Protein AF-0000000079727754 (afdb_homodimer)

InterPro domains:
  IPR006140 D-isomer specific 2-hydroxyacid dehydrogenase, NAD-binding domain [PF02826] (115-261)
  IPR036291 NAD(P)-binding domain superfamily [SSF51735] (104-262)

Organism: NCBI:txid2484979

Sequence (610 aa):
MEDPVRSIHLLFPESDRIAISNRLRFILDPEIRITSGEETPEEDSCLFLAPHEFDLSTQVRHLRNTSWKWVHLSTAGYDFFPLEEVPIGTWVTRSWKAYAEPLAEYVLRAVLRHAHSNLGTGVRGQRIGVVGYGEVGRLVTELLHKLGAKVTVLRKSGGPVEFGEVTRSKWDLLDMTQLVLTLPLNRESENILGREFLARCSSGMHLVNVSRGELIDQEALLDFTRSKELWATLDVTVPEPLPPRHPLRFEERILISEHVAWNSGSDPYGAILEDFARIWECLKVEIDPPGCLRKGEFRHRVSGAMEDPVRSIHLLFPESDRIAISNRLRFILDPEIRITSGEETPEEDSCLFLAPHEFDLSTQVRHLRNTSWKWVHLSTAGYDFFPLEEVPIGTWVTRSWKAYAEPLAEYVLRAVLRHAHSNLGTGVRGQRIGVVGYGEVGRLVTELLHKLGAKVTVLRKSGGPVEFGEVTRSKWDLLDMTQLVLTLPLNRESENILGREFLARCSSGMHLVNVSRGELIDQEALLDFTRSKELWATLDVTVPEPLPPRHPLRFEERILISEHVAWNSGSDPYGAILEDFARIWECLKVEIDPPGCLRKGEFRHRVSGA

Structure (mmCIF, N/CA/C/O backbone):
data_AF-0000000079727754-model_v1
#
loop_
_entity.id
_entity.type
_entity.pdbx_description
1 polymer '4-phosphoerythronate dehydrogenase'
#
loop_
_atom_site.group_PDB
_atom_site.id
_atom_site.type_symbol
_atom_site.label_atom_id
_atom_site.label_alt_id
_atom_site.label_comp_id
_atom_site.label_asym_id
_atom_site.label_entity_id
_atom_site.label_seq_id
_atom_site.pdbx_PDB_ins_code
_atom_site.Cartn_x
_atom_site.Cartn_y
_atom_site.Cartn_z
_atom_site.occupancy
_atom_site.B_iso_or_equiv
_atom_site.auth_seq_id
_atom_site.auth_comp_id
_atom_site.auth_asym_id
_atom_site.auth_atom_id
_atom_site.pdbx_PDB_model_num
ATOM 1 N N . MET A 1 1 ? -23.094 -18.734 -27.656 1 57.88 1 MET A N 1
ATOM 2 C CA . MET A 1 1 ? -21.766 -19.188 -28.062 1 57.88 1 MET A CA 1
ATOM 3 C C . MET A 1 1 ? -21.375 -20.453 -27.312 1 57.88 1 MET A C 1
ATOM 5 O O . MET A 1 1 ? -21.766 -20.656 -26.172 1 57.88 1 MET A O 1
ATOM 9 N N . GLU A 1 2 ? -20.828 -21.375 -28.047 1 76 2 GLU A N 1
ATOM 10 C CA . GLU A 1 2 ? -20.547 -22.703 -27.516 1 76 2 GLU A CA 1
ATOM 11 C C . GLU A 1 2 ? -19.359 -22.672 -26.547 1 76 2 GLU A C 1
ATOM 13 O O . GLU A 1 2 ? -18.438 -21.875 -26.719 1 76 2 GLU A O 1
ATOM 18 N N . ASP A 1 3 ? -19.453 -23.359 -25.422 1 84 3 ASP A N 1
ATOM 19 C CA . ASP A 1 3 ? -18.359 -23.516 -24.469 1 84 3 ASP A CA 1
ATOM 20 C C . ASP A 1 3 ? -17.094 -24.031 -25.156 1 84 3 ASP A C 1
ATOM 22 O O . ASP A 1 3 ? -17.172 -24.828 -26.109 1 84 3 ASP A O 1
ATOM 26 N N . PRO A 1 4 ? -15.992 -23.562 -24.812 1 85.25 4 PRO A N 1
ATOM 27 C CA . PRO A 1 4 ? -14.758 -23.984 -25.469 1 85.25 4 PRO A CA 1
ATOM 28 C C . PRO A 1 4 ? -14.523 -25.5 -25.359 1 85.25 4 PRO A C 1
ATOM 30 O O . PRO A 1 4 ? -13.938 -26.109 -26.25 1 85.25 4 PRO A O 1
ATOM 33 N N . VAL A 1 5 ? -15.008 -26.016 -24.234 1 89.75 5 VAL A N 1
ATOM 34 C CA . VAL A 1 5 ? -14.906 -27.469 -24.016 1 89.75 5 VAL A CA 1
ATOM 35 C C . VAL A 1 5 ? -16.156 -27.969 -23.297 1 89.75 5 VAL A C 1
ATOM 37 O O . VAL A 1 5 ? -16.922 -27.172 -22.734 1 89.75 5 VAL A O 1
ATOM 40 N N . ARG A 1 6 ? -16.297 -29.266 -23.438 1 88.88 6 ARG A N 1
ATOM 41 C CA . ARG A 1 6 ? -17.469 -29.844 -22.797 1 88.88 6 ARG A CA 1
ATOM 42 C C . ARG A 1 6 ? -17.078 -30.578 -21.516 1 88.88 6 ARG A C 1
ATOM 44 O O . ARG A 1 6 ? -17.953 -31.062 -20.781 1 88.88 6 ARG A O 1
ATOM 51 N N . SER A 1 7 ? -15.805 -30.672 -21.312 1 93.94 7 SER A N 1
ATOM 52 C CA . SER A 1 7 ? -15.344 -31.375 -20.109 1 93.94 7 SER A CA 1
ATOM 53 C C . SER A 1 7 ? -14.016 -30.797 -19.625 1 93.94 7 SER A C 1
ATOM 55 O O . SER A 1 7 ? -13.242 -30.234 -20.406 1 93.94 7 SER A O 1
ATOM 57 N N . ILE A 1 8 ? -13.812 -30.906 -18.266 1 95.62 8 ILE A N 1
ATOM 58 C CA . ILE A 1 8 ? -12.586 -30.469 -17.594 1 95.62 8 ILE A CA 1
ATOM 59 C C . ILE A 1 8 ? -12.031 -31.609 -16.75 1 95.62 8 ILE A C 1
ATOM 61 O O . ILE A 1 8 ? -12.773 -32.25 -15.977 1 95.62 8 ILE A O 1
ATOM 65 N N . HIS A 1 9 ? -10.805 -31.906 -16.953 1 95.69 9 HIS A N 1
ATOM 66 C CA . HIS A 1 9 ? -10.117 -32.844 -16.078 1 95.69 9 HIS A CA 1
ATOM 67 C C . HIS A 1 9 ? -9.172 -32.125 -15.117 1 95.69 9 HIS A C 1
ATOM 69 O O . HIS A 1 9 ? -8.312 -31.359 -15.547 1 95.69 9 HIS A O 1
ATOM 75 N N . LEU A 1 10 ? -9.367 -32.438 -13.82 1 94.62 10 LEU A N 1
ATOM 76 C CA . LEU A 1 10 ? -8.594 -31.766 -12.781 1 94.62 10 LEU A CA 1
ATOM 77 C C . LEU A 1 10 ? -7.398 -32.625 -12.352 1 94.62 10 LEU A C 1
ATOM 79 O O . LEU A 1 10 ? -7.562 -33.781 -11.953 1 94.62 10 LEU A O 1
ATOM 83 N N . LEU A 1 11 ? -6.238 -32.031 -12.5 1 93.56 11 LEU A N 1
ATOM 84 C CA . LEU A 1 11 ? -5.043 -32.625 -11.938 1 93.56 11 LEU A CA 1
ATOM 85 C C . LEU A 1 11 ? -4.508 -31.797 -10.773 1 93.56 11 LEU A C 1
ATOM 87 O O . LEU A 1 11 ? -3.629 -30.953 -10.961 1 93.56 11 LEU A O 1
ATOM 91 N N . PHE A 1 12 ? -5.074 -32 -9.57 1 91.88 12 PHE A N 1
ATOM 92 C CA . PHE A 1 12 ? -4.766 -31.344 -8.305 1 91.88 12 PHE A CA 1
ATOM 93 C C . PHE A 1 12 ? -4.641 -32.375 -7.18 1 91.88 12 PHE A C 1
ATOM 95 O O . PHE A 1 12 ? -5.168 -33.5 -7.285 1 91.88 12 PHE A O 1
ATOM 102 N N . PRO A 1 13 ? -3.928 -31.953 -6.156 1 87.31 13 PRO A N 1
ATOM 103 C CA . PRO A 1 13 ? -3.994 -32.844 -4.977 1 87.31 13 PRO A CA 1
ATOM 104 C C . PRO A 1 13 ? -5.422 -33.031 -4.469 1 87.31 13 PRO A C 1
ATOM 106 O O . PRO A 1 13 ? -6.285 -32.188 -4.711 1 87.31 13 PRO A O 1
ATOM 109 N N . GLU A 1 14 ? -5.695 -34.125 -3.842 1 81.62 14 GLU A N 1
ATOM 110 C CA . GLU A 1 14 ? -7.039 -34.5 -3.414 1 81.62 14 GLU A CA 1
ATOM 111 C C . GLU A 1 14 ? -7.691 -33.406 -2.594 1 81.62 14 GLU A C 1
ATOM 113 O O . GLU A 1 14 ? -8.875 -33.094 -2.773 1 81.62 14 GLU A O 1
ATOM 118 N N . SER A 1 15 ? -6.969 -32.844 -1.698 1 75.44 15 SER A N 1
ATOM 119 C CA . SER A 1 15 ? -7.5 -31.797 -0.826 1 75.44 15 SER A CA 1
ATOM 120 C C . SER A 1 15 ? -8 -30.594 -1.633 1 75.44 15 SER A C 1
ATOM 122 O O . SER A 1 15 ? -9.031 -30.016 -1.301 1 75.44 15 SER A O 1
ATOM 124 N N . ASP A 1 16 ? -7.371 -30.312 -2.691 1 81.62 16 ASP A N 1
ATOM 125 C CA . ASP A 1 16 ? -7.699 -29.141 -3.498 1 81.62 16 ASP A CA 1
ATOM 126 C C . ASP A 1 16 ? -8.766 -29.469 -4.535 1 81.62 16 ASP A C 1
ATOM 128 O O . ASP A 1 16 ? -9.609 -28.625 -4.859 1 81.62 16 ASP A O 1
ATOM 132 N N . ARG A 1 17 ? -8.758 -30.688 -4.977 1 83.25 17 ARG A N 1
ATOM 133 C CA . ARG A 1 17 ? -9.609 -31.109 -6.078 1 83.25 17 ARG A CA 1
ATOM 134 C C . ARG A 1 17 ? -11.086 -30.938 -5.734 1 83.25 17 ARG A C 1
ATOM 136 O O . ARG A 1 17 ? -11.875 -30.484 -6.57 1 83.25 17 ARG A O 1
ATOM 143 N N . ILE A 1 18 ? -11.43 -31.297 -4.555 1 79.12 18 ILE A N 1
ATOM 144 C CA . ILE A 1 18 ? -12.82 -31.234 -4.133 1 79.12 18 ILE A CA 1
ATOM 145 C C . ILE A 1 18 ? -13.281 -29.781 -4.113 1 79.12 18 ILE A C 1
ATOM 147 O O . ILE A 1 18 ? -14.336 -29.453 -4.672 1 79.12 18 ILE A O 1
ATOM 151 N N . ALA A 1 19 ? -12.523 -28.969 -3.51 1 78.38 19 ALA A N 1
ATOM 152 C CA . ALA A 1 19 ? -12.859 -27.547 -3.418 1 78.38 19 ALA A CA 1
ATOM 153 C C . ALA A 1 19 ? -12.953 -26.922 -4.801 1 78.38 19 ALA A C 1
ATOM 155 O O . ALA A 1 19 ? -13.898 -26.172 -5.094 1 78.38 19 ALA A O 1
ATOM 156 N N . ILE A 1 20 ? -12.031 -27.203 -5.637 1 87.31 20 ILE A N 1
ATOM 157 C CA . ILE A 1 20 ? -11.969 -26.625 -6.977 1 87.31 20 ILE A CA 1
ATOM 158 C C . ILE A 1 20 ? -13.133 -27.141 -7.816 1 87.31 20 ILE A C 1
ATOM 160 O O . ILE A 1 20 ? -13.805 -26.375 -8.5 1 87.31 20 ILE A O 1
ATOM 164 N N . SER A 1 21 ? -13.438 -28.422 -7.746 1 86.06 21 SER A N 1
ATOM 165 C CA . SER A 1 21 ? -14.531 -29.047 -8.492 1 86.06 21 SER A CA 1
ATOM 166 C C . SER A 1 21 ? -15.875 -28.422 -8.117 1 86.06 21 SER A C 1
ATOM 168 O O . SER A 1 21 ? -16.656 -28.062 -8.992 1 86.06 21 SER A O 1
ATOM 170 N N . ASN A 1 22 ? -16.094 -28.297 -6.875 1 82.38 22 ASN A N 1
ATOM 171 C CA . ASN A 1 22 ? -17.344 -27.719 -6.398 1 82.38 22 ASN A CA 1
ATOM 172 C C . ASN A 1 22 ? -17.516 -26.281 -6.879 1 82.38 22 ASN A C 1
ATOM 174 O O . ASN A 1 22 ? -18.609 -25.891 -7.301 1 82.38 22 ASN A O 1
ATOM 178 N N . ARG A 1 23 ? -16.516 -25.578 -6.832 1 83.88 23 ARG A N 1
ATOM 179 C CA . ARG A 1 23 ? -16.594 -24.172 -7.234 1 83.88 23 ARG A CA 1
ATOM 180 C C . ARG A 1 23 ? -16.781 -24.047 -8.742 1 83.88 23 ARG A C 1
ATOM 182 O O . ARG A 1 23 ? -17.516 -23.172 -9.203 1 83.88 23 ARG A O 1
ATOM 189 N N . LEU A 1 24 ? -16.078 -24.859 -9.484 1 87.75 24 LEU A N 1
ATOM 190 C CA . LEU A 1 24 ? -16.234 -24.844 -10.938 1 87.75 24 LEU A CA 1
ATOM 191 C C . LEU A 1 24 ? -17.672 -25.141 -11.336 1 87.75 24 LEU A C 1
ATOM 193 O O . LEU A 1 24 ? -18.188 -24.531 -12.281 1 87.75 24 LEU A O 1
ATOM 197 N N . ARG A 1 25 ? -18.312 -26.016 -10.672 1 84.31 25 ARG A N 1
ATOM 198 C CA . ARG A 1 25 ? -19.703 -26.391 -10.961 1 84.31 25 ARG A CA 1
ATOM 199 C C . ARG A 1 25 ? -20.641 -25.219 -10.734 1 84.31 25 ARG A C 1
ATOM 201 O O . ARG A 1 25 ? -21.703 -25.141 -11.359 1 84.31 25 ARG A O 1
ATOM 208 N N . PHE A 1 26 ? -20.219 -24.328 -9.875 1 79.19 26 PHE A N 1
ATOM 209 C CA . PHE A 1 26 ? -21.031 -23.172 -9.57 1 79.19 26 PHE A CA 1
ATOM 210 C C . PHE A 1 26 ? -20.812 -22.062 -10.602 1 79.19 26 PHE A C 1
ATOM 212 O O . PHE A 1 26 ? -21.703 -21.25 -10.852 1 79.19 26 PHE A O 1
ATOM 219 N N . ILE A 1 27 ? -19.641 -22.047 -11.203 1 81.19 27 ILE A N 1
ATOM 220 C CA . ILE A 1 27 ? -19.281 -20.906 -12.055 1 81.19 27 ILE A CA 1
ATOM 221 C C . ILE A 1 27 ? -19.562 -21.266 -13.516 1 81.19 27 ILE A C 1
ATOM 223 O O . ILE A 1 27 ? -19.891 -20.391 -14.32 1 81.19 27 ILE A O 1
ATOM 227 N N . LEU A 1 28 ? -19.469 -22.516 -13.805 1 86.81 28 LEU A N 1
ATOM 228 C CA . LEU A 1 28 ? -19.594 -22.922 -15.195 1 86.81 28 LEU A CA 1
ATOM 229 C C . LEU A 1 28 ? -20.953 -23.562 -15.445 1 86.81 28 LEU A C 1
ATOM 231 O O . LEU A 1 28 ? -21.703 -23.844 -14.5 1 86.81 28 LEU A O 1
ATOM 235 N N . ASP A 1 29 ? -21.266 -23.656 -16.719 1 82.31 29 ASP A N 1
ATOM 236 C CA . ASP A 1 29 ? -22.484 -24.359 -17.125 1 82.31 29 ASP A CA 1
ATOM 237 C C . ASP A 1 29 ? -22.547 -25.766 -16.531 1 82.31 29 ASP A C 1
ATOM 239 O O . ASP A 1 29 ? -21.547 -26.5 -16.562 1 82.31 29 ASP A O 1
ATOM 243 N N . PRO A 1 30 ? -23.719 -26.125 -15.945 1 81 30 PRO A N 1
ATOM 244 C CA . PRO A 1 30 ? -23.859 -27.438 -15.312 1 81 30 PRO A CA 1
ATOM 245 C C . PRO A 1 30 ? -23.641 -28.594 -16.281 1 81 30 PRO A C 1
ATOM 247 O O . PRO A 1 30 ? -23.391 -29.719 -15.859 1 81 30 PRO A O 1
ATOM 250 N N . GLU A 1 31 ? -23.641 -28.328 -17.516 1 86.69 31 GLU A N 1
ATOM 251 C CA . GLU A 1 31 ? -23.469 -29.375 -18.531 1 86.69 31 GLU A CA 1
ATOM 252 C C . GLU A 1 31 ? -22 -29.75 -18.703 1 86.69 31 GLU A C 1
ATOM 254 O O . GLU A 1 31 ? -21.688 -30.781 -19.297 1 86.69 31 GLU A O 1
ATOM 259 N N . ILE A 1 32 ? -21.172 -28.969 -18.141 1 91.31 32 ILE A N 1
ATOM 260 C CA . ILE A 1 32 ? -19.75 -29.25 -18.25 1 91.31 32 ILE A CA 1
ATOM 261 C C . ILE A 1 32 ? -19.359 -30.375 -17.312 1 91.31 32 ILE A C 1
ATOM 263 O O . ILE A 1 32 ? -19.562 -30.266 -16.094 1 91.31 32 ILE A O 1
ATOM 267 N N . ARG A 1 33 ? -18.859 -31.406 -17.875 1 91.81 33 ARG A N 1
ATOM 268 C CA . ARG A 1 33 ? -18.422 -32.562 -17.078 1 91.81 33 ARG A CA 1
ATOM 269 C C . ARG A 1 33 ? -17.062 -32.312 -16.438 1 91.81 33 ARG A C 1
ATOM 271 O O . ARG A 1 33 ? -16.125 -31.859 -17.125 1 91.81 33 ARG A O 1
ATOM 278 N N . ILE A 1 34 ? -16.984 -32.594 -15.141 1 93.06 34 ILE A N 1
ATOM 279 C CA . ILE A 1 34 ? -15.719 -32.438 -14.438 1 93.06 34 ILE A CA 1
ATOM 280 C C . ILE A 1 34 ? -15.227 -33.781 -13.945 1 93.06 34 ILE A C 1
ATOM 282 O O . ILE A 1 34 ? -15.961 -34.5 -13.258 1 93.06 34 ILE A O 1
ATOM 286 N N . THR A 1 35 ? -14.047 -34.188 -14.344 1 92.38 35 THR A N 1
ATOM 287 C CA . THR A 1 35 ? -13.414 -35.406 -13.914 1 92.38 35 THR A CA 1
ATOM 288 C C . THR A 1 35 ? -12.109 -35.125 -13.18 1 92.38 35 THR A C 1
ATOM 290 O O . THR A 1 35 ? -11.617 -34 -13.203 1 92.38 35 THR A O 1
ATOM 293 N N . SER A 1 36 ? -11.594 -36.125 -12.367 1 89.88 36 SER A N 1
ATOM 294 C CA . SER A 1 36 ? -10.352 -35.938 -11.633 1 89.88 36 SER A CA 1
ATOM 295 C C . SER A 1 36 ? -9.688 -37.281 -11.32 1 89.88 36 SER A C 1
ATOM 297 O O . SER A 1 36 ? -10.289 -38.344 -11.508 1 89.88 36 SER A O 1
ATOM 299 N N . GLY A 1 37 ? -8.422 -37.094 -10.922 1 78.5 37 GLY A N 1
ATOM 300 C CA . GLY A 1 37 ? -7.711 -38.25 -10.422 1 78.5 37 GLY A CA 1
ATOM 301 C C . GLY A 1 37 ? -7.598 -39.375 -11.453 1 78.5 37 GLY A C 1
ATOM 302 O O . GLY A 1 37 ? -7.117 -39.156 -12.562 1 78.5 37 GLY A O 1
ATOM 303 N N . GLU A 1 38 ? -8.234 -40.5 -11.062 1 79.12 38 GLU A N 1
ATOM 304 C CA . GLU A 1 38 ? -8.102 -41.719 -11.867 1 79.12 38 GLU A CA 1
ATOM 305 C C . GLU A 1 38 ? -9.211 -41.812 -12.898 1 79.12 38 GLU A C 1
ATOM 307 O O . GLU A 1 38 ? -9.234 -42.75 -13.703 1 79.12 38 GLU A O 1
ATOM 312 N N . GLU A 1 39 ? -10.062 -40.844 -12.914 1 87.25 39 GLU A N 1
ATOM 313 C CA . GLU A 1 39 ? -11.117 -40.844 -13.93 1 87.25 39 GLU A CA 1
ATOM 314 C C . GLU A 1 39 ? -10.547 -40.594 -15.32 1 87.25 39 GLU A C 1
ATOM 316 O O . GLU A 1 39 ? -9.539 -39.906 -15.477 1 87.25 39 GLU A O 1
ATOM 321 N N . THR A 1 40 ? -11.141 -41.219 -16.25 1 88.44 40 THR A N 1
ATOM 322 C CA . THR A 1 40 ? -10.688 -41.062 -17.625 1 88.44 40 THR A CA 1
ATOM 323 C C . THR A 1 40 ? -11.156 -39.75 -18.203 1 88.44 40 THR A C 1
ATOM 325 O O . THR A 1 40 ? -12.359 -39.469 -18.266 1 88.44 40 THR A O 1
ATOM 328 N N . PRO A 1 41 ? -10.234 -38.938 -18.531 1 91.81 41 PRO A N 1
ATOM 329 C CA . PRO A 1 41 ? -10.633 -37.688 -19.156 1 91.81 41 PRO A CA 1
ATOM 330 C C . PRO A 1 41 ? -11.297 -37.906 -20.516 1 91.81 41 PRO A C 1
ATOM 332 O O . PRO A 1 41 ? -11.039 -38.906 -21.188 1 91.81 41 PRO A O 1
ATOM 335 N N . GLU A 1 42 ? -12.133 -36.969 -20.875 1 90.5 42 GLU A N 1
ATOM 336 C CA . GLU A 1 42 ? -12.727 -37 -22.219 1 90.5 42 GLU A CA 1
ATOM 337 C C . GLU A 1 42 ? -11.781 -36.375 -23.25 1 90.5 42 GLU A C 1
ATOM 339 O O . GLU A 1 42 ? -10.969 -35.531 -22.922 1 90.5 42 GLU A O 1
ATOM 344 N N . GLU A 1 43 ? -12 -36.875 -24.484 1 90.38 43 GLU A N 1
ATOM 345 C CA . GLU A 1 43 ? -11.234 -36.281 -25.578 1 90.38 43 GLU A CA 1
ATOM 346 C C . GLU A 1 43 ? -11.633 -34.844 -25.797 1 90.38 43 GLU A C 1
ATOM 348 O O . GLU A 1 43 ? -12.789 -34.469 -25.578 1 90.38 43 GLU A O 1
ATOM 353 N N . ASP A 1 44 ? -10.68 -34.062 -26.172 1 90.5 44 ASP A N 1
ATOM 354 C CA . ASP A 1 44 ? -10.891 -32.656 -26.531 1 90.5 44 ASP A CA 1
ATOM 355 C C . ASP A 1 44 ? -11.414 -31.859 -25.328 1 90.5 44 ASP A C 1
ATOM 357 O O . ASP A 1 44 ? -12.312 -31.031 -25.484 1 90.5 44 ASP A O 1
ATOM 361 N N . SER A 1 45 ? -10.906 -32.25 -24.141 1 93.44 45 SER A N 1
ATOM 362 C CA . SER A 1 45 ? -11.266 -31.594 -22.891 1 93.44 45 SER A CA 1
ATOM 363 C C . SER A 1 45 ? -10.211 -30.562 -22.484 1 93.44 45 SER A C 1
ATOM 365 O O . SER A 1 45 ? -9.289 -30.281 -23.266 1 93.44 45 SER A O 1
ATOM 367 N N . CYS A 1 46 ? -10.5 -29.938 -21.312 1 95.44 46 CYS A N 1
ATOM 368 C CA . CYS A 1 46 ? -9.523 -29.062 -20.672 1 95.44 46 CYS A CA 1
ATOM 369 C C . CYS A 1 46 ? -8.797 -29.781 -19.547 1 95.44 46 CYS A C 1
ATOM 371 O O . CYS A 1 46 ? -9.43 -30.406 -18.688 1 95.44 46 CYS A O 1
ATOM 373 N N . LEU A 1 47 ? -7.52 -29.75 -19.641 1 95.56 47 LEU A N 1
ATOM 374 C CA . LEU A 1 47 ? -6.719 -30.156 -18.5 1 95.56 47 LEU A CA 1
ATOM 375 C C . LEU A 1 47 ? -6.398 -28.969 -17.594 1 95.56 47 LEU A C 1
ATOM 377 O O . LEU A 1 47 ? -5.66 -28.062 -18 1 95.56 47 LEU A O 1
ATOM 381 N N . PHE A 1 48 ? -6.988 -28.938 -16.422 1 95.5 48 PHE A N 1
ATOM 382 C CA . PHE A 1 48 ? -6.711 -27.922 -15.406 1 95.5 48 PHE A CA 1
ATOM 383 C C . PHE A 1 48 ? -5.844 -28.5 -14.289 1 95.5 48 PHE A C 1
ATOM 385 O O . PHE A 1 48 ? -6.27 -29.406 -13.562 1 95.5 48 PHE A O 1
ATOM 392 N N . LEU A 1 49 ? -4.562 -27.891 -14.195 1 92.75 49 LEU A N 1
ATOM 393 C CA . LEU A 1 49 ? -3.658 -28.609 -13.305 1 92.75 49 LEU A CA 1
ATOM 394 C C . LEU A 1 49 ? -2.854 -27.641 -12.445 1 92.75 49 LEU A C 1
ATOM 396 O O . LEU A 1 49 ? -2.703 -26.469 -12.797 1 92.75 49 LEU A O 1
ATOM 400 N N . ALA A 1 50 ? -2.383 -28.156 -11.242 1 90.25 50 ALA A N 1
ATOM 401 C CA . ALA A 1 50 ? -1.335 -27.547 -10.422 1 90.25 50 ALA A CA 1
ATOM 402 C C . ALA A 1 50 ? 0.024 -28.172 -10.719 1 90.25 50 ALA A C 1
ATOM 404 O O . ALA A 1 50 ? 0.436 -29.125 -10.055 1 90.25 50 ALA A O 1
ATOM 405 N N . PRO A 1 51 ? 0.71 -27.609 -11.594 1 86.56 51 PRO A N 1
ATOM 406 C CA . PRO A 1 51 ? 1.883 -28.297 -12.125 1 86.56 51 PRO A CA 1
ATOM 407 C C . PRO A 1 51 ? 2.975 -28.5 -11.078 1 86.56 51 PRO A C 1
ATOM 409 O O . PRO A 1 51 ? 3.668 -29.531 -11.094 1 86.56 51 PRO A O 1
ATOM 412 N N . HIS A 1 52 ? 3.1 -27.656 -10.133 1 81.88 52 HIS A N 1
ATOM 413 C CA . HIS A 1 52 ? 4.176 -27.719 -9.148 1 81.88 52 HIS A CA 1
ATOM 414 C C . HIS A 1 52 ? 3.936 -28.844 -8.141 1 81.88 52 HIS A C 1
ATOM 416 O O . HIS A 1 52 ? 4.844 -29.219 -7.395 1 81.88 52 HIS A O 1
ATOM 422 N N . GLU A 1 53 ? 2.74 -29.391 -8.195 1 85.69 53 GLU A N 1
ATOM 423 C CA . GLU A 1 53 ? 2.383 -30.422 -7.23 1 85.69 53 GLU A CA 1
ATOM 424 C C . GLU A 1 53 ? 2.664 -31.812 -7.789 1 85.69 53 GLU A C 1
ATOM 426 O O . GLU A 1 53 ? 2.518 -32.812 -7.082 1 85.69 53 GLU A O 1
ATOM 431 N N . PHE A 1 54 ? 3.07 -31.891 -9.039 1 89.44 54 PHE A N 1
ATOM 432 C CA . PHE A 1 54 ? 3.27 -33.188 -9.695 1 89.44 54 PHE A CA 1
ATOM 433 C C . PHE A 1 54 ? 4.625 -33.219 -10.398 1 89.44 54 PHE A C 1
ATOM 435 O O . PHE A 1 54 ? 5.066 -32.219 -10.977 1 89.44 54 PHE A O 1
ATOM 442 N N . ASP A 1 55 ? 5.227 -34.344 -10.312 1 90.88 55 ASP A N 1
ATOM 443 C CA . ASP A 1 55 ? 6.516 -34.5 -10.977 1 90.88 55 ASP A CA 1
ATOM 444 C C . ASP A 1 55 ? 6.348 -34.469 -12.5 1 90.88 55 ASP A C 1
ATOM 446 O O . ASP A 1 55 ? 5.23 -34.594 -13.008 1 90.88 55 ASP A O 1
ATOM 450 N N . LEU A 1 56 ? 7.418 -34.344 -13.141 1 91.94 56 LEU A N 1
ATOM 451 C CA . LEU A 1 56 ? 7.418 -34.188 -14.594 1 91.94 56 LEU A CA 1
ATOM 452 C C . LEU A 1 56 ? 6.836 -35.438 -15.266 1 91.94 56 LEU A C 1
ATOM 454 O O . LEU A 1 56 ? 6.07 -35.312 -16.219 1 91.94 56 LEU A O 1
ATOM 458 N N . SER A 1 57 ? 7.18 -36.562 -14.766 1 93.56 57 SER A N 1
ATOM 459 C CA . SER A 1 57 ? 6.707 -37.812 -15.359 1 93.56 57 SER A CA 1
ATOM 460 C C . SER A 1 57 ? 5.188 -37.906 -15.305 1 93.56 57 SER A C 1
ATOM 462 O O . SER A 1 57 ? 4.547 -38.312 -16.281 1 93.56 57 SER A O 1
ATOM 464 N N . THR A 1 58 ? 4.668 -37.531 -14.211 1 92.38 58 THR A N 1
ATOM 465 C CA . THR A 1 58 ? 3.221 -37.562 -14.031 1 92.38 58 THR A CA 1
ATOM 466 C C . THR A 1 58 ? 2.545 -36.594 -14.984 1 92.38 58 THR A C 1
ATOM 468 O O . THR A 1 58 ? 1.529 -36.906 -15.602 1 92.38 58 THR A O 1
ATOM 471 N N . GLN A 1 59 ? 3.078 -35.406 -15.094 1 94.19 59 GLN A N 1
ATOM 472 C CA . GLN A 1 59 ? 2.512 -34.406 -15.977 1 94.19 59 GLN A CA 1
ATOM 473 C C . GLN A 1 59 ? 2.535 -34.875 -17.438 1 94.19 59 GLN A C 1
ATOM 475 O O . GLN A 1 59 ? 1.525 -34.781 -18.125 1 94.19 59 GLN A O 1
ATOM 480 N N . VAL A 1 60 ? 3.631 -35.438 -17.812 1 94.12 60 VAL A N 1
ATOM 481 C CA . VAL A 1 60 ? 3.793 -35.906 -19.188 1 94.12 60 VAL A CA 1
ATOM 482 C C . VAL A 1 60 ? 2.799 -37.031 -19.484 1 94.12 60 VAL A C 1
ATOM 484 O O . VAL A 1 60 ? 2.186 -37.062 -20.547 1 94.12 60 VAL A O 1
ATOM 487 N N . ARG A 1 61 ? 2.695 -37.875 -18.562 1 92.12 61 ARG A N 1
ATOM 488 C CA . ARG A 1 61 ? 1.748 -38.969 -18.719 1 92.12 61 ARG A CA 1
ATOM 489 C C . ARG A 1 61 ? 0.339 -38.438 -18.984 1 92.12 61 ARG A C 1
ATOM 491 O O . ARG A 1 61 ? -0.368 -38.938 -19.859 1 92.12 61 ARG A O 1
ATOM 498 N N . HIS A 1 62 ? -0.059 -37.469 -18.266 1 92.31 62 HIS A N 1
ATOM 499 C CA . HIS A 1 62 ? -1.398 -36.906 -18.422 1 92.31 62 HIS A CA 1
ATOM 500 C C . HIS A 1 62 ? -1.537 -36.188 -19.75 1 92.31 62 HIS A C 1
ATOM 502 O O . HIS A 1 62 ? -2.586 -36.25 -20.406 1 92.31 62 HIS A O 1
ATOM 508 N N . LEU A 1 63 ? -0.541 -35.5 -20.141 1 93.44 63 LEU A N 1
ATOM 509 C CA . LEU A 1 63 ? -0.571 -34.75 -21.391 1 93.44 63 LEU A CA 1
ATOM 510 C C . LEU A 1 63 ? -0.682 -35.656 -22.594 1 93.44 63 LEU A C 1
ATOM 512 O O . LEU A 1 63 ? -1.289 -35.312 -23.609 1 93.44 63 LEU A O 1
ATOM 516 N N . ARG A 1 64 ? -0.19 -36.844 -22.422 1 90.12 64 ARG A N 1
ATOM 517 C CA . ARG A 1 64 ? -0.13 -37.781 -23.547 1 90.12 64 ARG A CA 1
ATOM 518 C C . ARG A 1 64 ? -1.302 -38.75 -23.531 1 90.12 64 ARG A C 1
ATOM 520 O O . ARG A 1 64 ? -1.496 -39.531 -24.469 1 90.12 64 ARG A O 1
ATOM 527 N N . ASN A 1 65 ? -1.958 -38.719 -22.406 1 86.38 65 ASN A N 1
ATOM 528 C CA . ASN A 1 65 ? -2.98 -39.75 -22.188 1 86.38 65 ASN A CA 1
ATOM 529 C C . ASN A 1 65 ? -4.211 -39.5 -23.047 1 86.38 65 ASN A C 1
ATOM 531 O O . ASN A 1 65 ? -5.035 -40.375 -23.234 1 86.38 65 ASN A O 1
ATOM 535 N N . THR A 1 66 ? -4.422 -38.344 -23.5 1 88.06 66 THR A N 1
ATOM 536 C CA . THR A 1 66 ? -5.559 -38 -24.344 1 88.06 66 THR A CA 1
ATOM 537 C C . THR A 1 66 ? -5.273 -36.719 -25.156 1 88.06 66 THR A C 1
ATOM 539 O O . THR A 1 66 ? -4.203 -36.125 -25.016 1 88.06 66 THR A O 1
ATOM 542 N N . SER A 1 67 ? -6.223 -36.5 -26.109 1 91.12 67 SER A N 1
ATOM 543 C CA . SER A 1 67 ? -6.145 -35.219 -26.828 1 91.12 67 SER A CA 1
ATOM 544 C C . SER A 1 67 ? -6.777 -34.094 -26.016 1 91.12 67 SER A C 1
ATOM 546 O O . SER A 1 67 ? -7.918 -34.219 -25.562 1 91.12 67 SER A O 1
ATOM 548 N N . TRP A 1 68 ? -6.004 -33.062 -25.797 1 94.5 68 TRP A N 1
ATOM 549 C CA . TRP A 1 68 ? -6.496 -31.906 -25.047 1 94.5 68 TRP A CA 1
ATOM 550 C C . TRP A 1 68 ? -6.762 -30.719 -25.984 1 94.5 68 TRP A C 1
ATOM 552 O O . TRP A 1 68 ? -5.965 -30.453 -26.875 1 94.5 68 TRP A O 1
ATOM 562 N N . LYS A 1 69 ? -7.82 -30.062 -25.781 1 93.94 69 LYS A N 1
ATOM 563 C CA . LYS A 1 69 ? -8.102 -28.812 -26.484 1 93.94 69 LYS A CA 1
ATOM 564 C C . LYS A 1 69 ? -7.492 -27.625 -25.766 1 93.94 69 LYS A C 1
ATOM 566 O O . LYS A 1 69 ? -7.129 -26.625 -26.391 1 93.94 69 LYS A O 1
ATOM 571 N N . TRP A 1 70 ? -7.457 -27.75 -24.5 1 95.5 70 TRP A N 1
ATOM 572 C CA . TRP A 1 70 ? -7.039 -26.641 -23.641 1 95.5 70 TRP A CA 1
ATOM 573 C C . TRP A 1 70 ? -6.348 -27.156 -22.375 1 95.5 70 TRP A C 1
ATOM 575 O O . TRP A 1 70 ? -6.852 -28.062 -21.719 1 95.5 70 TRP A O 1
ATOM 585 N N . VAL A 1 71 ? -5.148 -26.703 -22.188 1 96.19 71 VAL A N 1
ATOM 586 C CA . VAL A 1 71 ? -4.445 -26.938 -20.922 1 96.19 71 VAL A CA 1
ATOM 587 C C . VAL A 1 71 ? -4.32 -25.625 -20.141 1 96.19 71 VAL A C 1
ATOM 589 O O . VAL A 1 71 ? -3.85 -24.625 -20.688 1 96.19 71 VAL A O 1
ATOM 592 N N . HIS A 1 72 ? -4.781 -25.641 -18.844 1 95.56 72 HIS A N 1
ATOM 593 C CA . HIS A 1 72 ? -4.703 -24.438 -18.016 1 95.56 72 HIS A CA 1
ATOM 594 C C . HIS A 1 72 ? -3.902 -24.703 -16.75 1 95.56 72 HIS A C 1
ATOM 596 O O . HIS A 1 72 ? -4.238 -25.609 -15.969 1 95.56 72 HIS A O 1
ATOM 602 N N . LEU A 1 73 ? -2.891 -23.906 -16.594 1 93.56 73 LEU A N 1
ATOM 603 C CA . LEU A 1 73 ? -2.064 -24 -15.398 1 93.56 73 LEU A CA 1
ATOM 604 C C . LEU A 1 73 ? -2.611 -23.109 -14.289 1 93.56 73 LEU A C 1
ATOM 606 O O . LEU A 1 73 ? -2.939 -21.953 -14.523 1 93.56 73 LEU A O 1
ATOM 610 N N . SER A 1 74 ? -2.639 -23.641 -13.055 1 90.56 74 SER A N 1
ATOM 611 C CA . SER A 1 74 ? -3.111 -22.875 -11.914 1 90.56 74 SER A CA 1
ATOM 612 C C . SER A 1 74 ? -2.035 -21.922 -11.406 1 90.56 74 SER A C 1
ATOM 614 O O . SER A 1 74 ? -2.277 -21.141 -10.484 1 90.56 74 SER A O 1
ATOM 616 N N . THR A 1 75 ? -0.871 -21.891 -12.055 1 85.81 75 THR A N 1
ATOM 617 C CA . THR A 1 75 ? 0.279 -21.109 -11.602 1 85.81 75 THR A CA 1
ATOM 618 C C . THR A 1 75 ? 0.592 -19.984 -12.594 1 85.81 75 THR A C 1
ATOM 620 O O . THR A 1 75 ? 0.246 -20.078 -13.773 1 85.81 75 THR A O 1
ATOM 623 N N . ALA A 1 76 ? 1.188 -18.969 -12.016 1 80.38 76 ALA A N 1
ATOM 624 C CA . ALA A 1 76 ? 1.692 -17.922 -12.891 1 80.38 76 ALA A CA 1
ATOM 625 C C . ALA A 1 76 ? 2.975 -18.359 -13.594 1 80.38 76 ALA A C 1
ATOM 627 O O . ALA A 1 76 ? 3.109 -18.203 -14.812 1 80.38 76 ALA A O 1
ATOM 628 N N . GLY A 1 77 ? 3.895 -18.875 -12.789 1 77.75 77 GLY A N 1
ATOM 629 C CA . GLY A 1 77 ? 5.105 -19.438 -13.352 1 77.75 77 GLY A CA 1
ATOM 630 C C . GLY A 1 77 ? 4.883 -20.797 -14 1 77.75 77 GLY A C 1
ATOM 631 O O . GLY A 1 77 ? 3.961 -21.531 -13.625 1 77.75 77 GLY A O 1
ATOM 632 N N . TYR A 1 78 ? 5.719 -21.156 -15 1 81.75 78 TYR A N 1
ATOM 633 C CA . TYR A 1 78 ? 5.496 -22.422 -15.703 1 81.75 78 TYR A CA 1
ATOM 634 C C . TYR A 1 78 ? 6.812 -23.156 -15.922 1 81.75 78 TYR A C 1
ATOM 636 O O . TYR A 1 78 ? 6.918 -23.984 -16.828 1 81.75 78 TYR A O 1
ATOM 644 N N . ASP A 1 79 ? 7.75 -22.844 -15.062 1 77.25 79 ASP A N 1
ATOM 645 C CA . ASP A 1 79 ? 9.062 -23.469 -15.188 1 77.25 79 ASP A CA 1
ATOM 646 C C . ASP A 1 79 ? 9.008 -24.953 -14.836 1 77.25 79 ASP A C 1
ATOM 648 O O . ASP A 1 79 ? 9.867 -25.719 -15.25 1 77.25 79 ASP A O 1
ATOM 652 N N . PHE A 1 80 ? 8 -25.375 -14.172 1 80.56 80 PHE A N 1
ATOM 653 C CA . PHE A 1 80 ? 7.836 -26.75 -13.742 1 80.56 80 PHE A CA 1
ATOM 654 C C . PHE A 1 80 ? 6.879 -27.5 -14.672 1 80.56 80 PHE A C 1
ATOM 656 O O . PHE A 1 80 ? 6.461 -28.609 -14.367 1 80.56 80 PHE A O 1
ATOM 663 N N . PHE A 1 81 ? 6.492 -26.906 -15.734 1 90.62 81 PHE A N 1
ATOM 664 C CA . PHE A 1 81 ? 5.562 -27.5 -16.688 1 90.62 81 PHE A CA 1
ATOM 665 C C . PHE A 1 81 ? 6.258 -27.797 -18.016 1 90.62 81 PHE A C 1
ATOM 667 O O . PHE A 1 81 ? 6.984 -26.953 -18.547 1 90.62 81 PHE A O 1
ATOM 674 N N . PRO A 1 82 ? 6.09 -29.016 -18.5 1 92.94 82 PRO A N 1
ATOM 675 C CA . PRO A 1 82 ? 6.715 -29.375 -19.781 1 92.94 82 PRO A CA 1
ATOM 676 C C . PRO A 1 82 ? 5.93 -28.859 -20.984 1 92.94 82 PRO A C 1
ATOM 678 O O . PRO A 1 82 ? 5.312 -29.656 -21.703 1 92.94 82 PRO A O 1
ATOM 681 N N . LEU A 1 83 ? 6.09 -27.625 -21.234 1 92.19 83 LEU A N 1
ATOM 682 C CA . LEU A 1 83 ? 5.348 -26.969 -22.297 1 92.19 83 LEU A CA 1
ATOM 683 C C . LEU A 1 83 ? 5.633 -27.641 -23.641 1 92.19 83 LEU A C 1
ATOM 685 O O . LEU A 1 83 ? 4.742 -27.734 -24.5 1 92.19 83 LEU A O 1
ATOM 689 N N . GLU A 1 84 ? 6.805 -28.125 -23.766 1 90.62 84 GLU A N 1
ATOM 690 C CA . GLU A 1 84 ? 7.219 -28.719 -25.031 1 90.62 84 GLU A CA 1
ATOM 691 C C . GLU A 1 84 ? 6.469 -30.016 -25.297 1 90.62 84 GLU A C 1
ATOM 693 O O . GLU A 1 84 ? 6.398 -30.469 -26.453 1 90.62 84 GLU A O 1
ATOM 698 N N . GLU A 1 85 ? 5.914 -30.625 -24.297 1 93.31 85 GLU A N 1
ATOM 699 C CA . GLU A 1 85 ? 5.215 -31.906 -24.422 1 93.31 85 GLU A CA 1
ATOM 700 C C . GLU A 1 85 ? 3.758 -31.688 -24.828 1 93.31 85 GLU A C 1
ATOM 702 O O . GLU A 1 85 ? 3.059 -32.656 -25.172 1 93.31 85 GLU A O 1
ATOM 707 N N . VAL A 1 86 ? 3.275 -30.516 -24.844 1 93.75 86 VAL A N 1
ATOM 708 C CA . VAL A 1 86 ? 1.891 -30.234 -25.203 1 93.75 86 VAL A CA 1
ATOM 709 C C . VAL A 1 86 ? 1.733 -30.266 -26.719 1 93.75 86 VAL A C 1
ATOM 711 O O . VAL A 1 86 ? 2.49 -29.609 -27.453 1 93.75 86 VAL A O 1
ATOM 714 N N . PRO A 1 87 ? 0.835 -30.984 -27.203 1 88.81 87 PRO A N 1
ATOM 715 C CA . PRO A 1 87 ? 0.645 -31.078 -28.656 1 88.81 87 PRO A CA 1
ATOM 716 C C . PRO A 1 87 ? 0.334 -29.719 -29.281 1 88.81 87 PRO A C 1
ATOM 718 O O . PRO A 1 87 ? -0.341 -28.891 -28.672 1 88.81 87 PRO A O 1
ATOM 721 N N . ILE A 1 88 ? 0.711 -29.578 -30.484 1 88.06 88 ILE A N 1
ATOM 722 C CA . ILE A 1 88 ? 0.448 -28.375 -31.266 1 88.06 88 ILE A CA 1
ATOM 723 C C . ILE A 1 88 ? -1.055 -28.219 -31.484 1 88.06 88 ILE A C 1
ATOM 725 O O . ILE A 1 88 ? -1.752 -29.203 -31.75 1 88.06 88 ILE A O 1
ATOM 729 N N . GLY A 1 89 ? -1.518 -27.031 -31.375 1 88.38 89 GLY A N 1
ATOM 730 C CA . GLY A 1 89 ? -2.936 -26.766 -31.562 1 88.38 89 GLY A CA 1
ATOM 731 C C . GLY A 1 89 ? -3.719 -26.734 -30.266 1 88.38 89 GLY A C 1
ATOM 732 O O . GLY A 1 89 ? -4.906 -26.391 -30.266 1 88.38 89 GLY A O 1
ATOM 733 N N . THR A 1 90 ? -3.068 -27.125 -29.203 1 92.88 90 THR A N 1
ATOM 734 C CA . THR A 1 90 ? -3.688 -27.062 -27.891 1 92.88 90 THR A CA 1
ATOM 735 C C . THR A 1 90 ? -3.467 -25.703 -27.25 1 92.88 90 THR A C 1
ATOM 737 O O . THR A 1 90 ? -2.344 -25.188 -27.219 1 92.88 90 THR A O 1
ATOM 740 N N . TRP A 1 91 ? -4.543 -25.109 -26.766 1 93.69 91 TRP A N 1
ATOM 741 C CA . TRP A 1 91 ? -4.395 -23.891 -25.984 1 93.69 91 TRP A CA 1
ATOM 742 C C . TRP A 1 91 ? -3.66 -24.172 -24.672 1 93.69 91 TRP A C 1
ATOM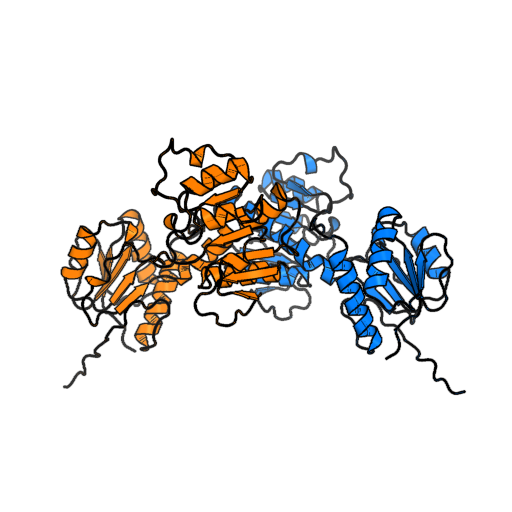 744 O O . TRP A 1 91 ? -3.934 -25.172 -24 1 93.69 91 TRP A O 1
ATOM 754 N N . VAL A 1 92 ? -2.688 -23.359 -24.375 1 94.75 92 VAL A N 1
ATOM 755 C CA . VAL A 1 92 ? -2.059 -23.422 -23.047 1 94.75 92 VAL A CA 1
ATOM 756 C C . VAL A 1 92 ? -2.123 -22.047 -22.391 1 94.75 92 VAL A C 1
ATOM 758 O O . VAL A 1 92 ? -1.563 -21.078 -22.891 1 94.75 92 VAL A O 1
ATOM 761 N N . THR A 1 93 ? -2.877 -21.984 -21.281 1 93.88 93 THR A N 1
ATOM 762 C CA . THR A 1 93 ? -3.016 -20.734 -20.531 1 93.88 93 THR A CA 1
ATOM 763 C C . THR A 1 93 ? -2.611 -20.938 -19.062 1 93.88 93 THR A C 1
ATOM 765 O O . THR A 1 93 ? -2.318 -22.062 -18.656 1 93.88 93 THR A O 1
ATOM 768 N N . ARG A 1 94 ? -2.451 -19.812 -18.391 1 90.25 94 ARG A N 1
ATOM 769 C CA . ARG A 1 94 ? -2.086 -19.859 -16.969 1 90.25 94 ARG A CA 1
ATOM 770 C C . ARG A 1 94 ? -2.83 -18.797 -16.172 1 90.25 94 ARG A C 1
ATOM 772 O O . ARG A 1 94 ? -3.291 -17.797 -16.734 1 90.25 94 ARG A O 1
ATOM 779 N N . SER A 1 95 ? -2.982 -19.141 -14.836 1 87.25 95 SER A N 1
ATOM 780 C CA . SER A 1 95 ? -3.596 -18.172 -13.914 1 87.25 95 SER A CA 1
ATOM 781 C C . SER A 1 95 ? -2.598 -17.109 -13.484 1 87.25 95 SER A C 1
ATOM 783 O O . SER A 1 95 ? -2.305 -16.969 -12.297 1 87.25 95 SER A O 1
ATOM 785 N N . TRP A 1 96 ? -2.33 -16.234 -14.352 1 77.69 96 TRP A N 1
ATOM 786 C CA . TRP A 1 96 ? -1.246 -15.297 -14.102 1 77.69 96 TRP A CA 1
ATOM 787 C C . TRP A 1 96 ? -1.738 -14.109 -13.273 1 77.69 96 TRP A C 1
ATOM 789 O O . TRP A 1 96 ? -0.978 -13.523 -12.5 1 77.69 96 TRP A O 1
ATOM 799 N N . LYS A 1 97 ? -2.967 -13.711 -13.305 1 80.38 97 LYS A N 1
ATOM 800 C CA . LYS A 1 97 ? -3.482 -12.523 -12.625 1 80.38 97 LYS A CA 1
ATOM 801 C C . LYS A 1 97 ? -3.855 -12.828 -11.18 1 80.38 97 LYS A C 1
ATOM 803 O O . LYS A 1 97 ? -3.938 -11.93 -10.344 1 80.38 97 LYS A O 1
ATOM 808 N N . ALA A 1 98 ? -4.02 -14.102 -11 1 82.62 98 ALA A N 1
ATOM 809 C CA . ALA A 1 98 ? -4.527 -14.531 -9.703 1 82.62 98 ALA A CA 1
ATOM 810 C C . ALA A 1 98 ? -3.564 -14.156 -8.578 1 82.62 98 ALA A C 1
ATOM 812 O O . ALA A 1 98 ? -3.963 -14.062 -7.414 1 82.62 98 ALA A O 1
ATOM 813 N N . TYR A 1 99 ? -2.363 -13.859 -8.984 1 86.38 99 TYR A N 1
ATOM 814 C CA . TYR A 1 99 ? -1.372 -13.773 -7.918 1 86.38 99 TYR A CA 1
ATOM 815 C C . TYR A 1 99 ? -0.834 -12.359 -7.785 1 86.38 99 TYR A C 1
ATOM 817 O O . TYR A 1 99 ? -0.06 -12.062 -6.871 1 86.38 99 TYR A O 1
ATOM 825 N N . ALA A 1 100 ? -1.305 -11.5 -8.562 1 88.56 100 ALA A N 1
ATOM 826 C CA . ALA A 1 100 ? -0.768 -10.141 -8.562 1 88.56 100 ALA A CA 1
ATOM 827 C C . ALA A 1 100 ? -1.062 -9.43 -7.246 1 88.56 100 ALA A C 1
ATOM 829 O O . ALA A 1 100 ? -0.159 -8.867 -6.621 1 88.56 100 ALA A O 1
ATOM 830 N N . GLU A 1 101 ? -2.271 -9.547 -6.777 1 89.56 101 GLU A N 1
ATOM 831 C CA . GLU A 1 101 ? -2.684 -8.812 -5.586 1 89.56 101 GLU A CA 1
ATOM 832 C C . GLU A 1 101 ? -2.006 -9.359 -4.336 1 89.56 101 GLU A C 1
ATOM 834 O O . GLU A 1 101 ? -1.385 -8.609 -3.578 1 89.56 101 GLU A O 1
ATOM 839 N N . PRO A 1 102 ? -2.062 -10.656 -4.184 1 88.31 102 PRO A N 1
ATOM 840 C CA . PRO A 1 102 ? -1.415 -11.156 -2.971 1 88.31 102 PRO A CA 1
ATOM 841 C C . PRO A 1 102 ? 0.098 -10.953 -2.979 1 88.31 102 PRO A C 1
ATOM 843 O O . PRO A 1 102 ? 0.688 -10.648 -1.938 1 88.31 102 PRO A O 1
ATOM 846 N N . LEU A 1 103 ? 0.717 -11.141 -4.074 1 91.81 103 LEU A N 1
ATOM 847 C CA . LEU A 1 103 ? 2.16 -10.938 -4.141 1 91.81 103 LEU A CA 1
ATOM 848 C C . LEU A 1 103 ? 2.514 -9.469 -3.916 1 91.81 103 LEU A C 1
ATOM 850 O O . LEU A 1 103 ? 3.488 -9.164 -3.229 1 91.81 103 LEU A O 1
ATOM 854 N N . ALA A 1 104 ? 1.735 -8.602 -4.469 1 94.69 104 ALA A N 1
ATOM 855 C CA . ALA A 1 104 ? 1.96 -7.176 -4.266 1 94.69 104 ALA A CA 1
ATOM 856 C C . ALA A 1 104 ? 1.793 -6.797 -2.797 1 94.69 104 ALA A C 1
ATOM 858 O O . ALA A 1 104 ? 2.557 -5.988 -2.268 1 94.69 104 ALA A O 1
ATOM 859 N N . GLU A 1 105 ? 0.758 -7.332 -2.178 1 92.81 105 GLU A N 1
ATOM 860 C CA . GLU A 1 105 ? 0.553 -7.086 -0.753 1 92.81 105 GLU A CA 1
ATOM 861 C C . GLU A 1 105 ? 1.76 -7.539 0.064 1 92.81 105 GLU A C 1
ATOM 863 O O . GLU A 1 105 ? 2.207 -6.828 0.967 1 92.81 105 GLU A O 1
ATOM 868 N N . TYR A 1 106 ? 2.275 -8.703 -0.264 1 91.44 106 TYR A N 1
ATOM 869 C CA . TYR A 1 106 ? 3.449 -9.227 0.427 1 91.44 106 TYR A CA 1
ATOM 870 C C . TYR A 1 106 ? 4.641 -8.289 0.267 1 91.44 106 TYR A C 1
ATOM 872 O O . TYR A 1 106 ? 5.305 -7.949 1.249 1 91.44 106 TYR A O 1
ATOM 880 N N . VAL A 1 107 ? 4.844 -7.879 -0.951 1 96.31 107 VAL A N 1
ATOM 881 C CA . VAL A 1 107 ? 5.957 -6.988 -1.26 1 96.31 107 VAL A CA 1
ATOM 882 C C . VAL A 1 107 ? 5.793 -5.672 -0.506 1 96.31 107 VAL A C 1
ATOM 884 O O . VAL A 1 107 ? 6.742 -5.176 0.104 1 96.31 107 VAL A O 1
ATOM 887 N N . LEU A 1 108 ? 4.629 -5.125 -0.515 1 95.69 108 LEU A N 1
ATOM 888 C CA . LEU A 1 108 ? 4.375 -3.855 0.157 1 95.69 108 LEU A CA 1
ATOM 889 C C . LEU A 1 108 ? 4.629 -3.975 1.656 1 95.69 108 LEU A C 1
ATOM 891 O O . LEU A 1 108 ? 5.23 -3.084 2.262 1 95.69 108 LEU A O 1
ATOM 895 N N . ARG A 1 109 ? 4.156 -5.055 2.219 1 91.81 109 ARG A N 1
ATOM 896 C CA . ARG A 1 109 ? 4.406 -5.27 3.641 1 91.81 109 ARG A CA 1
ATOM 897 C C . ARG A 1 109 ? 5.902 -5.289 3.938 1 91.81 109 ARG A C 1
ATOM 899 O O . ARG A 1 109 ? 6.355 -4.668 4.898 1 91.81 109 ARG A O 1
ATOM 906 N N . ALA A 1 110 ? 6.641 -5.969 3.131 1 92.88 110 ALA A N 1
ATOM 907 C CA . ALA A 1 110 ? 8.086 -6.082 3.334 1 92.88 110 ALA A CA 1
ATOM 908 C C . ALA A 1 110 ? 8.766 -4.723 3.182 1 92.88 110 ALA A C 1
ATOM 910 O O . ALA A 1 110 ? 9.578 -4.336 4.023 1 92.88 110 ALA A O 1
ATOM 911 N N . VAL A 1 111 ? 8.391 -4.016 2.145 1 96.56 111 VAL A N 1
ATOM 912 C CA . VAL A 1 111 ? 9.008 -2.734 1.82 1 96.56 111 VAL A CA 1
ATOM 913 C C . VAL A 1 111 ? 8.672 -1.711 2.904 1 96.56 111 VAL A C 1
ATOM 915 O O . VAL A 1 111 ? 9.555 -0.991 3.379 1 96.56 111 VAL A O 1
ATOM 918 N N . LEU A 1 112 ? 7.434 -1.686 3.32 1 92.5 112 LEU A N 1
ATOM 919 C CA . LEU A 1 112 ? 7.004 -0.72 4.324 1 92.5 112 LEU A CA 1
ATOM 920 C C . LEU A 1 112 ? 7.621 -1.038 5.684 1 92.5 112 LEU A C 1
ATOM 922 O O . LEU A 1 112 ? 8.016 -0.13 6.418 1 92.5 112 LEU A O 1
ATOM 926 N N . ARG A 1 113 ? 7.68 -2.285 5.973 1 89.19 113 ARG A N 1
ATOM 927 C CA . ARG A 1 113 ? 8.289 -2.693 7.23 1 89.19 113 ARG A CA 1
ATOM 928 C C . ARG A 1 113 ? 9.758 -2.27 7.289 1 89.19 113 ARG A C 1
ATOM 930 O O . ARG A 1 113 ? 10.211 -1.729 8.297 1 89.19 113 ARG A O 1
ATOM 937 N N . HIS A 1 114 ? 10.43 -2.516 6.199 1 92.62 114 HIS A N 1
ATOM 938 C CA . HIS A 1 114 ? 11.844 -2.166 6.176 1 92.62 114 HIS A CA 1
ATOM 939 C C . HIS A 1 114 ? 12.039 -0.656 6.266 1 92.62 114 HIS A C 1
ATOM 941 O O . HIS A 1 114 ? 12.898 -0.18 7.016 1 92.62 114 HIS A O 1
ATOM 947 N N . ALA A 1 115 ? 11.289 0.1 5.496 1 91.25 115 ALA A N 1
ATOM 948 C CA . ALA A 1 115 ? 11.383 1.558 5.516 1 91.25 115 ALA A CA 1
ATOM 949 C C . ALA A 1 115 ? 11.164 2.105 6.922 1 91.25 115 ALA A C 1
ATOM 951 O O . ALA A 1 115 ? 11.914 2.965 7.383 1 91.25 115 ALA A O 1
ATOM 952 N N . HIS A 1 116 ? 10.258 1.528 7.605 1 84.19 116 HIS A N 1
ATOM 953 C CA . HIS A 1 116 ? 9.898 2.035 8.922 1 84.19 116 HIS A CA 1
ATOM 954 C C . HIS A 1 116 ? 10.844 1.51 10 1 84.19 116 HIS A C 1
ATOM 956 O O . HIS A 1 116 ? 11.414 2.289 10.766 1 84.19 116 HIS A O 1
ATOM 962 N N . SER A 1 117 ? 11.062 0.236 10.008 1 83.81 117 SER A N 1
ATOM 963 C CA . SER A 1 117 ? 11.742 -0.41 11.125 1 83.81 117 SER A CA 1
ATOM 964 C C . SER A 1 117 ? 13.258 -0.318 10.984 1 83.81 117 SER A C 1
ATOM 966 O O . SER A 1 117 ? 13.977 -0.246 11.984 1 83.81 117 SER A O 1
ATOM 968 N N . ASN A 1 118 ? 13.703 -0.33 9.766 1 85.5 118 ASN A N 1
ATOM 969 C CA . ASN A 1 118 ? 15.148 -0.375 9.578 1 85.5 118 ASN A CA 1
ATOM 970 C C . ASN A 1 118 ? 15.703 0.984 9.164 1 85.5 118 ASN A C 1
ATOM 972 O O . ASN A 1 118 ? 16.766 1.395 9.625 1 85.5 118 ASN A O 1
ATOM 976 N N . LEU A 1 119 ? 14.961 1.691 8.344 1 84.75 119 LEU A N 1
ATOM 977 C CA . LEU A 1 119 ? 15.453 2.975 7.855 1 84.75 119 LEU A CA 1
ATOM 978 C C . LEU A 1 119 ? 14.906 4.121 8.695 1 84.75 119 LEU A C 1
ATOM 980 O O . LEU A 1 119 ? 15.422 5.242 8.633 1 84.75 119 LEU A O 1
ATOM 984 N N . GLY A 1 120 ? 13.867 3.826 9.508 1 79.88 120 GLY A N 1
ATOM 985 C CA . GLY A 1 120 ? 13.281 4.867 10.336 1 79.88 120 GLY A CA 1
ATOM 986 C C . GLY A 1 120 ? 12.578 5.945 9.523 1 79.88 120 GLY A C 1
ATOM 987 O O . GLY A 1 120 ? 12.547 7.105 9.938 1 79.88 120 GLY A O 1
ATOM 988 N N . THR A 1 121 ? 12.266 5.547 8.297 1 81.06 121 THR A N 1
ATOM 989 C CA . THR A 1 121 ? 11.586 6.473 7.391 1 81.06 121 THR A CA 1
ATOM 990 C C . THR A 1 121 ? 10.312 5.852 6.828 1 81.06 121 THR A C 1
ATOM 992 O O . THR A 1 121 ? 9.906 4.766 7.254 1 81.06 121 THR A O 1
ATOM 995 N N . GLY A 1 122 ? 9.609 6.344 5.992 1 87.19 122 GLY A N 1
ATOM 996 C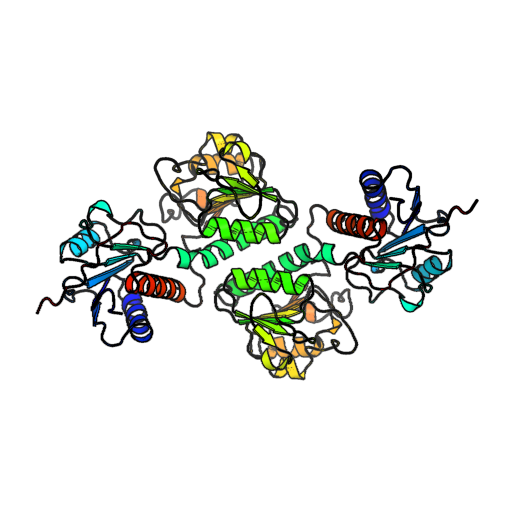 CA . GLY A 1 122 ? 8.602 5.848 5.074 1 87.19 122 GLY A CA 1
ATOM 997 C C . GLY A 1 122 ? 9.109 5.672 3.656 1 87.19 122 GLY A C 1
ATOM 998 O O . GLY A 1 122 ? 10.32 5.773 3.41 1 87.19 122 GLY A O 1
ATOM 999 N N . VAL A 1 123 ? 8.219 5.379 2.84 1 92.19 123 VAL A N 1
ATOM 1000 C CA . VAL A 1 123 ? 8.664 5.117 1.476 1 92.19 123 VAL A CA 1
ATOM 1001 C C . VAL A 1 123 ? 8.641 6.414 0.669 1 92.19 123 VAL A C 1
ATOM 1003 O O . VAL A 1 123 ? 9.172 6.473 -0.442 1 92.19 123 VAL A O 1
ATOM 1006 N N . ARG A 1 124 ? 8.078 7.434 1.27 1 88.25 124 ARG A N 1
ATOM 1007 C CA . ARG A 1 124 ? 8.031 8.695 0.544 1 88.25 124 ARG A CA 1
ATOM 1008 C C . ARG A 1 124 ? 9.438 9.195 0.231 1 88.25 124 ARG A C 1
ATOM 1010 O O . ARG A 1 124 ? 10.281 9.305 1.126 1 88.25 124 ARG A O 1
ATOM 1017 N N . GLY A 1 125 ? 9.688 9.469 -1.026 1 88.38 125 GLY A N 1
ATOM 1018 C CA . GLY A 1 125 ? 10.961 10.008 -1.464 1 88.38 125 GLY A CA 1
ATOM 1019 C C . GLY A 1 125 ? 12.047 8.953 -1.587 1 88.38 125 GLY A C 1
ATOM 1020 O O . GLY A 1 125 ? 13.133 9.234 -2.105 1 88.38 125 GLY A O 1
ATOM 1021 N N . GLN A 1 126 ? 11.797 7.762 -1.096 1 91.69 126 GLN A N 1
ATOM 1022 C CA . GLN A 1 126 ? 12.781 6.695 -1.188 1 91.69 126 GLN A CA 1
ATOM 1023 C C . GLN A 1 126 ? 12.953 6.219 -2.629 1 91.69 126 GLN A C 1
ATOM 1025 O O . GLN A 1 126 ? 11.969 6.113 -3.369 1 91.69 126 GLN A O 1
ATOM 1030 N N . ARG A 1 127 ? 14.164 5.957 -2.969 1 95.69 127 ARG A N 1
ATOM 1031 C CA . ARG A 1 127 ? 14.453 5.379 -4.277 1 95.69 127 ARG A CA 1
ATOM 1032 C C . ARG A 1 127 ? 14.312 3.861 -4.25 1 95.69 127 ARG A C 1
ATOM 1034 O O . ARG A 1 127 ? 15.133 3.168 -3.645 1 95.69 127 ARG A O 1
ATOM 1041 N N . ILE A 1 128 ? 13.289 3.375 -4.934 1 98 128 ILE A N 1
ATOM 1042 C CA . ILE A 1 128 ? 13 1.946 -4.918 1 98 128 ILE A CA 1
ATOM 1043 C C . ILE A 1 128 ? 13.031 1.397 -6.344 1 98 128 ILE A C 1
ATOM 1045 O O . ILE A 1 128 ? 12.469 1.997 -7.262 1 98 128 ILE A O 1
ATOM 1049 N N . GLY A 1 129 ? 13.797 0.338 -6.539 1 98.62 129 GLY A N 1
ATOM 1050 C CA . GLY A 1 129 ? 13.844 -0.328 -7.828 1 98.62 129 GLY A CA 1
ATOM 1051 C C . GLY A 1 129 ? 12.898 -1.504 -7.934 1 98.62 129 GLY A C 1
ATOM 1052 O O . GLY A 1 129 ? 12.695 -2.234 -6.961 1 98.62 129 GLY A O 1
ATOM 1053 N N . VAL A 1 130 ? 12.297 -1.677 -9.086 1 98.44 130 VAL A N 1
ATOM 1054 C CA . VAL A 1 130 ? 11.477 -2.844 -9.406 1 98.44 130 VAL A CA 1
ATOM 1055 C C . VAL A 1 130 ? 12.016 -3.527 -10.656 1 98.44 130 VAL A C 1
ATOM 1057 O O . VAL A 1 130 ? 12.117 -2.902 -11.719 1 98.44 130 VAL A O 1
ATOM 1060 N N . VAL A 1 131 ? 12.414 -4.785 -10.492 1 97.69 131 VAL A N 1
ATOM 1061 C CA . VAL A 1 131 ? 12.953 -5.543 -11.617 1 97.69 131 VAL A CA 1
ATOM 1062 C C . VAL A 1 131 ? 11.867 -6.453 -12.195 1 97.69 131 VAL A C 1
ATOM 1064 O O . VAL A 1 131 ? 11.492 -7.449 -11.57 1 97.69 131 VAL A O 1
ATOM 1067 N N . GLY A 1 132 ? 11.453 -6.137 -13.367 1 94.12 132 GLY A N 1
ATOM 1068 C CA . GLY A 1 132 ? 10.305 -6.812 -13.961 1 94.12 132 GLY A CA 1
ATOM 1069 C C . GLY A 1 132 ? 9.047 -5.973 -13.953 1 94.12 132 GLY A C 1
ATOM 1070 O O . GLY A 1 132 ? 8.727 -5.34 -12.945 1 94.12 132 GLY A O 1
ATOM 1071 N N . TYR A 1 133 ? 8.305 -6.016 -15.023 1 92.5 133 TYR A N 1
ATOM 1072 C CA . TYR A 1 133 ? 7.129 -5.164 -15.156 1 92.5 133 TYR A CA 1
ATOM 1073 C C . TYR A 1 133 ? 5.945 -5.953 -15.703 1 92.5 133 TYR A C 1
ATOM 1075 O O . TYR A 1 133 ? 5.246 -5.488 -16.609 1 92.5 133 TYR A O 1
ATOM 1083 N N . GLY A 1 134 ? 5.848 -7.133 -15.227 1 87.25 134 GLY A N 1
ATOM 1084 C CA . GLY A 1 134 ? 4.621 -7.887 -15.438 1 87.25 134 GLY A CA 1
ATOM 1085 C C . GLY A 1 134 ? 3.479 -7.43 -14.555 1 87.25 134 GLY A C 1
ATOM 1086 O O . GLY A 1 134 ? 3.457 -6.281 -14.102 1 87.25 134 GLY A O 1
ATOM 1087 N N . GLU A 1 135 ? 2.527 -8.297 -14.312 1 86.56 135 GLU A N 1
ATOM 1088 C CA . GLU A 1 135 ? 1.345 -7.938 -13.531 1 86.56 135 GLU A CA 1
ATOM 1089 C C . GLU A 1 135 ? 1.719 -7.535 -12.109 1 86.56 135 GLU A C 1
ATOM 1091 O O . GLU A 1 135 ? 1.226 -6.531 -11.594 1 86.56 135 GLU A O 1
ATOM 1096 N N . VAL A 1 136 ? 2.594 -8.297 -11.547 1 91.5 136 VAL A N 1
ATOM 1097 C CA . VAL A 1 136 ? 3.004 -8.031 -10.172 1 91.5 136 VAL A CA 1
ATOM 1098 C C . VAL A 1 136 ? 3.834 -6.746 -10.125 1 91.5 136 VAL A C 1
ATOM 1100 O O . VAL A 1 136 ? 3.566 -5.855 -9.312 1 91.5 136 VAL A O 1
ATOM 1103 N N . GLY A 1 137 ? 4.84 -6.629 -11 1 94.56 137 GLY A N 1
ATOM 1104 C CA . GLY A 1 137 ? 5.715 -5.465 -11.031 1 94.56 137 GLY A CA 1
ATOM 1105 C C . GLY A 1 137 ? 4.973 -4.168 -11.289 1 94.56 137 GLY A C 1
ATOM 1106 O O . GLY A 1 137 ? 5.27 -3.145 -10.664 1 94.56 137 GLY A O 1
ATOM 1107 N N . ARG A 1 138 ? 4.031 -4.23 -12.156 1 94.06 138 ARG A N 1
ATOM 1108 C CA . ARG A 1 138 ? 3.229 -3.055 -12.477 1 94.06 138 ARG A CA 1
ATOM 1109 C C . ARG A 1 138 ? 2.432 -2.588 -11.266 1 94.06 138 ARG A C 1
ATOM 1111 O O . ARG A 1 138 ? 2.406 -1.396 -10.953 1 94.06 138 ARG A O 1
ATOM 1118 N N . LEU A 1 139 ? 1.795 -3.545 -10.633 1 95.19 139 LEU A N 1
ATOM 1119 C CA . LEU A 1 139 ? 0.981 -3.209 -9.469 1 95.19 139 LEU A CA 1
ATOM 1120 C C . LEU A 1 139 ? 1.849 -2.666 -8.336 1 95.19 139 LEU A C 1
ATOM 1122 O O . LEU A 1 139 ? 1.517 -1.646 -7.727 1 95.19 139 LEU A O 1
ATOM 1126 N N . VAL A 1 140 ? 2.977 -3.258 -8.078 1 97.38 140 VAL A N 1
ATOM 1127 C CA . VAL A 1 140 ? 3.902 -2.812 -7.043 1 97.38 140 VAL A CA 1
ATOM 1128 C C . VAL A 1 140 ? 4.387 -1.398 -7.355 1 97.38 140 VAL A C 1
ATOM 1130 O O . VAL A 1 140 ? 4.387 -0.529 -6.48 1 97.38 140 VAL A O 1
ATOM 1133 N N . THR A 1 141 ? 4.75 -1.199 -8.594 1 97.62 141 THR A N 1
ATOM 1134 C CA . THR A 1 141 ? 5.23 0.109 -9.031 1 97.62 141 THR A CA 1
ATOM 1135 C C . THR A 1 141 ? 4.168 1.18 -8.789 1 97.62 141 THR A C 1
ATOM 1137 O O . THR A 1 141 ? 4.465 2.248 -8.258 1 97.62 141 THR A O 1
ATOM 1140 N N . GLU A 1 142 ? 3.01 0.875 -9.164 1 97.19 142 GLU A N 1
ATOM 1141 C CA . GLU A 1 142 ? 1.9 1.812 -9.008 1 97.19 142 GLU A CA 1
ATOM 1142 C C . GLU A 1 142 ? 1.672 2.154 -7.539 1 97.19 142 GLU A C 1
ATOM 1144 O O . GLU A 1 142 ? 1.566 3.328 -7.18 1 97.19 142 GLU A O 1
ATOM 1149 N N . LEU A 1 143 ? 1.574 1.188 -6.715 1 97.19 143 LEU A N 1
ATOM 1150 C CA . LEU A 1 143 ? 1.294 1.374 -5.293 1 97.19 143 LEU A CA 1
ATOM 1151 C C . LEU A 1 143 ? 2.389 2.199 -4.629 1 97.19 143 LEU A C 1
ATOM 1153 O O . LEU A 1 143 ? 2.1 3.143 -3.889 1 97.19 143 LEU A O 1
ATOM 1157 N N . LEU A 1 144 ? 3.609 1.857 -4.898 1 97.25 144 LEU A N 1
ATOM 1158 C CA . LEU A 1 144 ? 4.73 2.57 -4.301 1 97.25 144 LEU A CA 1
ATOM 1159 C C . LEU A 1 144 ? 4.789 4.012 -4.797 1 97.25 144 LEU A C 1
ATOM 1161 O O . LEU A 1 144 ? 5.082 4.926 -4.023 1 97.25 144 LEU A O 1
ATOM 1165 N N . HIS A 1 145 ? 4.504 4.156 -6.07 1 96.19 145 HIS A N 1
ATOM 1166 C CA . HIS A 1 145 ? 4.465 5.5 -6.641 1 96.19 145 HIS A CA 1
ATOM 1167 C C . HIS A 1 145 ? 3.398 6.355 -5.965 1 96.19 145 HIS A C 1
ATOM 1169 O O . HIS A 1 145 ? 3.646 7.516 -5.629 1 96.19 145 HIS A O 1
ATOM 1175 N N . LYS A 1 146 ? 2.301 5.801 -5.777 1 94.25 146 LYS A N 1
ATOM 1176 C CA . LYS A 1 146 ? 1.187 6.52 -5.16 1 94.25 146 LYS A CA 1
ATOM 1177 C C . LYS A 1 146 ? 1.499 6.879 -3.711 1 94.25 146 LYS A C 1
ATOM 1179 O O . LYS A 1 146 ? 0.947 7.84 -3.174 1 94.25 146 LYS A O 1
ATOM 1184 N N . LEU A 1 147 ? 2.373 6.168 -3.129 1 93.81 147 LEU A N 1
ATOM 1185 C CA . LEU A 1 147 ? 2.785 6.449 -1.758 1 93.81 147 LEU A CA 1
ATOM 1186 C C . LEU A 1 147 ? 3.957 7.426 -1.732 1 93.81 147 LEU A C 1
ATOM 1188 O O . LEU A 1 147 ? 4.516 7.703 -0.669 1 93.81 147 LEU A O 1
ATOM 1192 N N . GLY A 1 148 ? 4.414 7.867 -2.934 1 91.06 148 GLY A N 1
ATOM 1193 C CA . GLY A 1 148 ? 5.391 8.938 -3.016 1 91.06 148 GLY A CA 1
ATOM 1194 C C . GLY A 1 148 ? 6.812 8.438 -3.205 1 91.06 148 GLY A C 1
ATOM 1195 O O . GLY A 1 148 ? 7.762 9.219 -3.152 1 91.06 148 GLY A O 1
ATOM 1196 N N . ALA A 1 149 ? 6.988 7.145 -3.408 1 93.62 149 ALA A N 1
ATOM 1197 C CA . ALA A 1 149 ? 8.32 6.609 -3.67 1 93.62 149 ALA A CA 1
ATOM 1198 C C . ALA A 1 149 ? 8.812 7.004 -5.059 1 93.62 149 ALA A C 1
ATOM 1200 O O . ALA A 1 149 ? 8.008 7.211 -5.973 1 93.62 149 ALA A O 1
ATOM 1201 N N . LYS A 1 150 ? 10.109 7.211 -5.172 1 94.88 150 LYS A N 1
ATOM 1202 C CA . LYS A 1 150 ? 10.75 7.344 -6.477 1 94.88 150 LYS A CA 1
ATOM 1203 C C . LYS A 1 150 ? 11.109 5.98 -7.055 1 94.88 150 LYS A C 1
ATOM 1205 O O . LYS A 1 150 ? 12.172 5.43 -6.742 1 94.88 150 LYS A O 1
ATOM 1210 N N . VAL A 1 151 ? 10.258 5.477 -7.988 1 97.69 151 VAL A N 1
ATOM 1211 C CA . VAL A 1 151 ? 10.383 4.098 -8.445 1 97.69 151 VAL A CA 1
ATOM 1212 C C . VAL A 1 151 ? 11.102 4.055 -9.789 1 97.69 151 VAL A C 1
ATOM 1214 O O . VAL A 1 151 ? 10.781 4.828 -10.695 1 97.69 151 VAL A O 1
ATOM 1217 N N . THR A 1 152 ? 12.133 3.27 -9.922 1 98 152 THR A N 1
ATOM 1218 C CA . THR A 1 152 ? 12.789 2.949 -11.188 1 98 152 THR A CA 1
ATOM 1219 C C . THR A 1 152 ? 12.562 1.489 -11.562 1 98 152 THR A C 1
ATOM 1221 O O . THR A 1 152 ? 12.844 0.587 -10.766 1 98 152 THR A O 1
ATOM 1224 N N . VAL A 1 153 ? 12.039 1.29 -12.766 1 97.81 153 VAL A N 1
ATOM 1225 C CA . VAL A 1 153 ? 11.664 -0.049 -13.211 1 97.81 153 VAL A CA 1
ATOM 1226 C C . VAL A 1 153 ? 12.68 -0.55 -14.242 1 97.81 153 VAL A C 1
ATOM 1228 O O . VAL A 1 153 ? 12.984 0.151 -15.203 1 97.81 153 VAL A O 1
ATOM 1231 N N . LEU A 1 154 ? 13.242 -1.702 -13.977 1 97.31 154 LEU A N 1
ATOM 1232 C CA . LEU A 1 154 ? 14.047 -2.385 -14.984 1 97.31 154 LEU A CA 1
ATOM 1233 C C . LEU A 1 154 ? 13.172 -3.258 -15.875 1 97.31 154 LEU A C 1
ATOM 1235 O O . LEU A 1 154 ? 12.586 -4.242 -15.414 1 97.31 154 LEU A O 1
ATOM 1239 N N . ARG A 1 155 ? 13.102 -2.883 -17.062 1 90.06 155 ARG A N 1
ATOM 1240 C CA . ARG A 1 155 ? 12.328 -3.594 -18.062 1 90.06 155 ARG A CA 1
ATOM 1241 C C . ARG A 1 155 ? 13.164 -3.877 -19.312 1 90.06 155 ARG A C 1
ATOM 1243 O O . ARG A 1 155 ? 13.734 -2.957 -19.906 1 90.06 155 ARG A O 1
ATOM 1250 N N . LYS A 1 156 ? 13.188 -5.055 -19.703 1 80.56 156 LYS A N 1
ATOM 1251 C CA . LYS A 1 156 ? 14.023 -5.445 -20.828 1 80.56 156 LYS A CA 1
ATOM 1252 C C . LYS A 1 156 ? 13.531 -4.801 -22.125 1 80.56 156 LYS A C 1
ATOM 1254 O O . LYS A 1 156 ? 14.336 -4.383 -22.969 1 80.56 156 LYS A O 1
ATOM 1259 N N . SER A 1 157 ? 12.156 -4.762 -22.297 1 77.38 157 SER A N 1
ATOM 1260 C CA . SER A 1 157 ? 11.602 -4.227 -23.531 1 77.38 157 SER A CA 1
ATOM 1261 C C . SER A 1 157 ? 11.812 -2.719 -23.625 1 77.38 157 SER A C 1
ATOM 1263 O O . SER A 1 157 ? 11.742 -2.145 -24.719 1 77.38 157 SER A O 1
ATOM 1265 N N . GLY A 1 158 ? 12.078 -2.068 -22.516 1 71.62 158 GLY A N 1
ATOM 1266 C CA . GLY A 1 158 ? 12.32 -0.636 -22.453 1 71.62 158 GLY A CA 1
ATOM 1267 C C . GLY A 1 158 ? 11.07 0.191 -22.672 1 71.62 158 GLY A C 1
ATOM 1268 O O . GLY A 1 158 ? 11.141 1.414 -22.797 1 71.62 158 GLY A O 1
ATOM 1269 N N . GLY A 1 159 ? 9.914 -0.37 -22.859 1 80.62 159 GLY A N 1
ATOM 1270 C CA . GLY A 1 159 ? 8.688 0.382 -23.078 1 80.62 159 GLY A CA 1
ATOM 1271 C C . GLY A 1 159 ? 8.312 1.271 -21.906 1 80.62 159 GLY A C 1
ATOM 1272 O O . GLY A 1 159 ? 8.867 1.132 -20.812 1 80.62 159 GLY A O 1
ATOM 1273 N N . PRO A 1 160 ? 7.492 2.24 -22.156 1 85.5 160 PRO A N 1
ATOM 1274 C CA . PRO A 1 160 ? 7.121 3.191 -21.109 1 85.5 160 PRO A CA 1
ATOM 1275 C C . PRO A 1 160 ? 6.402 2.529 -19.938 1 85.5 160 PRO A C 1
ATOM 1277 O O . PRO A 1 160 ? 5.797 1.466 -20.109 1 85.5 160 PRO A O 1
ATOM 1280 N N . VAL A 1 161 ? 6.609 3.113 -18.781 1 89.19 161 VAL A N 1
ATOM 1281 C CA . VAL A 1 161 ? 5.875 2.711 -17.578 1 89.19 161 VAL A CA 1
ATOM 1282 C C . VAL A 1 161 ? 4.91 3.82 -17.172 1 89.19 161 VAL A C 1
ATOM 1284 O O . VAL A 1 161 ? 5.215 5.004 -17.328 1 89.19 161 VAL A O 1
ATOM 1287 N N . GLU A 1 162 ? 3.783 3.461 -16.75 1 89.12 162 GLU A N 1
ATOM 1288 C CA . GLU A 1 162 ? 2.768 4.434 -16.375 1 89.12 162 GLU A CA 1
ATOM 1289 C C . GLU A 1 162 ? 3.209 5.234 -15.148 1 89.12 162 GLU A C 1
ATOM 1291 O O . GLU A 1 162 ? 2.916 6.426 -15.039 1 89.12 162 GLU A O 1
ATOM 1296 N N . PHE A 1 163 ? 3.955 4.547 -14.281 1 89.62 163 PHE A N 1
ATOM 1297 C CA . PHE A 1 163 ? 4.383 5.148 -13.023 1 89.62 163 PHE A CA 1
ATOM 1298 C C . PHE A 1 163 ? 5.883 4.98 -12.82 1 89.62 163 PHE A C 1
ATOM 1300 O O . PHE A 1 163 ? 6.43 3.902 -13.062 1 89.62 163 PHE A O 1
ATOM 1307 N N . GLY A 1 164 ? 6.594 6.031 -12.508 1 91.38 164 GLY A N 1
ATOM 1308 C CA . GLY A 1 164 ? 8.016 5.961 -12.234 1 91.38 164 GLY A CA 1
ATOM 1309 C C . GLY A 1 164 ? 8.875 6.133 -13.469 1 91.38 164 GLY A C 1
ATOM 1310 O O . GLY A 1 164 ? 8.414 6.648 -14.484 1 91.38 164 GLY A O 1
ATOM 1311 N N . GLU A 1 165 ? 10.148 5.77 -13.352 1 95 165 GLU A N 1
ATOM 1312 C CA . GLU A 1 165 ? 11.133 5.812 -14.422 1 95 165 GLU A CA 1
ATOM 1313 C C . GLU A 1 165 ? 11.484 4.41 -14.906 1 95 165 GLU A C 1
ATOM 1315 O O . GLU A 1 165 ? 11.289 3.432 -14.18 1 95 165 GLU A O 1
ATOM 1320 N N . VAL A 1 166 ? 11.992 4.375 -16.156 1 96 166 VAL A N 1
ATOM 1321 C CA . VAL A 1 166 ? 12.328 3.078 -16.734 1 96 166 VAL A CA 1
ATOM 1322 C C . VAL A 1 166 ? 13.82 3.041 -17.094 1 96 166 VAL A C 1
ATOM 1324 O O . VAL A 1 166 ? 14.391 4.055 -17.484 1 96 166 VAL A O 1
ATOM 1327 N N . THR A 1 167 ? 14.383 1.866 -16.859 1 96.25 167 THR A N 1
ATOM 1328 C CA . THR A 1 167 ? 15.75 1.617 -17.297 1 96.25 167 THR A CA 1
ATOM 1329 C C . THR A 1 167 ? 15.875 0.227 -17.922 1 96.25 167 THR A C 1
ATOM 1331 O O . THR A 1 167 ? 15.039 -0.644 -17.672 1 96.25 167 THR A O 1
ATOM 1334 N N . ARG A 1 168 ? 16.984 0.07 -18.719 1 94.62 168 ARG A N 1
ATOM 1335 C CA . ARG A 1 168 ? 17.25 -1.226 -19.328 1 94.62 168 ARG A CA 1
ATOM 1336 C C . ARG A 1 168 ? 18.5 -1.868 -18.75 1 94.62 168 ARG A C 1
ATOM 1338 O O . ARG A 1 168 ? 18.875 -2.982 -19.125 1 94.62 168 ARG A O 1
ATOM 1345 N N . SER A 1 169 ? 19.031 -1.137 -17.781 1 95.69 169 SER A N 1
ATOM 1346 C CA . SER A 1 169 ? 20.266 -1.649 -17.219 1 95.69 169 SER A CA 1
ATOM 1347 C C . SER A 1 169 ? 20.156 -1.826 -15.703 1 95.69 169 SER A C 1
ATOM 1349 O O . SER A 1 169 ? 19.812 -0.882 -14.992 1 95.69 169 SER A O 1
ATOM 1351 N N . LYS A 1 170 ? 20.531 -2.992 -15.266 1 96.62 170 LYS A N 1
ATOM 1352 C CA . LYS A 1 170 ? 20.516 -3.25 -13.828 1 96.62 170 LYS A CA 1
ATOM 1353 C C . LYS A 1 170 ? 21.531 -2.363 -13.102 1 96.62 170 LYS A C 1
ATOM 1355 O O . LYS A 1 170 ? 21.375 -2.111 -11.906 1 96.62 170 LYS A O 1
ATOM 1360 N N . TRP A 1 171 ? 22.5 -1.864 -13.789 1 97.44 171 TRP A N 1
ATOM 1361 C CA . TRP A 1 171 ? 23.562 -1.069 -13.18 1 97.44 171 TRP A CA 1
ATOM 1362 C C . TRP A 1 171 ? 23.047 0.313 -12.789 1 97.44 171 TRP A C 1
ATOM 1364 O O . TRP A 1 171 ? 23.688 1.009 -11.984 1 97.44 171 TRP A O 1
ATOM 1374 N N . ASP A 1 172 ? 21.922 0.708 -13.258 1 97.5 172 ASP A N 1
ATOM 1375 C CA . ASP A 1 172 ? 21.297 1.969 -12.883 1 97.5 172 ASP A CA 1
ATOM 1376 C C . ASP A 1 172 ? 20.594 1.85 -11.531 1 97.5 172 ASP A C 1
ATOM 1378 O O . ASP A 1 172 ? 20.141 2.85 -10.969 1 97.5 172 ASP A O 1
ATOM 1382 N N . LEU A 1 173 ? 20.578 0.655 -10.969 1 98.25 173 LEU A N 1
ATOM 1383 C CA . LEU A 1 173 ? 19.812 0.409 -9.75 1 98.25 173 LEU A CA 1
ATOM 1384 C C . LEU A 1 173 ? 20.75 0.234 -8.555 1 98.25 173 LEU A C 1
ATOM 1386 O O . LEU A 1 173 ? 20.297 -0.137 -7.461 1 98.25 173 LEU A O 1
ATOM 1390 N N . LEU A 1 174 ? 21.984 0.599 -8.727 1 98.25 174 LEU A N 1
ATOM 1391 C CA . LEU A 1 174 ? 23.016 0.322 -7.73 1 98.25 174 LEU A CA 1
ATOM 1392 C C . LEU A 1 174 ? 22.797 1.17 -6.48 1 98.25 174 LEU A C 1
ATOM 1394 O O . LEU A 1 174 ? 23.219 0.79 -5.387 1 98.25 174 LEU A O 1
ATOM 1398 N N . ASP A 1 175 ? 22.031 2.254 -6.578 1 97.38 175 ASP A N 1
ATOM 1399 C CA . ASP A 1 175 ? 21.938 3.186 -5.457 1 97.38 175 ASP A CA 1
ATOM 1400 C C . ASP A 1 175 ? 20.531 3.178 -4.863 1 97.38 175 ASP A C 1
ATOM 1402 O O . ASP A 1 175 ? 20.156 4.082 -4.105 1 97.38 175 ASP A O 1
ATOM 1406 N N . MET A 1 176 ? 19.766 2.199 -5.172 1 97.56 176 MET A N 1
ATOM 1407 C CA . MET A 1 176 ? 18.422 2.084 -4.605 1 97.56 176 MET A CA 1
ATOM 1408 C C . MET A 1 176 ? 18.484 1.732 -3.123 1 97.56 176 MET A C 1
ATOM 1410 O O . MET A 1 176 ? 19.438 1.079 -2.676 1 97.56 176 MET A O 1
ATOM 1414 N N . THR A 1 177 ? 17.5 2.203 -2.375 1 97 177 THR A N 1
ATOM 1415 C CA . THR A 1 177 ? 17.406 1.807 -0.974 1 97 177 THR A CA 1
ATOM 1416 C C . THR A 1 177 ? 16.812 0.409 -0.846 1 97 177 THR A C 1
ATOM 1418 O O . THR A 1 177 ? 17.203 -0.36 0.035 1 97 177 THR A O 1
ATOM 1421 N N . GLN A 1 178 ? 15.859 0.133 -1.711 1 98.38 178 GLN A N 1
ATOM 1422 C CA . GLN A 1 178 ? 15.25 -1.188 -1.792 1 98.38 178 GLN A CA 1
ATOM 1423 C C . GLN A 1 178 ? 15.07 -1.627 -3.244 1 98.38 178 GLN A C 1
ATOM 1425 O O . GLN A 1 178 ? 14.859 -0.794 -4.129 1 98.38 178 GLN A O 1
ATOM 1430 N N . LEU A 1 179 ? 15.195 -2.898 -3.461 1 98.75 179 LEU A N 1
ATOM 1431 C CA . LEU A 1 179 ? 15.078 -3.486 -4.793 1 98.75 179 LEU A CA 1
ATOM 1432 C C . LEU A 1 179 ? 14.172 -4.711 -4.766 1 98.75 179 LEU A C 1
ATOM 1434 O O . LEU A 1 179 ? 14.406 -5.648 -4 1 98.75 179 LEU A O 1
ATOM 1438 N N . VAL A 1 180 ? 13.094 -4.699 -5.621 1 98.69 180 VAL A N 1
ATOM 1439 C CA . VAL A 1 180 ? 12.086 -5.75 -5.637 1 98.69 180 VAL A CA 1
ATOM 1440 C C . VAL A 1 180 ? 12.195 -6.555 -6.93 1 98.69 180 VAL A C 1
ATOM 1442 O O . VAL A 1 180 ? 12.188 -5.98 -8.023 1 98.69 180 VAL A O 1
ATOM 1445 N N . LEU A 1 181 ? 12.289 -7.852 -6.812 1 97.94 181 LEU A N 1
ATOM 1446 C CA . LEU A 1 181 ? 12.352 -8.727 -7.98 1 97.94 181 LEU A CA 1
ATOM 1447 C C . LEU A 1 181 ? 10.992 -9.352 -8.266 1 97.94 181 LEU A C 1
ATOM 1449 O O . LEU A 1 181 ? 10.438 -10.047 -7.41 1 97.94 181 LEU A O 1
ATOM 1453 N N . THR A 1 182 ? 10.469 -9.109 -9.484 1 94.5 182 THR A N 1
ATOM 1454 C CA . THR A 1 182 ? 9.156 -9.602 -9.883 1 94.5 182 THR A CA 1
ATOM 1455 C C . THR A 1 182 ? 9.195 -10.133 -11.312 1 94.5 182 THR A C 1
ATOM 1457 O O . THR A 1 182 ? 8.273 -9.891 -12.094 1 94.5 182 THR A O 1
ATOM 1460 N N . LEU A 1 183 ? 10.211 -10.773 -11.688 1 89.31 183 LEU A N 1
ATOM 1461 C CA . LEU A 1 183 ? 10.352 -11.242 -13.062 1 89.31 183 LEU A CA 1
ATOM 1462 C C . LEU A 1 183 ? 10.523 -12.758 -13.102 1 89.31 183 LEU A C 1
ATOM 1464 O O . LEU A 1 183 ? 11.047 -13.352 -12.156 1 89.31 183 LEU A O 1
ATOM 1468 N N . PRO A 1 184 ? 10.164 -13.383 -14.227 1 83.31 184 PRO A N 1
ATOM 1469 C CA . PRO A 1 184 ? 10.328 -14.828 -14.352 1 83.31 184 PRO A CA 1
ATOM 1470 C C . PRO A 1 184 ? 11.797 -15.242 -14.477 1 83.31 184 PRO A C 1
ATOM 1472 O O . PRO A 1 184 ? 12.641 -14.43 -14.859 1 83.31 184 PRO A O 1
ATOM 1475 N N . LEU A 1 185 ? 12 -16.422 -14.102 1 85.56 185 LEU A N 1
ATOM 1476 C CA . LEU A 1 185 ? 13.336 -17 -14.273 1 85.56 185 LEU A CA 1
ATOM 1477 C C . LEU A 1 185 ? 13.523 -17.5 -15.695 1 85.56 185 LEU A C 1
ATOM 1479 O O . LEU A 1 185 ? 12.68 -18.234 -16.219 1 85.56 185 LEU A O 1
ATOM 1483 N N . ASN A 1 186 ? 14.492 -17.094 -16.391 1 82.44 186 ASN A N 1
ATOM 1484 C CA . ASN A 1 186 ? 14.977 -17.578 -17.672 1 82.44 186 ASN A CA 1
ATOM 1485 C C . ASN A 1 186 ? 16.5 -17.484 -17.781 1 82.44 186 ASN A C 1
ATOM 1487 O O . ASN A 1 186 ? 17.172 -17.141 -16.797 1 82.44 186 ASN A O 1
ATOM 1491 N N . ARG A 1 187 ? 17.031 -17.812 -18.938 1 85.88 187 ARG A N 1
ATOM 1492 C CA . ARG A 1 187 ? 18.484 -17.828 -19.094 1 85.88 187 ARG A CA 1
ATOM 1493 C C . ARG A 1 187 ? 19.062 -16.438 -18.875 1 85.88 187 ARG A C 1
ATOM 1495 O O . ARG A 1 187 ? 20.156 -16.297 -18.312 1 85.88 187 ARG A O 1
ATOM 1502 N N . GLU A 1 188 ? 18.312 -15.477 -19.219 1 87.12 188 GLU A N 1
ATOM 1503 C CA . GLU A 1 188 ? 18.797 -14.102 -19.125 1 87.12 188 GLU A CA 1
ATOM 1504 C C . GLU A 1 188 ? 18.641 -13.555 -17.703 1 87.12 188 GLU A C 1
ATOM 1506 O O . GLU A 1 188 ? 19.438 -12.711 -17.281 1 87.12 188 GLU A O 1
ATOM 1511 N N . SER A 1 189 ? 17.688 -14.023 -16.906 1 91.12 189 SER A N 1
ATOM 1512 C CA . SER A 1 189 ? 17.406 -13.445 -15.602 1 91.12 189 SER A CA 1
ATOM 1513 C C . SER A 1 189 ? 18.094 -14.227 -14.484 1 91.12 189 SER A C 1
ATOM 1515 O O . SER A 1 189 ? 18.172 -13.758 -13.344 1 91.12 189 SER A O 1
ATOM 1517 N N . GLU A 1 190 ? 18.578 -15.406 -14.867 1 93.06 190 GLU A N 1
ATOM 1518 C CA . GLU A 1 190 ? 19.297 -16.172 -13.867 1 93.06 190 GLU A CA 1
ATOM 1519 C C . GLU A 1 190 ? 20.484 -15.391 -13.312 1 93.06 190 GLU A C 1
ATOM 1521 O O . GLU A 1 190 ? 21.297 -14.859 -14.086 1 93.06 190 GLU A O 1
ATOM 1526 N N . ASN A 1 191 ? 20.562 -15.227 -12.039 1 96.12 191 ASN A N 1
ATOM 1527 C CA . ASN A 1 191 ? 21.625 -14.5 -11.344 1 96.12 191 ASN A CA 1
ATOM 1528 C C . ASN A 1 191 ? 21.688 -13.039 -11.789 1 96.12 191 ASN A C 1
ATOM 1530 O O . ASN A 1 191 ? 22.766 -12.469 -11.922 1 96.12 191 ASN A O 1
ATOM 1534 N N . ILE A 1 192 ? 20.547 -12.547 -12.109 1 96.31 192 ILE A N 1
ATOM 1535 C CA . ILE A 1 192 ? 20.5 -11.133 -12.477 1 96.31 192 ILE A CA 1
ATOM 1536 C C . ILE A 1 192 ? 21.109 -10.289 -11.359 1 96.31 192 ILE A C 1
ATOM 1538 O O . ILE A 1 192 ? 21.75 -9.273 -11.625 1 96.31 192 ILE A O 1
ATOM 1542 N N . LEU A 1 193 ? 20.906 -10.648 -10.141 1 98.12 193 LEU A N 1
ATOM 1543 C CA . LEU A 1 193 ? 21.656 -10.086 -9.023 1 98.12 193 LEU A CA 1
ATOM 1544 C C . LEU A 1 193 ? 22.781 -11.023 -8.594 1 98.12 193 LEU A C 1
ATOM 1546 O O . LEU A 1 193 ? 22.703 -11.633 -7.523 1 98.12 193 LEU A O 1
ATOM 1550 N N . GLY A 1 194 ? 23.812 -11.047 -9.398 1 98 194 GLY A N 1
ATOM 1551 C CA . GLY A 1 194 ? 24.984 -11.859 -9.133 1 98 194 GLY A CA 1
ATOM 1552 C C . GLY A 1 194 ? 25.984 -11.188 -8.203 1 98 194 GLY A C 1
ATOM 1553 O O . GLY A 1 194 ? 25.703 -10.109 -7.66 1 98 194 GLY A O 1
ATOM 1554 N N . ARG A 1 195 ? 27.109 -11.82 -8.055 1 97.62 195 ARG A N 1
ATOM 1555 C CA . ARG A 1 195 ? 28.125 -11.352 -7.129 1 97.62 195 ARG A CA 1
ATOM 1556 C C . ARG A 1 195 ? 28.594 -9.945 -7.48 1 97.62 195 ARG A C 1
ATOM 1558 O O . ARG A 1 195 ? 28.766 -9.102 -6.598 1 97.62 195 ARG A O 1
ATOM 1565 N N . GLU A 1 196 ? 28.781 -9.68 -8.742 1 97.94 196 GLU A N 1
ATOM 1566 C CA . GLU A 1 196 ? 29.25 -8.367 -9.164 1 97.94 196 GLU A CA 1
ATOM 1567 C C . GLU A 1 196 ? 28.266 -7.273 -8.773 1 97.94 196 GLU A C 1
ATOM 1569 O O . GLU A 1 196 ? 28.656 -6.227 -8.258 1 97.94 196 GLU A O 1
ATOM 1574 N N . PHE A 1 197 ? 27.047 -7.477 -9.047 1 98.38 197 PHE A N 1
ATOM 1575 C CA . PHE A 1 197 ? 26.031 -6.488 -8.688 1 98.38 197 PHE A CA 1
ATOM 1576 C C . PHE A 1 197 ? 26.016 -6.25 -7.188 1 98.38 197 PHE A C 1
ATOM 1578 O O . PHE A 1 197 ? 26.016 -5.102 -6.734 1 98.38 197 PHE A O 1
ATOM 1585 N N . LEU A 1 198 ? 25.984 -7.301 -6.402 1 98.25 198 LEU A N 1
ATOM 1586 C CA . LEU A 1 198 ? 25.891 -7.219 -4.949 1 98.25 198 LEU A CA 1
ATOM 1587 C C . LEU A 1 198 ? 27.125 -6.535 -4.359 1 98.25 198 LEU A C 1
ATOM 1589 O O . LEU A 1 198 ? 27.031 -5.848 -3.342 1 98.25 198 LEU A O 1
ATOM 1593 N N . ALA A 1 199 ? 28.234 -6.727 -5.051 1 97.38 199 ALA A N 1
ATOM 1594 C CA . ALA A 1 199 ? 29.469 -6.066 -4.609 1 97.38 199 ALA A CA 1
ATOM 1595 C C . ALA A 1 199 ? 29.406 -4.562 -4.855 1 97.38 199 ALA A C 1
ATOM 1597 O O . ALA A 1 199 ? 29.969 -3.777 -4.09 1 97.38 199 ALA A O 1
ATOM 1598 N N . ARG A 1 200 ? 28.688 -4.168 -5.828 1 97.94 200 ARG A N 1
ATOM 1599 C CA . ARG A 1 200 ? 28.719 -2.777 -6.273 1 97.94 200 ARG A CA 1
ATOM 1600 C C . ARG A 1 200 ? 27.547 -1.992 -5.707 1 97.94 200 ARG A C 1
ATOM 1602 O O . ARG A 1 200 ? 27.594 -0.763 -5.625 1 97.94 200 ARG A O 1
ATOM 1609 N N . CYS A 1 201 ? 26.453 -2.639 -5.324 1 97.94 201 CYS A N 1
ATOM 1610 C CA . CYS A 1 201 ? 25.266 -1.911 -4.879 1 97.94 201 CYS A CA 1
ATOM 1611 C C . CYS A 1 201 ? 25.531 -1.218 -3.547 1 97.94 201 CYS A C 1
ATOM 1613 O O . CYS A 1 201 ? 26.531 -1.491 -2.881 1 97.94 201 CYS A O 1
ATOM 1615 N N . SER A 1 202 ? 24.734 -0.259 -3.254 1 97.06 202 SER A N 1
ATOM 1616 C CA . SER A 1 202 ? 24.875 0.532 -2.035 1 97.06 202 SER A CA 1
ATOM 1617 C C . SER A 1 202 ? 24.781 -0.347 -0.792 1 97.06 202 SER A C 1
ATOM 1619 O O . SER A 1 202 ? 23.984 -1.292 -0.751 1 97.06 202 SER A O 1
ATOM 1621 N N . SER A 1 203 ? 25.609 -0.044 0.183 1 96.94 203 SER A N 1
ATOM 1622 C CA . SER A 1 203 ? 25.484 -0.712 1.475 1 96.94 203 SER A CA 1
ATOM 1623 C C . SER A 1 203 ? 24.094 -0.512 2.076 1 96.94 203 SER A C 1
ATOM 1625 O O . SER A 1 203 ? 23.484 0.543 1.901 1 96.94 203 SER A O 1
ATOM 1627 N N . GLY A 1 204 ? 23.609 -1.548 2.664 1 97 204 GLY A N 1
ATOM 1628 C CA . GLY A 1 204 ? 22.344 -1.438 3.375 1 97 204 GLY A CA 1
ATOM 1629 C C . GLY A 1 204 ? 21.141 -1.688 2.488 1 97 204 GLY A C 1
ATOM 1630 O O . GLY A 1 204 ? 20.016 -1.691 2.965 1 97 204 GLY A O 1
ATOM 1631 N N . MET A 1 205 ? 21.344 -1.895 1.185 1 97.75 205 MET A N 1
ATOM 1632 C CA . MET A 1 205 ? 20.219 -2.129 0.281 1 97.75 205 MET A CA 1
ATOM 1633 C C . MET A 1 205 ? 19.391 -3.32 0.743 1 97.75 205 MET A C 1
ATOM 1635 O O . MET A 1 205 ? 19.938 -4.344 1.156 1 97.75 205 MET A O 1
ATOM 1639 N N . HIS A 1 206 ? 18.031 -3.205 0.68 1 98.5 206 HIS A N 1
ATOM 1640 C CA . HIS A 1 206 ? 17.094 -4.273 0.992 1 98.5 206 HIS A CA 1
ATOM 1641 C C . HIS A 1 206 ? 16.562 -4.934 -0.278 1 98.5 206 HIS A C 1
ATOM 1643 O O . HIS A 1 206 ? 15.969 -4.27 -1.128 1 98.5 206 HIS A O 1
ATOM 1649 N N . LEU A 1 207 ? 16.828 -6.227 -0.389 1 98.5 207 LEU A N 1
ATOM 1650 C CA . LEU A 1 207 ? 16.375 -6.992 -1.547 1 98.5 207 LEU A CA 1
ATOM 1651 C C . LEU A 1 207 ? 15.125 -7.793 -1.217 1 98.5 207 LEU A C 1
ATOM 1653 O O . LEU A 1 207 ? 15.07 -8.469 -0.19 1 98.5 207 LEU A O 1
ATOM 1657 N N . VAL A 1 208 ? 14.07 -7.691 -2.068 1 98.12 208 VAL A N 1
ATOM 1658 C CA . VAL A 1 208 ? 12.844 -8.469 -1.916 1 98.12 208 VAL A CA 1
ATOM 1659 C C . VAL A 1 208 ? 12.648 -9.375 -3.129 1 98.12 208 VAL A C 1
ATOM 1661 O O . VAL A 1 208 ? 12.594 -8.898 -4.266 1 98.12 208 VAL A O 1
ATOM 1664 N N . ASN A 1 209 ? 12.57 -10.68 -2.887 1 97.44 209 ASN A N 1
ATOM 1665 C CA . ASN A 1 209 ? 12.406 -11.625 -3.988 1 97.44 209 ASN A CA 1
ATOM 1666 C C . ASN A 1 209 ? 11.172 -12.5 -3.799 1 97.44 209 ASN A C 1
ATOM 1668 O O . ASN A 1 209 ? 11.125 -13.32 -2.881 1 97.44 209 ASN A O 1
ATOM 1672 N N . VAL A 1 210 ? 10.172 -12.336 -4.676 1 93.44 210 VAL A N 1
ATOM 1673 C CA . VAL A 1 210 ? 8.953 -13.141 -4.625 1 93.44 210 VAL A CA 1
ATOM 1674 C C . VAL A 1 210 ? 8.82 -13.961 -5.906 1 93.44 210 VAL A C 1
ATOM 1676 O O . VAL A 1 210 ? 7.734 -14.453 -6.223 1 93.44 210 VAL A O 1
ATOM 1679 N N . SER A 1 211 ? 9.883 -14.031 -6.645 1 91.94 211 SER A N 1
ATOM 1680 C CA . SER A 1 211 ? 9.875 -14.711 -7.934 1 91.94 211 SER A CA 1
ATOM 1681 C C . SER A 1 211 ? 10.508 -16.094 -7.828 1 91.94 211 SER A C 1
ATOM 1683 O O . SER A 1 211 ? 9.883 -17.031 -7.336 1 91.94 211 SER A O 1
ATOM 1685 N N . ARG A 1 212 ? 11.789 -16.141 -8.195 1 90.19 212 ARG A N 1
ATOM 1686 C CA . ARG A 1 212 ? 12.547 -17.391 -8.102 1 90.19 212 ARG A CA 1
ATOM 1687 C C . ARG A 1 212 ? 13.883 -17.172 -7.41 1 90.19 212 ARG A C 1
ATOM 1689 O O . ARG A 1 212 ? 14.547 -16.156 -7.637 1 90.19 212 ARG A O 1
ATOM 1696 N N . GLY A 1 213 ? 14.273 -18.156 -6.629 1 93.88 213 GLY A N 1
ATOM 1697 C CA . GLY A 1 213 ? 15.492 -18.016 -5.852 1 93.88 213 GLY A CA 1
ATOM 1698 C C . GLY A 1 213 ? 16.734 -17.844 -6.715 1 93.88 213 GLY A C 1
ATOM 1699 O O . GLY A 1 213 ? 17.656 -17.125 -6.328 1 93.88 213 GLY A O 1
ATOM 1700 N N . GLU A 1 214 ? 16.672 -18.391 -7.93 1 94.06 214 GLU A N 1
ATOM 1701 C CA . GLU A 1 214 ? 17.828 -18.438 -8.82 1 94.06 214 GLU A CA 1
ATOM 1702 C C . GLU A 1 214 ? 18.156 -17.062 -9.383 1 94.06 214 GLU A C 1
ATOM 1704 O O . GLU A 1 214 ? 19.219 -16.844 -9.977 1 94.06 214 GLU A O 1
ATOM 1709 N N . LEU A 1 215 ? 17.391 -16.078 -9.078 1 96.44 215 LEU A N 1
ATOM 1710 C CA . LEU A 1 215 ? 17.609 -14.734 -9.578 1 96.44 215 LEU A CA 1
ATOM 1711 C C . LEU A 1 215 ? 18.734 -14.055 -8.812 1 96.44 215 LEU A C 1
ATOM 1713 O O . LEU A 1 215 ? 19.359 -13.117 -9.32 1 96.44 215 LEU A O 1
ATOM 1717 N N . ILE A 1 216 ? 19.016 -14.547 -7.605 1 98 216 ILE A N 1
ATOM 1718 C CA . ILE A 1 216 ? 20.031 -13.945 -6.746 1 98 216 ILE A CA 1
ATOM 1719 C C . ILE A 1 216 ? 21.125 -14.969 -6.449 1 98 216 ILE A C 1
ATOM 1721 O O . ILE A 1 216 ? 20.828 -16.125 -6.16 1 98 216 ILE A O 1
ATOM 1725 N N . ASP A 1 217 ? 22.359 -14.57 -6.578 1 97.94 217 ASP A N 1
ATOM 1726 C CA . ASP A 1 217 ? 23.453 -15.375 -6.047 1 97.94 217 ASP A CA 1
ATOM 1727 C C . ASP A 1 217 ? 23.422 -15.406 -4.523 1 97.94 217 ASP A C 1
ATOM 1729 O O . ASP A 1 217 ? 23.984 -14.523 -3.865 1 97.94 217 ASP A O 1
ATOM 1733 N N . GLN A 1 218 ? 22.891 -16.453 -3.982 1 96.62 218 GLN A N 1
ATOM 1734 C CA . GLN A 1 218 ? 22.609 -16.531 -2.553 1 96.62 218 GLN A CA 1
ATOM 1735 C C . GLN A 1 218 ? 23.891 -16.609 -1.735 1 96.62 218 GLN A C 1
ATOM 1737 O O . GLN A 1 218 ? 23.953 -16.109 -0.61 1 96.62 218 GLN A O 1
ATOM 1742 N N . GLU A 1 219 ? 24.891 -17.281 -2.285 1 95.81 219 GLU A N 1
ATOM 1743 C CA . GLU A 1 219 ? 26.172 -17.328 -1.593 1 95.81 219 GLU A CA 1
ATOM 1744 C C . GLU A 1 219 ? 26.781 -15.93 -1.49 1 95.81 219 GLU A C 1
ATOM 1746 O O . GLU A 1 219 ? 27.266 -15.539 -0.427 1 95.81 219 GLU A O 1
ATOM 1751 N N . ALA A 1 220 ? 26.766 -15.273 -2.59 1 97.25 220 ALA A N 1
ATOM 1752 C CA . ALA A 1 220 ? 27.25 -13.891 -2.586 1 97.25 220 ALA A CA 1
ATOM 1753 C C . ALA A 1 220 ? 26.422 -13.023 -1.647 1 97.25 220 ALA A C 1
ATOM 1755 O O . ALA A 1 220 ? 26.969 -12.172 -0.94 1 97.25 220 ALA A O 1
ATOM 1756 N N . LEU A 1 221 ? 25.125 -13.18 -1.662 1 97.5 221 LEU A N 1
ATOM 1757 C CA . LEU A 1 221 ? 24.25 -12.422 -0.774 1 97.5 221 LEU A CA 1
ATOM 1758 C C . LEU A 1 221 ? 24.672 -12.609 0.683 1 97.5 221 LEU A C 1
ATOM 1760 O O . LEU A 1 221 ? 24.766 -11.633 1.432 1 97.5 221 LEU A O 1
ATOM 1764 N N . LEU A 1 222 ? 24.891 -13.82 1.063 1 95.31 222 LEU A N 1
ATOM 1765 C CA . LEU A 1 222 ? 25.312 -14.117 2.428 1 95.31 222 LEU A CA 1
ATOM 1766 C C . LEU A 1 222 ? 26.609 -13.383 2.77 1 95.31 222 LEU A C 1
ATOM 1768 O O . LEU A 1 222 ? 26.703 -12.766 3.832 1 95.31 222 LEU A O 1
ATOM 1772 N N . ASP A 1 223 ? 27.547 -13.461 1.89 1 95.75 223 ASP A N 1
ATOM 1773 C CA . ASP A 1 223 ? 28.828 -12.789 2.088 1 95.75 223 ASP A CA 1
ATOM 1774 C C . ASP A 1 223 ? 28.641 -11.289 2.307 1 95.75 223 ASP A C 1
ATOM 1776 O O . ASP A 1 223 ? 29.219 -10.711 3.225 1 95.75 223 ASP A O 1
ATOM 1780 N N . PHE A 1 224 ? 27.766 -10.695 1.608 1 96.25 224 PHE A N 1
ATOM 1781 C CA . PHE A 1 224 ? 27.656 -9.242 1.595 1 96.25 224 PHE A CA 1
ATOM 1782 C C . PHE A 1 224 ? 26.672 -8.758 2.643 1 96.25 224 PHE A C 1
ATOM 1784 O O . PHE A 1 224 ? 26.641 -7.566 2.969 1 96.25 224 PHE A O 1
ATOM 1791 N N . THR A 1 225 ? 25.828 -9.57 3.129 1 94.81 225 THR A N 1
ATOM 1792 C CA . THR A 1 225 ? 25.047 -9.211 4.309 1 94.81 225 THR A CA 1
ATOM 1793 C C . THR A 1 225 ? 25.953 -8.844 5.473 1 94.81 225 THR A C 1
ATOM 1795 O O . THR A 1 225 ? 25.656 -7.91 6.227 1 94.81 225 THR A O 1
ATOM 1798 N N . ARG A 1 226 ? 27.031 -9.508 5.535 1 88.62 226 ARG A N 1
ATOM 1799 C CA . ARG A 1 226 ? 27.969 -9.312 6.633 1 88.62 226 ARG A CA 1
ATOM 1800 C C . ARG A 1 226 ? 28.875 -8.109 6.375 1 88.62 226 ARG A C 1
ATOM 1802 O O . ARG A 1 226 ? 29.078 -7.281 7.266 1 88.62 226 ARG A O 1
ATOM 1809 N N . SER A 1 227 ? 29.297 -7.898 5.156 1 92.75 227 SER A N 1
ATOM 1810 C CA . SER A 1 227 ? 30.312 -6.891 4.867 1 92.75 227 SER A CA 1
ATOM 1811 C C . SER A 1 227 ? 29.688 -5.562 4.473 1 92.75 227 SER A C 1
ATOM 1813 O O . SER A 1 227 ? 30.25 -4.496 4.727 1 92.75 227 SER A O 1
ATOM 1815 N N . LYS A 1 228 ? 28.5 -5.578 3.842 1 95.06 228 LYS A N 1
ATOM 1816 C CA . LYS A 1 228 ? 27.859 -4.371 3.324 1 95.06 228 LYS A CA 1
ATOM 1817 C C . LYS A 1 228 ? 26.5 -4.133 3.986 1 95.06 228 LYS A C 1
ATOM 1819 O O . LYS A 1 228 ? 25.75 -3.244 3.576 1 95.06 228 LYS A O 1
ATOM 1824 N N . GLU A 1 229 ? 26.141 -5.031 4.879 1 95.81 229 GLU A N 1
ATOM 1825 C CA . GLU A 1 229 ? 24.906 -4.922 5.648 1 95.81 229 GLU A CA 1
ATOM 1826 C C . GLU A 1 229 ? 23.672 -4.988 4.738 1 95.81 229 GLU A C 1
ATOM 1828 O O . GLU A 1 229 ? 22.734 -4.203 4.895 1 95.81 229 GLU A O 1
ATOM 1833 N N . LEU A 1 230 ? 23.812 -5.754 3.744 1 97.69 230 LEU A N 1
ATOM 1834 C CA . LEU A 1 230 ? 22.656 -5.953 2.879 1 97.69 230 LEU A CA 1
ATOM 1835 C C . LEU A 1 230 ? 21.531 -6.652 3.631 1 97.69 230 LEU A C 1
ATOM 1837 O O . LEU A 1 230 ? 21.781 -7.48 4.508 1 97.69 230 LEU A O 1
ATOM 1841 N N . TRP A 1 231 ? 20.281 -6.273 3.348 1 96.75 231 TRP A N 1
ATOM 1842 C CA . TRP A 1 231 ? 19.078 -6.906 3.867 1 96.75 231 TRP A CA 1
ATOM 1843 C C . TRP A 1 231 ? 18.344 -7.664 2.766 1 96.75 231 TRP A C 1
ATOM 1845 O O . TRP A 1 231 ? 18.469 -7.332 1.586 1 96.75 231 TRP A O 1
ATOM 1855 N N . ALA A 1 232 ? 17.594 -8.711 3.17 1 96.88 232 ALA A N 1
ATOM 1856 C CA . ALA A 1 232 ? 16.797 -9.398 2.162 1 96.88 232 ALA A CA 1
ATOM 1857 C C . ALA A 1 232 ? 15.523 -9.992 2.775 1 96.88 232 ALA A C 1
ATOM 1859 O O . ALA A 1 232 ? 15.531 -10.43 3.93 1 96.88 232 ALA A O 1
ATOM 1860 N N . THR A 1 233 ? 14.438 -9.898 2.104 1 95.44 233 THR A N 1
ATOM 1861 C CA . THR A 1 233 ? 13.211 -10.664 2.309 1 95.44 233 THR A CA 1
ATOM 1862 C C . THR A 1 233 ? 12.969 -11.617 1.145 1 95.44 233 THR A C 1
ATOM 1864 O O . THR A 1 233 ? 12.648 -11.188 0.036 1 95.44 233 THR A O 1
ATOM 1867 N N . LEU A 1 234 ? 13.188 -12.914 1.457 1 94.5 234 LEU A N 1
ATOM 1868 C CA . LEU A 1 234 ? 13.141 -13.93 0.412 1 94.5 234 LEU A CA 1
ATOM 1869 C C . LEU A 1 234 ? 11.953 -14.867 0.616 1 94.5 234 LEU A C 1
ATOM 1871 O O . LEU A 1 234 ? 11.922 -15.633 1.58 1 94.5 234 LEU A O 1
ATOM 1875 N N . ASP A 1 235 ? 10.992 -14.773 -0.317 1 93 235 ASP A N 1
ATOM 1876 C CA . ASP A 1 235 ? 9.906 -15.758 -0.286 1 93 235 ASP A CA 1
ATOM 1877 C C . ASP A 1 235 ? 10.305 -17.031 -1.011 1 93 235 ASP A C 1
ATOM 1879 O O . ASP A 1 235 ? 9.672 -18.078 -0.833 1 93 235 ASP A O 1
ATOM 1883 N N . VAL A 1 236 ? 11.406 -16.953 -1.818 1 90.19 236 VAL A N 1
ATOM 1884 C CA . VAL A 1 236 ? 11.922 -18.062 -2.617 1 90.19 236 VAL A CA 1
ATOM 1885 C C . VAL A 1 236 ? 13.43 -18.203 -2.406 1 90.19 236 VAL A C 1
ATOM 1887 O O . VAL A 1 236 ? 14.117 -17.203 -2.148 1 90.19 236 VAL A O 1
ATOM 1890 N N . THR A 1 237 ? 13.898 -19.438 -2.475 1 93 237 THR A N 1
ATOM 1891 C CA . THR A 1 237 ? 15.305 -19.703 -2.203 1 93 237 THR A CA 1
ATOM 1892 C C . THR A 1 237 ? 15.828 -20.812 -3.111 1 93 237 THR A C 1
ATOM 1894 O O . THR A 1 237 ? 15.062 -21.422 -3.869 1 93 237 THR A O 1
ATOM 1897 N N . VAL A 1 238 ? 17.125 -21 -3.01 1 92.5 238 VAL A N 1
ATOM 1898 C CA . VAL A 1 238 ? 17.797 -22.156 -3.609 1 92.5 238 VAL A CA 1
ATOM 1899 C C . VAL A 1 238 ? 18.562 -22.922 -2.539 1 92.5 238 VAL A C 1
ATOM 1901 O O . VAL A 1 238 ? 19.453 -22.375 -1.896 1 92.5 238 VAL A O 1
ATOM 1904 N N . PRO A 1 239 ? 18.344 -24.188 -2.375 1 91.31 239 PRO A N 1
ATOM 1905 C CA . PRO A 1 239 ? 17.188 -24.922 -2.902 1 91.31 239 PRO A CA 1
ATOM 1906 C C . PRO A 1 239 ? 15.875 -24.484 -2.266 1 91.31 239 PRO A C 1
ATOM 1908 O O . PRO A 1 239 ? 15.867 -23.641 -1.364 1 91.31 239 PRO A O 1
ATOM 1911 N N . GLU A 1 240 ? 14.836 -24.969 -2.803 1 85.19 240 GLU A N 1
ATOM 1912 C CA . GLU A 1 240 ? 13.508 -24.719 -2.256 1 85.19 240 GLU A CA 1
ATOM 1913 C C . GLU A 1 240 ? 12.742 -26.016 -2.057 1 85.19 240 GLU A C 1
ATOM 1915 O O . GLU A 1 240 ? 12.438 -26.719 -3.021 1 85.19 240 GLU A O 1
ATOM 1920 N N . PRO A 1 241 ? 12.516 -26.375 -0.845 1 82.62 241 PRO A N 1
ATOM 1921 C CA . PRO A 1 241 ? 12.664 -25.609 0.393 1 82.62 241 PRO A CA 1
ATOM 1922 C C . PRO A 1 241 ? 14.117 -25.516 0.851 1 82.62 241 PRO A C 1
ATOM 1924 O O . PRO A 1 241 ? 14.938 -26.359 0.497 1 82.62 241 PRO A O 1
ATOM 1927 N N . LEU A 1 242 ? 14.289 -24.453 1.608 1 87 242 LEU A N 1
ATOM 1928 C CA . LEU A 1 242 ? 15.633 -24.25 2.148 1 87 242 LEU A CA 1
ATOM 1929 C C . LEU A 1 242 ? 15.898 -25.219 3.303 1 87 242 LEU A C 1
ATOM 1931 O O . LEU A 1 242 ? 15.078 -25.344 4.215 1 87 242 LEU A O 1
ATOM 1935 N N . PRO A 1 243 ? 16.984 -25.906 3.275 1 88.81 243 PRO A N 1
ATOM 1936 C CA . PRO A 1 243 ? 17.281 -26.828 4.375 1 88.81 243 PRO A CA 1
ATOM 1937 C C . PRO A 1 243 ? 17.328 -26.141 5.73 1 88.81 243 PRO A C 1
ATOM 1939 O O . PRO A 1 243 ? 17.719 -24.969 5.82 1 88.81 243 PRO A O 1
ATOM 1942 N N . PRO A 1 244 ? 16.922 -26.797 6.762 1 84.25 244 PRO A N 1
ATOM 1943 C CA . PRO A 1 244 ? 16.797 -26.203 8.094 1 84.25 244 PRO A CA 1
ATOM 1944 C C . PRO A 1 244 ? 18.109 -25.609 8.602 1 84.25 244 PRO A C 1
ATOM 1946 O O . PRO A 1 244 ? 18.094 -24.656 9.391 1 84.25 244 PRO A O 1
ATOM 1949 N N . ARG A 1 245 ? 19.188 -26.156 8.234 1 90.75 245 ARG A N 1
ATOM 1950 C CA . ARG A 1 245 ? 20.469 -25.703 8.773 1 90.75 245 ARG A CA 1
ATOM 1951 C C . ARG A 1 245 ? 21.203 -24.828 7.766 1 90.75 245 ARG A C 1
ATOM 1953 O O . ARG A 1 245 ? 22.406 -24.578 7.922 1 90.75 245 ARG A O 1
ATOM 1960 N N . HIS A 1 246 ? 20.5 -24.5 6.723 1 92.38 246 HIS A N 1
ATOM 1961 C CA . HIS A 1 246 ? 21.125 -23.625 5.738 1 92.38 246 HIS A CA 1
ATOM 1962 C C . HIS A 1 246 ? 21.562 -22.297 6.363 1 92.38 246 HIS A C 1
ATOM 1964 O O . HIS A 1 246 ? 20.797 -21.703 7.129 1 92.38 246 HIS A O 1
ATOM 1970 N N . PRO A 1 247 ? 22.703 -21.781 6.086 1 93.12 247 PRO A N 1
ATOM 1971 C CA . PRO A 1 247 ? 23.234 -20.562 6.711 1 93.12 247 PRO A CA 1
ATOM 1972 C C . PRO A 1 247 ? 22.312 -19.359 6.523 1 93.12 247 PRO A C 1
ATOM 1974 O O . PRO A 1 247 ? 22.25 -18.484 7.383 1 93.12 247 PRO A O 1
ATOM 1977 N N . LEU A 1 248 ? 21.578 -19.25 5.484 1 92.5 248 LEU A N 1
ATOM 1978 C CA . LEU A 1 248 ? 20.656 -18.141 5.211 1 92.5 248 LEU A CA 1
ATOM 1979 C C . LEU A 1 248 ? 19.625 -18 6.324 1 92.5 248 LEU A C 1
ATOM 1981 O O . LEU A 1 248 ? 19.156 -16.891 6.613 1 92.5 248 LEU A O 1
ATOM 1985 N N . ARG A 1 249 ? 19.312 -19.078 6.941 1 90.19 249 ARG A N 1
ATOM 1986 C CA . ARG A 1 249 ? 18.266 -19.078 7.965 1 90.19 249 ARG A CA 1
ATOM 1987 C C . ARG A 1 249 ? 18.766 -18.422 9.25 1 90.19 249 ARG A C 1
ATOM 1989 O O . ARG A 1 249 ? 17.953 -17.984 10.078 1 90.19 249 ARG A O 1
ATOM 1996 N N . PHE A 1 250 ? 20.062 -18.359 9.375 1 88.62 250 PHE A N 1
ATOM 1997 C CA . PHE A 1 250 ? 20.625 -17.891 10.641 1 88.62 250 PHE A CA 1
ATOM 1998 C C . PHE A 1 250 ? 21.094 -16.453 10.508 1 88.62 250 PHE A C 1
ATOM 2000 O O . PHE A 1 250 ? 21.594 -15.867 11.469 1 88.62 250 PHE A O 1
ATOM 2007 N N . GLU A 1 251 ? 20.984 -15.906 9.375 1 91.75 251 GLU A N 1
ATOM 2008 C CA . GLU A 1 251 ? 21.359 -14.508 9.172 1 91.75 251 GLU A CA 1
ATOM 2009 C C . GLU A 1 251 ? 20.219 -13.57 9.562 1 91.75 251 GLU A C 1
ATOM 2011 O O . GLU A 1 251 ? 19.156 -13.586 8.945 1 91.75 251 GLU A O 1
ATOM 2016 N N . GLU A 1 252 ? 20.422 -12.703 10.508 1 89.56 252 GLU A N 1
ATOM 2017 C CA . GLU A 1 252 ? 19.406 -11.836 11.086 1 89.56 252 GLU A CA 1
ATOM 2018 C C . GLU A 1 252 ? 18.844 -10.867 10.047 1 89.56 252 GLU A C 1
ATOM 2020 O O . GLU A 1 252 ? 17.688 -10.469 10.117 1 89.56 252 GLU A O 1
ATOM 2025 N N . ARG A 1 253 ? 19.609 -10.484 9.047 1 93.88 253 ARG A N 1
ATOM 2026 C CA . ARG A 1 253 ? 19.203 -9.477 8.062 1 93.88 253 ARG A CA 1
ATOM 2027 C C . ARG A 1 253 ? 18.453 -10.117 6.898 1 93.88 253 ARG A C 1
ATOM 2029 O O . ARG A 1 253 ? 18.031 -9.43 5.973 1 93.88 253 ARG A O 1
ATOM 2036 N N . ILE A 1 254 ? 18.328 -11.438 6.992 1 92.94 254 ILE A N 1
ATOM 2037 C CA . ILE A 1 254 ? 17.609 -12.148 5.934 1 92.94 254 ILE A CA 1
ATOM 2038 C C . ILE A 1 254 ? 16.328 -12.758 6.5 1 92.94 254 ILE A C 1
ATOM 2040 O O . ILE A 1 254 ? 16.375 -13.57 7.418 1 92.94 254 ILE A O 1
ATOM 2044 N N . LEU A 1 255 ? 15.195 -12.25 5.988 1 91.25 255 LEU A N 1
ATOM 2045 C CA . LEU A 1 255 ? 13.898 -12.82 6.316 1 91.25 255 LEU A CA 1
ATOM 2046 C C . LEU A 1 255 ? 13.438 -13.797 5.238 1 91.25 255 LEU A C 1
ATOM 2048 O O . LEU A 1 255 ? 13.414 -13.445 4.055 1 91.25 255 LEU A O 1
ATOM 2052 N N . ILE A 1 256 ? 13.18 -15.008 5.586 1 89.12 256 ILE A N 1
ATOM 2053 C CA . ILE A 1 256 ? 12.758 -16.047 4.645 1 89.12 256 ILE A CA 1
ATOM 2054 C C . ILE A 1 256 ? 11.32 -16.453 4.938 1 89.12 256 ILE A C 1
ATOM 2056 O O . ILE A 1 256 ? 10.984 -16.781 6.078 1 89.12 256 ILE A O 1
ATOM 2060 N N . SER A 1 257 ? 10.633 -16.219 3.805 1 82.75 257 SER A N 1
ATOM 2061 C CA . SER A 1 257 ? 9.305 -16.812 3.822 1 82.75 257 SER A CA 1
ATOM 2062 C C . SER A 1 257 ? 9.203 -17.984 2.842 1 82.75 257 SER A C 1
ATOM 2064 O O . SER A 1 257 ? 10 -18.078 1.903 1 82.75 257 SER A O 1
ATOM 2066 N N . GLU A 1 258 ? 8.719 -19.062 3.049 1 80.75 258 GLU A N 1
ATOM 2067 C CA . GLU A 1 258 ? 8.703 -20.344 2.363 1 80.75 258 GLU A CA 1
ATOM 2068 C C . GLU A 1 258 ? 7.551 -20.422 1.361 1 80.75 258 GLU A C 1
ATOM 2070 O O . GLU A 1 258 ? 6.676 -21.281 1.474 1 80.75 258 GLU A O 1
ATOM 2075 N N . HIS A 1 259 ? 7.688 -19.469 0.333 1 76.62 259 HIS A N 1
ATOM 2076 C CA . HIS A 1 259 ? 6.82 -19.469 -0.837 1 76.62 259 HIS A CA 1
ATOM 2077 C C . HIS A 1 259 ? 5.355 -19.312 -0.436 1 76.62 259 HIS A C 1
ATOM 2079 O O . HIS A 1 259 ? 4.496 -20.062 -0.907 1 76.62 259 HIS A O 1
ATOM 2085 N N . VAL A 1 260 ? 5.102 -18.359 0.417 1 74 260 VAL A N 1
ATOM 2086 C CA . VAL A 1 260 ? 3.748 -18.156 0.925 1 74 260 VAL A CA 1
ATOM 2087 C C . VAL A 1 260 ? 3.209 -16.812 0.434 1 74 260 VAL A C 1
ATOM 2089 O O . VAL A 1 260 ? 2.074 -16.438 0.742 1 74 260 VAL A O 1
ATOM 2092 N N . ALA A 1 261 ? 3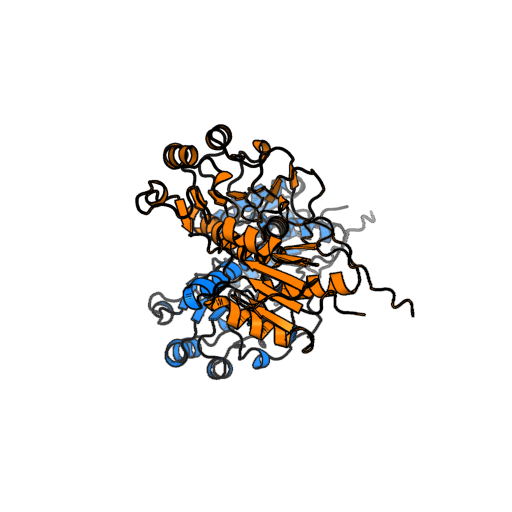.963 -16.125 -0.305 1 77.25 261 ALA A N 1
ATOM 2093 C CA . ALA A 1 261 ? 3.596 -14.773 -0.706 1 77.25 261 ALA A CA 1
ATOM 2094 C C . ALA A 1 261 ? 2.307 -14.773 -1.521 1 77.25 261 ALA A C 1
ATOM 2096 O O . ALA A 1 261 ? 1.602 -13.766 -1.579 1 77.25 261 ALA A O 1
ATOM 2097 N N . TRP A 1 262 ? 2.035 -15.898 -2.088 1 74.38 262 TRP A N 1
ATOM 2098 C CA . TRP A 1 262 ? 0.87 -16 -2.959 1 74.38 262 TRP A CA 1
ATOM 2099 C C . TRP A 1 262 ? -0.41 -16.141 -2.143 1 74.38 262 TRP A C 1
ATOM 2101 O O . TRP A 1 262 ? -1.513 -15.977 -2.67 1 74.38 262 TRP A O 1
ATOM 2111 N N . ASN A 1 263 ? -0.218 -16.547 -0.913 1 67.12 263 ASN A N 1
ATOM 2112 C CA . ASN A 1 263 ? -1.362 -16.922 -0.089 1 67.12 263 ASN A CA 1
ATOM 2113 C C . ASN A 1 263 ? -1.966 -15.711 0.619 1 67.12 263 ASN A C 1
ATOM 2115 O O . ASN A 1 263 ? -1.311 -15.086 1.453 1 67.12 263 ASN A O 1
ATOM 2119 N N . SER A 1 264 ? -3.188 -15.273 0.216 1 64.12 264 SER A N 1
ATOM 2120 C CA . SER A 1 264 ? -3.852 -14.172 0.907 1 64.12 264 SER A CA 1
ATOM 2121 C C . SER A 1 264 ? -4.738 -14.688 2.037 1 64.12 264 SER A C 1
ATOM 2123 O O . SER A 1 264 ? -5.348 -13.891 2.762 1 64.12 264 SER A O 1
ATOM 2125 N N . GLY A 1 265 ? -4.75 -15.984 2.352 1 62.56 265 GLY A N 1
ATOM 2126 C CA . GLY A 1 265 ? -5.34 -16.656 3.496 1 62.56 265 GLY A CA 1
ATOM 2127 C C . GLY A 1 265 ? -6.832 -16.875 3.357 1 62.56 265 GLY A C 1
ATOM 2128 O O . GLY A 1 265 ? -7.359 -17.906 3.789 1 62.56 265 GLY A O 1
ATOM 2129 N N . SER A 1 266 ? -7.684 -15.859 2.807 1 63.22 266 SER A N 1
ATOM 2130 C CA . SER A 1 266 ? -9.133 -16 2.902 1 63.22 266 SER A CA 1
ATOM 2131 C C . SER A 1 266 ? -9.672 -16.922 1.809 1 63.22 266 SER A C 1
ATOM 2133 O O . SER A 1 266 ? -10.609 -17.688 2.037 1 63.22 266 SER A O 1
ATOM 2135 N N . ASP A 1 267 ? -9.195 -16.969 0.677 1 70.06 267 ASP A N 1
ATOM 2136 C CA . ASP A 1 267 ? -9.656 -17.766 -0.452 1 70.06 267 ASP A CA 1
ATOM 2137 C C . ASP A 1 267 ? -8.547 -17.969 -1.48 1 70.06 267 ASP A C 1
ATOM 2139 O O . ASP A 1 267 ? -8.555 -17.328 -2.539 1 70.06 267 ASP A O 1
ATOM 2143 N N . PRO A 1 268 ? -7.664 -18.969 -1.11 1 66.44 268 PRO A N 1
ATOM 2144 C CA . PRO A 1 268 ? -6.52 -19.141 -2.006 1 66.44 268 PRO A CA 1
ATOM 2145 C C . PRO A 1 268 ? -6.926 -19.547 -3.418 1 66.44 268 PRO A C 1
ATOM 2147 O O . PRO A 1 268 ? -6.184 -19.312 -4.375 1 66.44 268 PRO A O 1
ATOM 2150 N N . TYR A 1 269 ? -8.18 -20.094 -3.506 1 76.44 269 TYR A N 1
ATOM 2151 C CA . TYR A 1 269 ? -8.57 -20.609 -4.812 1 76.44 269 TYR A CA 1
ATOM 2152 C C . TYR A 1 269 ? -9.422 -19.578 -5.566 1 76.44 269 TYR A C 1
ATOM 2154 O O . TYR A 1 269 ? -9.609 -19.703 -6.781 1 76.44 269 TYR A O 1
ATOM 2162 N N . GLY A 1 270 ? -9.906 -18.688 -4.812 1 76.88 270 GLY A N 1
ATOM 2163 C CA . GLY A 1 270 ? -10.805 -17.719 -5.422 1 76.88 270 GLY A CA 1
ATOM 2164 C C . GLY A 1 270 ? -10.195 -17 -6.609 1 76.88 270 GLY A C 1
ATOM 2165 O O . GLY A 1 270 ? -10.781 -16.969 -7.691 1 76.88 270 GLY A O 1
ATOM 2166 N N . ALA A 1 271 ? -9.023 -16.609 -6.422 1 79.56 271 ALA A N 1
ATOM 2167 C CA . ALA A 1 271 ? -8.383 -15.836 -7.477 1 79.56 271 ALA A CA 1
ATOM 2168 C C . ALA A 1 271 ? -8.031 -16.719 -8.672 1 79.56 271 ALA A C 1
ATOM 2170 O O . ALA A 1 271 ? -8.18 -16.297 -9.828 1 79.56 271 ALA A O 1
ATOM 2171 N N . ILE A 1 272 ? -7.621 -17.891 -8.398 1 86.06 272 ILE A N 1
ATOM 2172 C CA . ILE A 1 272 ? -7.254 -18.844 -9.445 1 86.06 272 ILE A CA 1
ATOM 2173 C C . ILE A 1 272 ? -8.477 -19.172 -10.297 1 86.06 272 ILE A C 1
ATOM 2175 O O . ILE A 1 272 ? -8.414 -19.172 -11.523 1 86.06 272 ILE A O 1
ATOM 2179 N N . LEU A 1 273 ? -9.609 -19.391 -9.648 1 87.56 273 LEU A N 1
ATOM 2180 C CA . LEU A 1 273 ? -10.836 -19.781 -10.344 1 87.56 273 LEU A CA 1
ATOM 2181 C C . LEU A 1 273 ? -11.438 -18.594 -11.086 1 87.56 273 LEU A C 1
ATOM 2183 O O . LEU A 1 273 ? -12.031 -18.766 -12.156 1 87.56 273 LEU A O 1
ATOM 2187 N N . GLU A 1 274 ? -11.266 -17.453 -10.484 1 83.31 274 GLU A N 1
ATOM 2188 C CA . GLU A 1 274 ? -11.695 -16.25 -11.195 1 83.31 274 GLU A CA 1
ATOM 2189 C C . GLU A 1 274 ? -10.906 -16.062 -12.492 1 83.31 274 GLU A C 1
ATOM 2191 O O . GLU A 1 274 ? -11.484 -15.711 -13.523 1 83.31 274 GLU A O 1
ATOM 2196 N N . ASP A 1 275 ? -9.656 -16.219 -12.344 1 88.12 275 ASP A N 1
ATOM 2197 C CA . ASP A 1 275 ? -8.82 -16.109 -13.531 1 88.12 275 ASP A CA 1
ATOM 2198 C C . ASP A 1 275 ? -9.203 -17.172 -14.57 1 88.12 275 ASP A C 1
ATOM 2200 O O . ASP A 1 275 ? -9.297 -16.875 -15.758 1 88.12 275 ASP A O 1
ATOM 2204 N N . PHE A 1 276 ? -9.469 -18.391 -14.148 1 91.31 276 PHE A N 1
ATOM 2205 C CA . PHE A 1 276 ? -9.891 -19.469 -15.023 1 91.31 276 PHE A CA 1
ATOM 2206 C C . PHE A 1 276 ? -11.18 -19.109 -15.758 1 91.31 276 PHE A C 1
ATOM 2208 O O . PHE A 1 276 ? -11.281 -19.281 -16.969 1 91.31 276 PHE A O 1
ATOM 2215 N N . ALA A 1 277 ? -12.117 -18.578 -15.047 1 88.56 277 ALA A N 1
ATOM 2216 C CA . ALA A 1 277 ? -13.406 -18.219 -15.609 1 88.56 277 ALA A CA 1
ATOM 2217 C C . ALA A 1 277 ? -13.25 -17.109 -16.656 1 88.56 277 ALA A C 1
ATOM 2219 O O . ALA A 1 277 ? -13.914 -17.141 -17.703 1 88.56 277 ALA A O 1
ATOM 2220 N N . ARG A 1 278 ? -12.414 -16.219 -16.375 1 88.12 278 ARG A N 1
ATOM 2221 C CA . ARG A 1 278 ? -12.172 -15.141 -17.328 1 88.12 278 ARG A CA 1
ATOM 2222 C C . ARG A 1 278 ? -11.578 -15.688 -18.625 1 88.12 278 ARG A C 1
ATOM 2224 O O . ARG A 1 278 ? -11.984 -15.289 -19.719 1 88.12 278 ARG A O 1
ATOM 2231 N N . ILE A 1 279 ? -10.625 -16.516 -18.469 1 91.38 279 ILE A N 1
ATOM 2232 C CA . ILE A 1 279 ? -9.977 -17.109 -19.625 1 91.38 279 ILE A CA 1
ATOM 2233 C C . ILE A 1 279 ? -10.984 -17.969 -20.391 1 91.38 279 ILE A C 1
ATOM 2235 O O . ILE A 1 279 ? -11.008 -17.969 -21.609 1 91.38 279 ILE A O 1
ATOM 2239 N N . TRP A 1 280 ? -11.875 -18.688 -19.656 1 91.19 280 TRP A N 1
ATOM 2240 C CA . TRP A 1 280 ? -12.961 -19.469 -20.234 1 91.19 280 TRP A CA 1
ATOM 2241 C C . TRP A 1 280 ? -13.82 -18.609 -21.156 1 91.19 280 TRP A C 1
ATOM 2243 O O . TRP A 1 280 ? -14.086 -18.984 -22.297 1 91.19 280 TRP A O 1
ATOM 2253 N N . GLU A 1 281 ? -14.109 -17.438 -20.688 1 89.88 281 GLU A N 1
ATOM 2254 C CA . GLU A 1 281 ? -14.961 -16.531 -21.453 1 89.88 281 GLU A CA 1
ATOM 2255 C C . GLU A 1 281 ? -14.234 -15.992 -22.688 1 89.88 281 GLU A C 1
ATOM 2257 O O . GLU A 1 281 ? -14.836 -15.812 -23.734 1 89.88 281 GLU A O 1
ATOM 2262 N N . CYS A 1 282 ? -13.023 -15.688 -22.5 1 89.88 282 CYS A N 1
ATOM 2263 C CA . CYS A 1 282 ? -12.227 -15.227 -23.641 1 89.88 282 CYS A CA 1
ATOM 2264 C C . CYS A 1 282 ? -12.195 -16.281 -24.734 1 89.88 282 CYS A C 1
ATOM 2266 O O . CYS A 1 282 ? -12.375 -15.969 -25.906 1 89.88 282 CYS A O 1
ATOM 2268 N N . LEU A 1 283 ? -12.016 -17.516 -24.328 1 88.44 283 LEU A N 1
ATOM 2269 C CA . LEU A 1 283 ? -11.914 -18.609 -25.297 1 88.44 283 LEU A CA 1
ATOM 2270 C C . LEU A 1 283 ? -13.266 -18.875 -25.953 1 88.44 283 LEU A C 1
ATOM 2272 O O . LEU A 1 283 ? -13.328 -19.25 -27.125 1 88.44 283 LEU A O 1
ATOM 2276 N N . LYS A 1 284 ? -14.273 -18.641 -25.172 1 85.56 284 LYS A N 1
ATOM 2277 C CA . LYS A 1 284 ? -15.633 -18.797 -25.688 1 85.56 284 LYS A CA 1
ATOM 2278 C C . LYS A 1 284 ? -15.898 -17.844 -26.844 1 85.56 284 LYS A C 1
ATOM 2280 O O . LYS A 1 284 ? -16.594 -18.203 -27.797 1 85.56 284 LYS A O 1
ATOM 2285 N N . VAL A 1 285 ? -15.336 -16.688 -26.75 1 86.12 285 VAL A N 1
ATOM 2286 C CA . VAL A 1 285 ? -15.617 -15.695 -27.781 1 86.12 285 VAL A CA 1
ATOM 2287 C C . VAL A 1 285 ? -14.406 -15.539 -28.703 1 86.12 285 VAL A C 1
ATOM 2289 O O . VAL A 1 285 ? -14.305 -14.562 -29.453 1 86.12 285 VAL A O 1
ATOM 2292 N N . GLU A 1 286 ? -13.484 -16.375 -28.625 1 80.5 286 GLU A N 1
ATOM 2293 C CA . GLU A 1 286 ? -12.32 -16.469 -29.5 1 80.5 286 GLU A CA 1
ATOM 2294 C C . GLU A 1 286 ? -11.445 -15.219 -29.391 1 80.5 286 GLU A C 1
ATOM 2296 O O . GLU A 1 286 ? -11.023 -14.664 -30.406 1 80.5 286 GLU A O 1
ATOM 2301 N N . ILE A 1 287 ? -11.336 -14.727 -28.266 1 83.44 287 ILE A N 1
ATOM 2302 C CA . ILE A 1 287 ? -10.391 -13.664 -27.969 1 83.44 287 ILE A CA 1
ATOM 2303 C C . ILE A 1 287 ? -9.164 -14.234 -27.25 1 83.44 287 ILE A C 1
ATOM 2305 O O . ILE A 1 287 ? -9.297 -15.109 -26.391 1 83.44 287 ILE A O 1
ATOM 2309 N N . ASP A 1 288 ? -8.086 -13.766 -27.641 1 82.75 288 ASP A N 1
ATOM 2310 C CA . ASP A 1 288 ? -6.848 -14.219 -27.016 1 82.75 288 ASP A CA 1
ATOM 2311 C C . ASP A 1 288 ? -6.828 -13.859 -25.531 1 82.75 288 ASP A C 1
ATOM 2313 O O . ASP A 1 288 ? -6.879 -12.68 -25.172 1 82.75 288 ASP A O 1
ATOM 2317 N N . PRO A 1 289 ? -6.789 -14.922 -24.75 1 84.88 289 PRO A N 1
ATOM 2318 C CA . PRO A 1 289 ? -6.816 -14.625 -23.312 1 84.88 289 PRO A CA 1
ATOM 2319 C C . PRO A 1 289 ? -5.484 -14.094 -22.797 1 84.88 289 PRO A C 1
ATOM 2321 O O . PRO A 1 289 ? -4.434 -14.367 -23.391 1 84.88 289 PRO A O 1
ATOM 2324 N N . PRO A 1 290 ? -5.547 -13.328 -21.766 1 78.69 290 PRO A N 1
ATOM 2325 C CA . PRO A 1 290 ? -4.297 -12.984 -21.078 1 78.69 290 PRO A CA 1
ATOM 2326 C C . PRO A 1 290 ? -3.598 -14.203 -20.484 1 78.69 290 PRO A C 1
ATOM 2328 O O . PRO A 1 290 ? -4.254 -15.188 -20.141 1 78.69 290 PRO A O 1
ATOM 2331 N N . GLY A 1 291 ? -2.348 -14.203 -20.5 1 80.31 291 GLY A N 1
ATOM 2332 C CA . GLY A 1 291 ? -1.603 -15.305 -19.906 1 80.31 291 GLY A CA 1
ATOM 2333 C C . GLY A 1 291 ? -1.423 -16.484 -20.844 1 80.31 291 GLY A C 1
ATOM 2334 O O . GLY A 1 291 ? -1.159 -17.594 -20.391 1 80.31 291 GLY A O 1
ATOM 2335 N N . CYS A 1 292 ? -1.778 -16.266 -22.109 1 88.62 292 CYS A N 1
ATOM 2336 C CA . CYS A 1 292 ? -1.657 -17.328 -23.109 1 88.62 292 CYS A CA 1
ATOM 2337 C C . CYS A 1 292 ? -0.194 -17.672 -23.375 1 88.62 292 CYS A C 1
ATOM 2339 O O . CYS A 1 292 ? 0.611 -16.781 -23.672 1 88.62 292 CYS A O 1
ATOM 2341 N N . LEU A 1 293 ? 0.153 -18.875 -23.141 1 88.19 293 LEU A N 1
ATOM 2342 C CA . LEU A 1 293 ? 1.503 -19.359 -23.406 1 88.19 293 LEU A CA 1
ATOM 2343 C C . LEU A 1 293 ? 1.606 -19.938 -24.812 1 88.19 293 LEU A C 1
ATOM 2345 O O . LEU A 1 293 ? 2.672 -19.891 -25.438 1 88.19 293 LEU A O 1
ATOM 2349 N N . ARG A 1 294 ? 0.514 -20.578 -25.234 1 89.44 294 ARG A N 1
ATOM 2350 C CA . ARG A 1 294 ? 0.415 -21.156 -26.578 1 89.44 294 ARG A CA 1
ATOM 2351 C C . ARG A 1 294 ? -1.007 -21.031 -27.109 1 89.44 294 ARG A C 1
ATOM 2353 O O . ARG A 1 294 ? -1.974 -21.297 -26.391 1 89.44 294 ARG A O 1
ATOM 2360 N N . LYS A 1 295 ? -1.042 -20.562 -28.281 1 88.44 295 LYS A N 1
ATOM 2361 C CA . LYS A 1 295 ? -2.352 -20.453 -28.922 1 88.44 295 LYS A CA 1
ATOM 2362 C C . LYS A 1 295 ? -2.805 -21.781 -29.484 1 88.44 295 LYS A C 1
ATOM 2364 O O . LYS A 1 295 ? -1.992 -22.547 -30.016 1 88.44 295 LYS A O 1
ATOM 2369 N N . GLY A 1 296 ? -4.051 -22 -29.25 1 83.88 296 GLY A N 1
ATOM 2370 C CA . GLY A 1 296 ? -4.629 -23.219 -29.828 1 83.88 296 GLY A CA 1
ATOM 2371 C C . GLY A 1 296 ? -5.68 -22.922 -30.875 1 83.88 296 GLY A C 1
ATOM 2372 O O . GLY A 1 296 ? -5.805 -21.797 -31.344 1 83.88 296 GLY A O 1
ATOM 2373 N N . GLU A 1 297 ? -6.234 -24 -31.547 1 75.38 297 GLU A N 1
ATOM 2374 C CA . GLU A 1 297 ? -7.305 -23.922 -32.531 1 75.38 297 GLU A CA 1
ATOM 2375 C C . GLU A 1 297 ? -8.586 -24.562 -32 1 75.38 297 GLU A C 1
ATOM 2377 O O . GLU A 1 297 ? -8.562 -25.656 -31.453 1 75.38 297 GLU A O 1
ATOM 2382 N N . PHE A 1 298 ? -9.578 -23.703 -31.672 1 64.94 298 PHE A N 1
ATOM 2383 C CA . PHE A 1 298 ? -10.852 -24.328 -31.328 1 64.94 298 PHE A CA 1
ATOM 2384 C C . PHE A 1 298 ? -11.609 -24.734 -32.562 1 64.94 298 PHE A C 1
ATOM 2386 O O . PHE A 1 298 ? -11.82 -23.922 -33.469 1 64.94 298 PHE A O 1
ATOM 2393 N N . ARG A 1 299 ? -11.32 -25.688 -33.312 1 51.94 299 ARG A N 1
ATOM 2394 C CA . ARG A 1 299 ? -12.07 -26.078 -34.5 1 51.94 299 ARG A CA 1
ATOM 2395 C C . ARG A 1 299 ? -13.562 -26.188 -34.219 1 51.94 299 ARG A C 1
ATOM 2397 O O . ARG A 1 299 ? -13.969 -26.891 -33.281 1 51.94 299 ARG A O 1
ATOM 2404 N N . HIS A 1 300 ? -14.297 -25.125 -34.375 1 47.59 300 HIS A N 1
ATOM 2405 C CA . HIS A 1 300 ? -15.742 -25.328 -34.344 1 47.59 300 HIS A CA 1
ATOM 2406 C C . HIS A 1 300 ? -16.156 -26.438 -35.312 1 47.59 300 HIS A C 1
ATOM 2408 O O . HIS A 1 300 ? -15.641 -26.5 -36.438 1 47.59 300 HIS A O 1
ATOM 2414 N N . ARG A 1 301 ? -16.562 -27.594 -34.906 1 40.31 301 ARG A N 1
ATOM 2415 C CA . ARG A 1 301 ? -17.203 -28.578 -35.75 1 40.31 301 ARG A CA 1
ATOM 2416 C C . ARG A 1 301 ? -18.281 -27.922 -36.625 1 40.31 301 ARG A C 1
ATOM 2418 O O . ARG A 1 301 ? -19.203 -27.297 -36.125 1 40.31 301 ARG A O 1
ATOM 2425 N N . VAL A 1 302 ? -18.016 -27.484 -37.781 1 35.69 302 VAL A N 1
ATOM 2426 C CA . VAL A 1 302 ? -19.047 -27.203 -38.781 1 35.69 302 VAL A CA 1
ATOM 2427 C C . VAL A 1 302 ? -19.984 -28.406 -38.906 1 35.69 302 VAL A C 1
ATOM 2429 O O . VAL A 1 302 ? -19.547 -29.531 -39.156 1 35.69 302 VAL A O 1
ATOM 2432 N N . SER A 1 303 ? -21.031 -28.391 -38.125 1 35.41 303 SER A N 1
ATOM 2433 C CA . SER A 1 303 ? -22.141 -29.266 -38.469 1 35.41 303 SER A CA 1
ATOM 2434 C C . SER A 1 303 ? -22.422 -29.219 -39.969 1 35.41 303 SER A C 1
ATOM 2436 O O . SER A 1 303 ? -22.875 -28.188 -40.5 1 35.41 303 SER A O 1
ATOM 2438 N N . GLY A 1 304 ? -21.531 -29.438 -40.844 1 28.56 304 GLY A N 1
ATOM 2439 C CA . GLY A 1 304 ? -22.031 -29.734 -42.156 1 28.56 304 GLY A CA 1
ATOM 2440 C C . GLY A 1 304 ? -22.922 -30.969 -42.188 1 28.56 304 GLY A C 1
ATOM 2441 O O . GLY A 1 304 ? -23.406 -31.359 -43.25 1 28.56 304 GLY A O 1
ATOM 2442 N N . ALA A 1 305 ? -23.531 -31.578 -41.188 1 26.77 305 ALA A N 1
ATOM 2443 C CA . ALA A 1 305 ? -24.531 -32.469 -41.781 1 26.77 305 ALA A CA 1
ATOM 2444 C C . ALA A 1 305 ? -25.797 -31.734 -42.156 1 26.77 305 ALA A C 1
ATOM 2446 O O . ALA A 1 305 ? -26.172 -30.766 -41.5 1 26.77 305 ALA A O 1
ATOM 2447 N N . MET B 1 1 ? 4.395 37.219 -14.25 1 58 1 MET B N 1
ATOM 2448 C CA . MET B 1 1 ? 3.33 37.438 -13.281 1 58 1 MET B CA 1
ATOM 2449 C C . MET B 1 1 ? 3.906 37.719 -11.898 1 58 1 MET B C 1
ATOM 2451 O O . MET B 1 1 ? 4.977 37.219 -11.555 1 58 1 MET B O 1
ATOM 2455 N N . GLU B 1 2 ? 3.346 38.688 -11.25 1 76.25 2 GLU B N 1
ATOM 2456 C CA . GLU B 1 2 ? 3.885 39.188 -9.992 1 76.25 2 GLU B CA 1
ATOM 2457 C C . GLU B 1 2 ? 3.645 38.188 -8.859 1 76.25 2 GLU B C 1
ATOM 2459 O O . GLU B 1 2 ? 2.635 37.469 -8.844 1 76.25 2 GLU B O 1
ATOM 2464 N N . ASP B 1 3 ? 4.613 37.969 -8 1 84.12 3 ASP B N 1
ATOM 2465 C CA . ASP B 1 3 ? 4.48 37.125 -6.812 1 84.12 3 ASP B CA 1
ATOM 2466 C C . ASP B 1 3 ? 3.307 37.562 -5.945 1 84.12 3 ASP B C 1
ATOM 2468 O O . ASP B 1 3 ? 2.996 38.781 -5.887 1 84.12 3 ASP B O 1
ATOM 2472 N N . PRO B 1 4 ? 2.607 36.688 -5.406 1 85.25 4 PRO B N 1
ATOM 2473 C CA . PRO B 1 4 ? 1.442 37.062 -4.602 1 85.25 4 PRO B CA 1
ATOM 2474 C C . PRO B 1 4 ? 1.802 38 -3.434 1 85.25 4 PRO B C 1
ATOM 2476 O O . PRO B 1 4 ? 0.995 38.844 -3.037 1 85.25 4 PRO B O 1
ATOM 2479 N N . VAL B 1 5 ? 3.01 37.781 -2.936 1 90 5 VAL B N 1
ATOM 2480 C CA . VAL B 1 5 ? 3.506 38.594 -1.849 1 90 5 VAL B CA 1
ATOM 2481 C C . VAL B 1 5 ? 5.004 38.844 -2.025 1 90 5 VAL B C 1
ATOM 2483 O O . VAL B 1 5 ? 5.664 38.156 -2.795 1 90 5 VAL B O 1
ATOM 2486 N N . ARG B 1 6 ? 5.398 39.875 -1.327 1 89.06 6 ARG B N 1
ATOM 2487 C CA . ARG B 1 6 ? 6.816 40.219 -1.436 1 89.06 6 ARG B CA 1
ATOM 2488 C C . ARG B 1 6 ? 7.574 39.781 -0.186 1 89.06 6 ARG B C 1
ATOM 2490 O O . ARG B 1 6 ? 8.805 39.875 -0.132 1 89.06 6 ARG B O 1
ATOM 2497 N N . SER B 1 7 ? 6.828 39.344 0.769 1 94.06 7 SER B N 1
ATOM 2498 C CA . SER B 1 7 ? 7.469 38.906 2.006 1 94.06 7 SER B CA 1
ATOM 2499 C C . SER B 1 7 ? 6.664 37.812 2.688 1 94.06 7 SER B C 1
ATOM 2501 O O . SER B 1 7 ? 5.449 37.719 2.496 1 94.06 7 SER B O 1
ATOM 2503 N N . ILE B 1 8 ? 7.406 36.938 3.457 1 95.62 8 ILE B N 1
ATOM 2504 C CA . ILE B 1 8 ? 6.828 35.844 4.234 1 95.62 8 ILE B CA 1
ATOM 2505 C C . ILE B 1 8 ? 7.316 35.938 5.68 1 95.62 8 ILE B C 1
ATOM 2507 O O . ILE B 1 8 ? 8.516 36.094 5.93 1 95.62 8 ILE B O 1
ATOM 2511 N N . HIS B 1 9 ? 6.402 35.906 6.566 1 95.69 9 HIS B N 1
ATOM 2512 C CA . HIS B 1 9 ? 6.746 35.781 7.98 1 95.69 9 HIS B CA 1
ATOM 2513 C C . HIS B 1 9 ? 6.469 34.375 8.508 1 95.69 9 HIS B C 1
ATOM 2515 O O . HIS B 1 9 ? 5.352 33.875 8.383 1 95.69 9 HIS B O 1
ATOM 2521 N N . LEU B 1 10 ? 7.52 33.812 9.117 1 94.56 10 LEU B N 1
ATOM 2522 C CA . LEU B 1 10 ? 7.422 32.438 9.602 1 94.56 10 LEU B CA 1
ATOM 2523 C C . LEU B 1 10 ? 7.098 32.406 11.094 1 94.56 10 LEU B C 1
ATOM 2525 O O . LEU B 1 10 ? 7.816 33 11.898 1 94.56 10 LEU B O 1
ATOM 2529 N N . LEU B 1 11 ? 6 31.766 11.398 1 93.5 11 LEU B N 1
ATOM 2530 C CA . LEU B 1 11 ? 5.691 31.469 12.789 1 93.5 11 LEU B CA 1
ATOM 2531 C C . LEU B 1 11 ? 5.801 29.984 13.07 1 93.5 11 LEU B C 1
ATOM 2533 O O . LEU B 1 11 ? 4.805 29.266 13.008 1 93.5 11 LEU B O 1
ATOM 2537 N N . PHE B 1 12 ? 7.027 29.5 13.352 1 91.88 12 PHE B N 1
ATOM 2538 C CA . PHE B 1 12 ? 7.418 28.125 13.648 1 91.88 12 PHE B CA 1
ATOM 2539 C C . PHE B 1 12 ? 8.344 28.078 14.859 1 91.88 12 PHE B C 1
ATOM 2541 O O . PHE B 1 12 ? 8.984 29.078 15.195 1 91.88 12 PHE B O 1
ATOM 2548 N N . PRO B 1 13 ? 8.367 26.906 15.461 1 87.25 13 PRO B N 1
ATOM 2549 C CA . PRO B 1 13 ? 9.422 26.766 16.469 1 87.25 13 PRO B CA 1
ATOM 2550 C C . PRO B 1 13 ? 10.82 26.984 15.898 1 87.25 13 PRO B C 1
ATOM 2552 O O . PRO B 1 13 ? 11.039 26.797 14.695 1 87.25 13 PRO B O 1
ATOM 2555 N N . GLU B 1 14 ? 11.734 27.422 16.703 1 81.31 14 GLU B N 1
ATOM 2556 C CA . GLU B 1 14 ? 13.07 27.797 16.266 1 81.31 14 GLU B CA 1
ATOM 2557 C C . GLU B 1 14 ? 13.727 26.672 15.477 1 81.31 14 GLU B C 1
ATOM 2559 O O . GLU B 1 14 ? 14.375 26.906 14.453 1 81.31 14 GLU B O 1
ATOM 2564 N N . SER B 1 15 ? 13.617 25.484 15.945 1 75.31 15 SER B N 1
ATOM 2565 C CA . SER B 1 15 ? 14.234 24.328 15.297 1 75.31 15 SER B CA 1
ATOM 2566 C C . SER B 1 15 ? 13.734 24.172 13.867 1 75.31 15 SER B C 1
ATOM 2568 O O . SER B 1 15 ? 14.508 23.828 12.969 1 75.31 15 SER B O 1
ATOM 2570 N N . ASP B 1 16 ? 12.531 24.484 13.633 1 81.56 16 ASP B N 1
ATOM 2571 C CA . ASP B 1 16 ? 11.906 24.281 12.328 1 81.56 16 ASP B CA 1
ATOM 2572 C C . ASP B 1 16 ? 12.117 25.5 11.43 1 81.56 16 ASP B C 1
ATOM 2574 O O . ASP B 1 16 ? 12.25 25.359 10.211 1 81.56 16 ASP B O 1
ATOM 2578 N N . ARG B 1 17 ? 12.195 26.641 12.047 1 83.12 17 ARG B N 1
ATOM 2579 C CA . ARG B 1 17 ? 12.227 27.906 11.32 1 83.12 17 ARG B CA 1
ATOM 2580 C C . ARG B 1 17 ? 13.438 27.969 10.398 1 83.12 17 ARG B C 1
ATOM 2582 O O . ARG B 1 17 ? 13.328 28.438 9.266 1 83.12 17 ARG B O 1
ATOM 2589 N N . ILE B 1 18 ? 14.547 27.562 10.906 1 78.75 18 ILE B N 1
ATOM 2590 C CA . ILE B 1 18 ? 15.789 27.641 10.141 1 78.75 18 ILE B CA 1
ATOM 2591 C C . ILE B 1 18 ? 15.695 26.75 8.906 1 78.75 18 ILE B C 1
ATOM 2593 O O . ILE B 1 18 ? 15.984 27.188 7.793 1 78.75 18 ILE B O 1
ATOM 2597 N N . ALA B 1 19 ? 15.289 25.562 9.117 1 78.69 19 ALA B N 1
ATOM 2598 C CA . ALA B 1 19 ? 15.172 24.609 8.023 1 78.69 19 ALA B CA 1
ATOM 2599 C C . ALA B 1 19 ? 14.164 25.094 6.984 1 78.69 19 ALA B C 1
ATOM 2601 O O . ALA B 1 19 ? 14.43 25.047 5.781 1 78.69 19 ALA B O 1
ATOM 2602 N N . ILE B 1 20 ? 13.062 25.578 7.414 1 87.44 20 ILE B N 1
ATOM 2603 C CA . ILE B 1 20 ? 11.992 26.031 6.531 1 87.44 20 ILE B CA 1
ATOM 2604 C C . ILE B 1 20 ? 12.445 27.281 5.773 1 87.44 20 ILE B C 1
ATOM 2606 O O . ILE B 1 20 ? 12.258 27.375 4.559 1 87.44 20 ILE B O 1
ATOM 2610 N N . SER B 1 21 ? 13.078 28.219 6.441 1 86.06 21 SER B N 1
ATOM 2611 C CA . SER B 1 21 ? 13.562 29.453 5.828 1 86.06 21 SER B CA 1
ATOM 2612 C C . SER B 1 21 ? 14.578 29.156 4.723 1 86.06 21 SER B C 1
ATOM 2614 O O . SER B 1 21 ? 14.477 29.703 3.623 1 86.06 21 SER B O 1
ATOM 2616 N N . ASN B 1 22 ? 15.492 28.312 5.012 1 82.38 22 ASN B N 1
ATOM 2617 C CA . ASN B 1 22 ? 16.516 27.969 4.035 1 82.38 22 ASN B CA 1
ATOM 2618 C C . ASN B 1 22 ? 15.906 27.328 2.793 1 82.38 22 ASN B C 1
ATOM 2620 O O . ASN B 1 22 ? 16.297 27.641 1.668 1 82.38 22 ASN B O 1
ATOM 2624 N N . ARG B 1 23 ? 15.008 26.5 3 1 84.19 23 ARG B N 1
ATOM 2625 C CA . ARG B 1 23 ? 14.391 25.812 1.88 1 84.19 23 ARG B CA 1
ATOM 2626 C C . ARG B 1 23 ? 13.531 26.75 1.049 1 84.19 23 ARG B C 1
ATOM 2628 O O . ARG B 1 23 ? 13.5 26.656 -0.179 1 84.19 23 ARG B O 1
ATOM 2635 N N . LEU B 1 24 ? 12.805 27.609 1.714 1 87.75 24 LEU B N 1
ATOM 2636 C CA . LEU B 1 24 ? 11.984 28.594 1.005 1 87.75 24 LEU B CA 1
ATOM 2637 C C . LEU B 1 24 ? 12.844 29.469 0.107 1 87.75 24 LEU B C 1
ATOM 2639 O O . LEU B 1 24 ? 12.438 29.812 -1.004 1 87.75 24 LEU B O 1
ATOM 2643 N N . ARG B 1 25 ? 14 29.812 0.533 1 84.38 25 ARG B N 1
ATOM 2644 C CA . ARG B 1 25 ? 14.914 30.656 -0.226 1 84.38 25 ARG B CA 1
ATOM 2645 C C . ARG B 1 25 ? 15.375 29.969 -1.501 1 84.38 25 ARG B C 1
ATOM 2647 O O . ARG B 1 25 ? 15.711 30.625 -2.49 1 84.38 25 ARG B O 1
ATOM 2654 N N . PHE B 1 26 ? 15.336 28.672 -1.451 1 79.19 26 PHE B N 1
ATOM 2655 C CA . PHE B 1 26 ? 15.758 27.891 -2.609 1 79.19 26 PHE B CA 1
ATOM 2656 C C . PHE B 1 26 ? 14.609 27.734 -3.6 1 79.19 26 PHE B C 1
ATOM 2658 O O . PHE B 1 26 ? 14.836 27.562 -4.797 1 79.19 26 PHE B O 1
ATOM 2665 N N . ILE B 1 27 ? 13.406 27.781 -3.109 1 81.38 27 ILE B N 1
ATOM 2666 C CA . ILE B 1 27 ? 12.258 27.438 -3.949 1 81.38 27 ILE B CA 1
ATOM 2667 C C . ILE B 1 27 ? 11.633 28.719 -4.508 1 81.38 27 ILE B C 1
ATOM 2669 O O . ILE B 1 27 ? 11.094 28.719 -5.613 1 81.38 27 ILE B O 1
ATOM 2673 N N . LEU B 1 28 ? 11.758 29.766 -3.76 1 87 28 LEU B N 1
ATOM 2674 C CA . LEU B 1 28 ? 11.094 31 -4.152 1 87 28 LEU B CA 1
ATOM 2675 C C . LEU B 1 28 ? 12.102 32 -4.707 1 87 28 LEU B C 1
ATOM 2677 O O . LEU B 1 28 ? 13.312 31.797 -4.605 1 87 28 LEU B O 1
ATOM 2681 N N . ASP B 1 29 ? 11.547 33 -5.367 1 82.38 29 ASP B N 1
ATOM 2682 C CA . ASP B 1 29 ? 12.359 34.094 -5.863 1 82.38 29 ASP B CA 1
ATOM 2683 C C . ASP B 1 29 ? 13.203 34.688 -4.742 1 82.38 29 ASP B C 1
ATOM 2685 O O . ASP B 1 29 ? 12.695 34.938 -3.643 1 82.38 29 ASP B O 1
ATOM 2689 N N . PRO B 1 30 ? 14.516 34.906 -5.012 1 81 30 PRO B N 1
ATOM 2690 C CA . PRO B 1 30 ? 15.422 35.438 -3.992 1 81 30 PRO B CA 1
ATOM 2691 C C . PRO B 1 30 ? 14.992 36.812 -3.504 1 81 30 PRO B C 1
ATOM 2693 O O . PRO B 1 30 ? 15.422 37.281 -2.438 1 81 30 PRO B O 1
ATOM 2696 N N . GLU B 1 31 ? 14.117 37.438 -4.191 1 86.69 31 GLU B N 1
ATOM 2697 C CA . GLU B 1 31 ? 13.68 38.781 -3.826 1 86.69 31 GLU B CA 1
ATOM 2698 C C . GLU B 1 31 ? 12.633 38.75 -2.717 1 86.69 31 GLU B C 1
ATOM 2700 O O . GLU B 1 31 ? 12.344 39.781 -2.092 1 86.69 31 GLU B O 1
ATOM 2705 N N . ILE B 1 32 ? 12.156 37.594 -2.465 1 91.38 32 ILE B N 1
ATOM 2706 C CA . ILE B 1 32 ? 11.148 37.469 -1.416 1 91.38 32 ILE B CA 1
ATOM 2707 C C . ILE B 1 32 ? 11.82 37.531 -0.046 1 91.38 32 ILE B C 1
ATOM 2709 O O . ILE B 1 32 ? 12.695 36.719 0.262 1 91.38 32 ILE B O 1
ATOM 2713 N N . ARG B 1 33 ? 11.414 38.469 0.716 1 91.88 33 ARG B N 1
ATOM 2714 C CA . ARG B 1 33 ? 11.961 38.625 2.059 1 91.88 33 ARG B CA 1
ATOM 2715 C C . ARG B 1 33 ? 11.305 37.656 3.033 1 91.88 33 ARG B C 1
ATOM 2717 O O . ARG B 1 33 ? 10.078 37.531 3.061 1 91.88 33 ARG B O 1
ATOM 2724 N N . ILE B 1 34 ? 12.156 36.969 3.805 1 93.06 34 ILE B N 1
ATOM 2725 C CA . ILE B 1 34 ? 11.648 36.031 4.805 1 93.06 34 ILE B CA 1
ATOM 2726 C C . ILE B 1 34 ? 12.016 36.531 6.203 1 93.06 34 ILE B C 1
ATOM 2728 O O . ILE B 1 34 ? 13.195 36.781 6.484 1 93.06 34 ILE B O 1
ATOM 2732 N N . THR B 1 35 ? 11.039 36.719 7.035 1 92.31 35 THR B N 1
ATOM 2733 C CA . THR B 1 35 ? 11.234 37.125 8.422 1 92.31 35 THR B CA 1
ATOM 2734 C C . THR B 1 35 ? 10.68 36.062 9.367 1 92.31 35 THR B C 1
ATOM 2736 O O . THR B 1 35 ? 9.977 35.156 8.945 1 92.31 35 THR B O 1
ATOM 2739 N N . SER B 1 36 ? 11.148 36.094 10.68 1 89.81 36 SER B N 1
ATOM 2740 C CA . SER B 1 36 ? 10.664 35.125 11.648 1 89.81 36 SER B CA 1
ATOM 2741 C C . SER B 1 36 ? 10.781 35.656 13.078 1 89.81 36 SER B C 1
ATOM 2743 O O . SER B 1 36 ? 11.422 36.656 13.305 1 89.81 36 SER B O 1
ATOM 2745 N N . GLY B 1 37 ? 10.07 34.906 13.938 1 78.44 37 GLY B N 1
ATOM 2746 C CA . GLY B 1 37 ? 10.219 35.188 15.352 1 78.44 37 GLY B CA 1
ATOM 2747 C C . GLY B 1 37 ? 9.828 36.594 15.727 1 78.44 37 GLY B C 1
ATOM 2748 O O . GLY B 1 37 ? 8.719 37.031 15.43 1 78.44 37 GLY B O 1
ATOM 2749 N N . GLU B 1 38 ? 10.859 37.312 16.219 1 79.06 38 GLU B N 1
ATOM 2750 C CA . GLU B 1 38 ? 10.625 38.625 16.766 1 79.06 38 GLU B CA 1
ATOM 2751 C C . GLU B 1 38 ? 10.797 39.719 15.703 1 79.06 38 GLU B C 1
ATOM 2753 O O . GLU B 1 38 ? 10.578 40.906 15.969 1 79.06 38 GLU B O 1
ATOM 2758 N N . GLU B 1 39 ? 11.102 39.281 14.508 1 87.12 39 GLU B N 1
ATOM 2759 C CA . GLU B 1 39 ? 11.219 40.25 13.422 1 87.12 39 GLU B CA 1
ATOM 2760 C C . GLU B 1 39 ? 9.852 40.844 13.062 1 87.12 39 GLU B C 1
ATOM 2762 O O . GLU B 1 39 ? 8.828 40.156 13.195 1 87.12 39 GLU B O 1
ATOM 2767 N N . THR B 1 40 ? 9.875 42.062 12.719 1 88.5 40 THR B N 1
ATOM 2768 C CA . THR B 1 40 ? 8.633 42.719 12.336 1 88.5 40 THR B CA 1
ATOM 2769 C C . THR B 1 40 ? 8.211 42.312 10.93 1 88.5 40 THR B C 1
ATOM 2771 O O . THR B 1 40 ? 8.945 42.5 9.961 1 88.5 40 THR B O 1
ATOM 2774 N N . PRO B 1 41 ? 7.109 41.688 10.867 1 92.06 41 PRO B N 1
ATOM 2775 C CA . PRO B 1 41 ? 6.617 41.344 9.531 1 92.06 41 PRO B CA 1
ATOM 2776 C C . PRO B 1 41 ? 6.293 42.562 8.68 1 92.06 41 PRO B C 1
ATOM 2778 O O . PRO B 1 41 ? 5.98 43.625 9.227 1 92.06 41 PRO B O 1
ATOM 2781 N N . GLU B 1 42 ? 6.387 42.406 7.406 1 90.69 42 GLU B N 1
ATOM 2782 C CA . GLU B 1 42 ? 5.969 43.438 6.484 1 90.69 42 GLU B CA 1
ATOM 2783 C C . GLU B 1 42 ? 4.457 43.438 6.266 1 90.69 42 GLU B C 1
ATOM 2785 O O . GLU B 1 42 ? 3.83 42.375 6.352 1 90.69 42 GLU B O 1
ATOM 2790 N N . GLU B 1 43 ? 3.98 44.656 5.949 1 90.69 43 GLU B N 1
ATOM 2791 C CA . GLU B 1 43 ? 2.564 44.719 5.602 1 90.69 43 GLU B CA 1
ATOM 2792 C C . GLU B 1 43 ? 2.273 43.969 4.309 1 90.69 43 GLU B C 1
ATOM 2794 O O . GLU B 1 43 ? 3.129 43.875 3.422 1 90.69 43 GLU B O 1
ATOM 2799 N N . ASP B 1 44 ? 1.122 43.406 4.246 1 90.75 44 ASP B N 1
ATOM 2800 C CA . ASP B 1 44 ? 0.625 42.719 3.057 1 90.75 44 ASP B CA 1
ATOM 2801 C C . ASP B 1 44 ? 1.516 41.531 2.697 1 90.75 44 ASP B C 1
ATOM 2803 O O . ASP B 1 44 ? 1.81 41.312 1.522 1 90.75 44 ASP B O 1
ATOM 2807 N N . SER B 1 45 ? 2.039 40.875 3.777 1 93.5 45 SER B N 1
ATOM 2808 C CA . SER B 1 45 ? 2.887 39.688 3.635 1 93.5 45 SER B CA 1
ATOM 2809 C C . SER B 1 45 ? 2.078 38.406 3.803 1 93.5 45 SER B C 1
ATOM 2811 O O . SER B 1 45 ? 0.849 38.469 3.877 1 93.5 45 SER B O 1
ATOM 2813 N N . CYS B 1 46 ? 2.838 37.281 3.693 1 95.5 46 CYS B N 1
ATOM 2814 C CA . CYS B 1 46 ? 2.289 35.969 4.004 1 95.5 46 CYS B CA 1
ATOM 2815 C C . CYS B 1 46 ? 2.701 35.531 5.402 1 95.5 46 CYS B C 1
ATOM 2817 O O . CYS B 1 46 ? 3.881 35.594 5.754 1 95.5 46 CYS B O 1
ATOM 2819 N N . LEU B 1 47 ? 1.718 35.188 6.152 1 95.5 47 LEU B N 1
ATOM 2820 C CA . LEU B 1 47 ? 1.999 34.5 7.406 1 95.5 47 LEU B CA 1
ATOM 2821 C C . LEU B 1 47 ? 1.98 33 7.211 1 95.5 47 LEU B C 1
ATOM 2823 O O . LEU B 1 47 ? 0.93 32.406 6.926 1 95.5 47 LEU B O 1
ATOM 2827 N N . PHE B 1 48 ? 3.139 32.344 7.316 1 95.56 48 PHE B N 1
ATOM 2828 C CA . PHE B 1 48 ? 3.285 30.906 7.262 1 95.56 48 PHE B CA 1
ATOM 2829 C C . PHE B 1 48 ? 3.541 30.344 8.656 1 95.56 48 PHE B C 1
ATOM 2831 O O . PHE B 1 48 ? 4.578 30.609 9.258 1 95.56 48 PHE B O 1
ATOM 2838 N N . LEU B 1 49 ? 2.51 29.484 9.102 1 92.56 49 LEU B N 1
ATOM 2839 C CA . LEU B 1 49 ? 2.643 29.156 10.516 1 92.56 49 LEU B CA 1
ATOM 2840 C C . LEU B 1 49 ? 2.326 27.688 10.75 1 92.56 49 LEU B C 1
ATOM 2842 O O . LEU B 1 49 ? 1.647 27.047 9.945 1 92.56 49 LEU B O 1
ATOM 2846 N N . ALA B 1 50 ? 2.898 27.125 11.891 1 90.25 50 ALA B N 1
ATOM 2847 C CA . ALA B 1 50 ? 2.49 25.859 12.5 1 90.25 50 ALA B CA 1
ATOM 2848 C C . ALA B 1 50 ? 1.519 26.109 13.656 1 90.25 50 ALA B C 1
ATOM 2850 O O . ALA B 1 50 ? 1.934 26.219 14.812 1 90.25 50 ALA B O 1
ATOM 2851 N N . PRO B 1 51 ? 0.304 26.078 13.352 1 86.69 51 PRO B N 1
ATOM 2852 C CA . PRO B 1 51 ? -0.662 26.578 14.336 1 86.69 51 PRO B CA 1
ATOM 2853 C C . PRO B 1 51 ? -0.714 25.719 15.602 1 86.69 51 PRO B C 1
ATOM 2855 O O . PRO B 1 51 ? -0.912 26.25 16.703 1 86.69 51 PRO B O 1
ATOM 2858 N N . HIS B 1 52 ? -0.457 24.469 15.508 1 82.12 52 HIS B N 1
ATOM 2859 C CA . HIS B 1 52 ? -0.586 23.562 16.656 1 82.12 52 HIS B CA 1
ATOM 2860 C C . HIS B 1 52 ? 0.557 23.766 17.641 1 82.12 52 HIS B C 1
ATOM 2862 O O . HIS B 1 52 ? 0.494 23.281 18.766 1 82.12 52 HIS B O 1
ATOM 2868 N N . GLU B 1 53 ? 1.538 24.531 17.219 1 85.88 53 GLU B N 1
ATOM 2869 C CA . GLU B 1 53 ? 2.713 24.734 18.062 1 85.88 53 GLU B CA 1
ATOM 2870 C C . GLU B 1 53 ? 2.572 25.984 18.906 1 85.88 53 GLU B C 1
ATOM 2872 O O . GLU B 1 53 ? 3.426 26.266 19.75 1 85.88 53 GLU B O 1
ATOM 2877 N N . PHE B 1 54 ? 1.519 26.734 18.703 1 89.5 54 PHE B N 1
ATOM 2878 C CA . PHE B 1 54 ? 1.341 28 19.391 1 89.5 54 PHE B CA 1
ATOM 2879 C C . PHE B 1 54 ? -0.054 28.109 20 1 89.5 54 PHE B C 1
ATOM 2881 O O . PHE B 1 54 ? -1.031 27.656 19.391 1 89.5 54 PHE B O 1
ATOM 2888 N N . ASP B 1 55 ? -0.09 28.656 21.156 1 90.94 55 ASP B N 1
ATOM 2889 C CA . ASP B 1 55 ? -1.393 28.812 21.797 1 90.94 55 ASP B CA 1
ATOM 2890 C C . ASP B 1 55 ? -2.24 29.844 21.047 1 90.94 55 ASP B C 1
ATOM 2892 O O . ASP B 1 55 ? -1.733 30.578 20.188 1 90.94 55 ASP B O 1
ATOM 2896 N N . LEU B 1 56 ? -3.449 29.875 21.375 1 92.06 56 LEU B N 1
ATOM 2897 C CA . LEU B 1 56 ? -4.414 30.719 20.672 1 92.06 56 LEU B CA 1
ATOM 2898 C C . LEU B 1 56 ? -4.055 32.188 20.828 1 92.06 56 LEU B C 1
ATOM 2900 O O . LEU B 1 56 ? -4.152 32.969 19.875 1 92.06 56 LEU B O 1
ATOM 2904 N N . SER B 1 57 ? -3.646 32.562 21.984 1 93.56 57 SER B N 1
ATOM 2905 C CA . SER B 1 57 ? -3.318 33.969 22.25 1 93.56 57 SER B CA 1
ATOM 2906 C C . SER B 1 57 ? -2.164 34.438 21.359 1 93.56 57 SER B C 1
ATOM 2908 O O . SER B 1 57 ? -2.203 35.531 20.812 1 93.56 57 SER B O 1
ATOM 2910 N N . THR B 1 58 ? -1.207 33.594 21.25 1 92.38 58 THR B N 1
ATOM 2911 C CA . THR B 1 58 ? -0.055 33.906 20.406 1 92.38 58 THR B CA 1
ATOM 2912 C C . THR B 1 58 ? -0.466 34.031 18.953 1 92.38 58 THR B C 1
ATOM 2914 O O . THR B 1 58 ? -0.034 34.969 18.25 1 92.38 58 THR B O 1
ATOM 2917 N N . GLN B 1 59 ? -1.264 33.156 18.5 1 94.19 59 GLN B N 1
ATOM 2918 C CA . GLN B 1 59 ? -1.723 33.188 17.109 1 94.19 59 GLN B CA 1
ATOM 2919 C C . GLN B 1 59 ? -2.525 34.438 16.828 1 94.19 59 GLN B C 1
ATOM 2921 O O . GLN B 1 59 ? -2.277 35.125 15.836 1 94.19 59 GLN B O 1
ATOM 2926 N N . VAL B 1 60 ? -3.379 34.781 17.734 1 94.25 60 VAL B N 1
ATOM 2927 C CA . VAL B 1 60 ? -4.23 35.969 17.562 1 94.25 60 VAL B CA 1
ATOM 2928 C C . VAL B 1 60 ? -3.371 37.219 17.547 1 94.25 60 VAL B C 1
ATOM 2930 O O . VAL B 1 60 ? -3.604 38.125 16.734 1 94.25 60 VAL B O 1
ATOM 2933 N N . ARG B 1 61 ? -2.469 37.25 18.391 1 92.12 61 ARG B N 1
ATOM 2934 C CA . ARG B 1 61 ? -1.562 38.406 18.438 1 92.12 61 ARG B CA 1
ATOM 2935 C C . ARG B 1 61 ? -0.873 38.594 17.094 1 92.12 61 ARG B C 1
ATOM 2937 O O . ARG B 1 61 ? -0.771 39.719 16.609 1 92.12 61 ARG B O 1
ATOM 2944 N N . HIS B 1 62 ? -0.436 37.562 16.5 1 92.25 62 HIS B N 1
ATOM 2945 C CA . HIS B 1 62 ? 0.257 37.656 15.227 1 92.25 62 HIS B CA 1
ATOM 2946 C C . HIS B 1 62 ? -0.702 38.062 14.109 1 92.25 62 HIS B C 1
ATOM 2948 O O . HIS B 1 62 ? -0.34 38.844 13.219 1 92.25 62 HIS B O 1
ATOM 2954 N N . LEU B 1 63 ? -1.853 37.562 14.156 1 93.5 63 LEU B N 1
ATOM 2955 C CA . LEU B 1 63 ? -2.844 37.844 13.125 1 93.5 63 LEU B CA 1
ATOM 2956 C C . LEU B 1 63 ? -3.254 39.312 13.156 1 93.5 63 LEU B C 1
ATOM 2958 O O . LEU B 1 63 ? -3.566 39.906 12.117 1 93.5 63 LEU B O 1
ATOM 2962 N N . ARG B 1 64 ? -3.148 39.875 14.297 1 90.25 64 ARG B N 1
ATOM 2963 C CA . ARG B 1 64 ? -3.631 41.25 14.469 1 90.25 64 ARG B CA 1
ATOM 2964 C C . ARG B 1 64 ? -2.486 42.25 14.367 1 90.25 64 ARG B C 1
ATOM 2966 O O . ARG B 1 64 ? -2.715 43.469 14.352 1 90.25 64 ARG B O 1
ATOM 2973 N N . ASN B 1 65 ? -1.312 41.688 14.398 1 86.44 65 ASN B N 1
ATOM 2974 C CA . ASN B 1 65 ? -0.142 42.562 14.5 1 86.44 65 ASN B CA 1
ATOM 2975 C C . ASN B 1 65 ? 0.12 43.312 13.195 1 86.44 65 ASN B C 1
ATOM 2977 O O . ASN B 1 65 ? 0.863 44.281 13.172 1 86.44 65 ASN B O 1
ATOM 2981 N N . THR B 1 66 ? -0.368 42.844 12.109 1 88.19 66 THR B N 1
ATOM 2982 C CA . THR B 1 66 ? -0.195 43.5 10.812 1 88.19 66 THR B CA 1
ATOM 2983 C C . THR B 1 66 ? -1.287 43.062 9.844 1 88.19 66 THR B C 1
ATOM 2985 O O . THR B 1 66 ? -2.148 42.25 10.195 1 88.19 66 THR B O 1
ATOM 2988 N N . SER B 1 67 ? -1.277 43.781 8.688 1 91.38 67 SER B N 1
ATOM 2989 C CA . SER B 1 67 ? -2.166 43.344 7.625 1 91.38 67 SER B CA 1
ATOM 2990 C C . SER B 1 67 ? -1.541 42.188 6.824 1 91.38 67 SER B C 1
ATOM 2992 O O . SER B 1 67 ? -0.404 42.312 6.359 1 91.38 67 SER B O 1
ATOM 2994 N N . TRP B 1 68 ? -2.268 41.094 6.715 1 94.69 68 TRP B N 1
ATOM 2995 C CA . TRP B 1 68 ? -1.791 39.938 5.957 1 94.69 68 TRP B CA 1
ATOM 2996 C C . TRP B 1 68 ? -2.547 39.812 4.641 1 94.69 68 TRP B C 1
ATOM 2998 O O . TRP B 1 68 ? -3.768 40 4.598 1 94.69 68 TRP B O 1
ATOM 3008 N N . 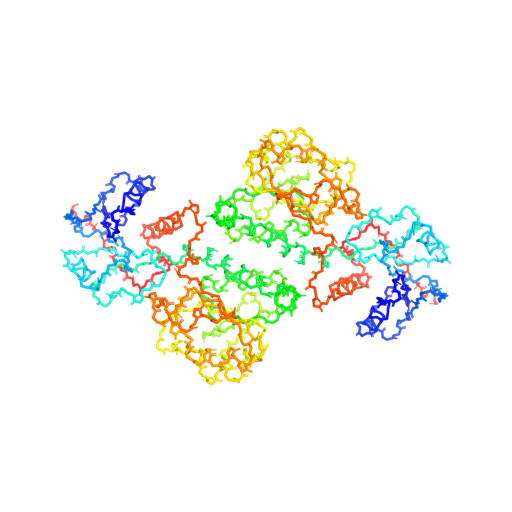LYS B 1 69 ? -1.861 39.531 3.625 1 94 69 LYS B N 1
ATOM 3009 C CA . LYS B 1 69 ? -2.488 39.188 2.346 1 94 69 LYS B CA 1
ATOM 3010 C C . LYS B 1 69 ? -2.818 37.719 2.26 1 94 69 LYS B C 1
ATOM 3012 O O . LYS B 1 69 ? -3.773 37.312 1.585 1 94 69 LYS B O 1
ATOM 3017 N N . TRP B 1 70 ? -2.012 36.969 2.895 1 95.5 70 TRP B N 1
ATOM 3018 C CA . TRP B 1 70 ? -2.096 35.5 2.797 1 95.5 70 TRP B CA 1
ATOM 3019 C C . TRP B 1 70 ? -1.64 34.844 4.094 1 95.5 70 TRP B C 1
ATOM 3021 O O . TRP B 1 70 ? -0.592 35.188 4.641 1 95.5 70 TRP B O 1
ATOM 3031 N N . VAL B 1 71 ? -2.502 34.062 4.637 1 96.31 71 VAL B N 1
ATOM 3032 C CA . VAL B 1 71 ? -2.137 33.188 5.762 1 96.31 71 VAL B CA 1
ATOM 3033 C C . VAL B 1 71 ? -2.121 31.734 5.312 1 96.31 71 VAL B C 1
ATOM 3035 O O . VAL B 1 71 ? -3.096 31.25 4.738 1 96.31 71 VAL B O 1
ATOM 3038 N N . HIS B 1 72 ? -0.975 31.031 5.566 1 95.62 72 HIS B N 1
ATOM 3039 C CA . HIS B 1 72 ? -0.854 29.625 5.188 1 95.62 72 HIS B CA 1
ATOM 3040 C C . HIS B 1 72 ? -0.544 28.75 6.398 1 95.62 72 HIS B C 1
ATOM 3042 O O . HIS B 1 72 ? 0.449 28.969 7.094 1 95.62 72 HIS B O 1
ATOM 3048 N N . LEU B 1 73 ? -1.396 27.797 6.57 1 93.69 73 LEU B N 1
ATOM 3049 C CA . LEU B 1 73 ? -1.198 26.844 7.652 1 93.69 73 LEU B CA 1
ATOM 3050 C C . LEU B 1 73 ? -0.37 25.656 7.184 1 93.69 73 LEU B C 1
ATOM 3052 O O . LEU B 1 73 ? -0.632 25.094 6.117 1 93.69 73 LEU B O 1
ATOM 3056 N N . SER B 1 74 ? 0.576 25.234 8.039 1 90.62 74 SER B N 1
ATOM 3057 C CA . SER B 1 74 ? 1.41 24.078 7.711 1 90.62 74 SER B CA 1
ATOM 3058 C C . SER B 1 74 ? 0.68 22.766 7.988 1 90.62 74 SER B C 1
ATOM 3060 O O . SER B 1 74 ? 1.203 21.688 7.711 1 90.62 74 SER B O 1
ATOM 3062 N N . THR B 1 75 ? -0.56 22.844 8.445 1 86.06 75 THR B N 1
ATOM 3063 C CA . THR B 1 75 ? -1.327 21.672 8.859 1 86.06 75 THR B CA 1
ATOM 3064 C C . THR B 1 75 ? -2.512 21.438 7.926 1 86.06 75 THR B C 1
ATOM 3066 O O . THR B 1 75 ? -2.986 22.375 7.273 1 86.06 75 THR B O 1
ATOM 3069 N N . ALA B 1 76 ? -2.877 20.172 7.891 1 80.5 76 ALA B N 1
ATOM 3070 C CA . ALA B 1 76 ? -4.109 19.859 7.168 1 80.5 76 ALA B CA 1
ATOM 3071 C C . ALA B 1 76 ? -5.336 20.266 7.98 1 80.5 76 ALA B C 1
ATOM 3073 O O . ALA B 1 76 ? -6.254 20.906 7.461 1 80.5 76 ALA B O 1
ATOM 3074 N N . GLY B 1 77 ? -5.324 19.828 9.227 1 77.81 77 GLY B N 1
ATOM 3075 C CA . GLY B 1 77 ? -6.379 20.25 10.141 1 77.81 77 GLY B CA 1
ATOM 3076 C C . GLY B 1 77 ? -6.227 21.688 10.602 1 77.81 77 GLY B C 1
ATOM 3077 O O . GLY B 1 77 ? -5.113 22.219 10.641 1 77.81 77 GLY B O 1
ATOM 3078 N N . TYR B 1 78 ? -7.355 22.344 10.961 1 81.81 78 TYR B N 1
ATOM 3079 C CA . TYR B 1 78 ? -7.262 23.75 11.352 1 81.81 78 TYR B CA 1
ATOM 3080 C C . TYR B 1 78 ? -8.125 24.031 12.57 1 81.81 78 TYR B C 1
ATOM 3082 O O . TYR B 1 78 ? -8.523 25.172 12.805 1 81.81 78 TYR B O 1
ATOM 3090 N N . ASP B 1 79 ? -8.344 23 13.32 1 77.38 79 ASP B N 1
ATOM 3091 C CA . ASP B 1 79 ? -9.172 23.141 14.516 1 77.38 79 ASP B CA 1
ATOM 3092 C C . ASP B 1 79 ? -8.461 23.969 15.586 1 77.38 79 ASP B C 1
ATOM 3094 O O . ASP B 1 79 ? -9.102 24.531 16.469 1 77.38 79 ASP B O 1
ATOM 3098 N N . PHE B 1 80 ? -7.195 24.094 15.492 1 80.81 80 PHE B N 1
ATOM 3099 C CA . PHE B 1 80 ? -6.387 24.828 16.469 1 80.81 80 PHE B CA 1
ATOM 3100 C C . PHE B 1 80 ? -6.074 26.234 15.953 1 80.81 80 PHE B C 1
ATOM 3102 O O . PHE B 1 80 ? -5.254 26.938 16.531 1 80.81 80 PHE B O 1
ATOM 3109 N N . PHE B 1 81 ? -6.648 26.641 14.883 1 90.69 81 PHE B N 1
ATOM 3110 C CA . PHE B 1 81 ? -6.414 27.938 14.281 1 90.69 81 PHE B CA 1
ATOM 3111 C C . PHE B 1 81 ? -7.66 28.812 14.375 1 90.69 81 PHE B C 1
ATOM 3113 O O . PHE B 1 81 ? -8.766 28.359 14.07 1 90.69 81 PHE B O 1
ATOM 3120 N N . PRO B 1 82 ? -7.488 30.031 14.852 1 93.06 82 PRO B N 1
ATOM 3121 C CA . PRO B 1 82 ? -8.633 30.938 14.961 1 93.06 82 PRO B CA 1
ATOM 3122 C C . PRO B 1 82 ? -8.992 31.594 13.633 1 93.06 82 PRO B C 1
ATOM 3124 O O . PRO B 1 82 ? -8.773 32.812 13.453 1 93.06 82 PRO B O 1
ATOM 3127 N N . LEU B 1 83 ? -9.633 30.844 12.82 1 92.31 83 LEU B N 1
ATOM 3128 C CA . LEU B 1 83 ? -9.977 31.297 11.477 1 92.31 83 LEU B CA 1
ATOM 3129 C C . LEU B 1 83 ? -10.836 32.562 11.531 1 92.31 83 LEU B C 1
ATOM 3131 O O . LEU B 1 83 ? -10.711 33.438 10.672 1 92.31 83 LEU B O 1
ATOM 3135 N N . GLU B 1 84 ? -11.594 32.625 12.547 1 90.94 84 GLU B N 1
ATOM 3136 C CA . GLU B 1 84 ? -12.516 33.75 12.672 1 90.94 84 GLU B CA 1
ATOM 3137 C C . GLU B 1 84 ? -11.766 35.062 12.922 1 90.94 84 GLU B C 1
ATOM 3139 O O . GLU B 1 84 ? -12.305 36.156 12.688 1 90.94 84 GLU B O 1
ATOM 3144 N N . GLU B 1 85 ? -10.547 35 13.391 1 93.38 85 GLU B N 1
ATOM 3145 C CA . GLU B 1 85 ? -9.75 36.156 13.711 1 93.38 85 GLU B CA 1
ATOM 3146 C C . GLU B 1 85 ? -9.031 36.719 12.477 1 93.38 85 GLU B C 1
ATOM 3148 O O . GLU B 1 85 ? -8.469 37.812 12.508 1 93.38 85 GLU B O 1
ATOM 3153 N N . VAL B 1 86 ? -9.055 36.031 11.391 1 93.81 86 VAL B N 1
ATOM 3154 C CA . VAL B 1 86 ? -8.383 36.469 10.172 1 93.81 86 VAL B CA 1
ATOM 3155 C C . VAL B 1 86 ? -9.227 37.531 9.469 1 93.81 86 VAL B C 1
ATOM 3157 O O . VAL B 1 86 ? -10.414 37.312 9.227 1 93.81 86 VAL B O 1
ATOM 3160 N N . PRO B 1 87 ? -8.664 38.594 9.18 1 88.81 87 PRO B N 1
ATOM 3161 C CA . PRO B 1 87 ? -9.422 39.656 8.516 1 88.81 87 PRO B CA 1
ATOM 3162 C C . PRO B 1 87 ? -10 39.219 7.176 1 88.81 87 PRO B C 1
ATOM 3164 O O . PRO B 1 87 ? -9.383 38.438 6.453 1 88.81 87 PRO B O 1
ATOM 3167 N N . ILE B 1 88 ? -11.07 39.781 6.816 1 88.19 88 ILE B N 1
ATOM 3168 C CA . ILE B 1 88 ? -11.734 39.531 5.543 1 88.19 88 ILE B CA 1
ATOM 3169 C C . ILE B 1 88 ? -10.852 40 4.391 1 88.19 88 ILE B C 1
ATOM 3171 O O . ILE B 1 88 ? -10.227 41.062 4.477 1 88.19 88 ILE B O 1
ATOM 3175 N N . GLY B 1 89 ? -10.805 39.25 3.383 1 88.5 89 GLY B N 1
ATOM 3176 C CA . GLY B 1 89 ? -10 39.594 2.229 1 88.5 89 GLY B CA 1
ATOM 3177 C C . GLY B 1 89 ? -8.625 38.938 2.236 1 88.5 89 GLY B C 1
ATOM 3178 O O . GLY B 1 89 ? -7.879 39.031 1.263 1 88.5 89 GLY B O 1
ATOM 3179 N N . THR B 1 90 ? -8.305 38.344 3.344 1 93.06 90 THR B N 1
ATOM 3180 C CA . THR B 1 90 ? -7.043 37.625 3.459 1 93.06 90 THR B CA 1
ATOM 3181 C C . THR B 1 90 ? -7.199 36.188 2.98 1 93.06 90 THR B C 1
ATOM 3183 O O . THR B 1 90 ? -8.133 35.469 3.377 1 93.06 90 THR B O 1
ATOM 3186 N N . TRP B 1 91 ? -6.305 35.75 2.113 1 93.75 91 TRP B N 1
ATOM 3187 C CA . TRP B 1 91 ? -6.273 34.344 1.736 1 93.75 91 TRP B CA 1
ATOM 3188 C C . TRP B 1 91 ? -5.887 33.469 2.926 1 93.75 91 TRP B C 1
ATOM 3190 O O . TRP B 1 91 ? -4.969 33.812 3.678 1 93.75 91 TRP B O 1
ATOM 3200 N N . VAL B 1 92 ? -6.641 32.438 3.125 1 94.81 92 VAL B N 1
ATOM 3201 C CA . VAL B 1 92 ? -6.238 31.438 4.113 1 94.81 92 VAL B CA 1
ATOM 3202 C C . VAL B 1 92 ? -6.172 30.047 3.457 1 94.81 92 VAL B C 1
ATOM 3204 O O . VAL B 1 92 ? -7.184 29.547 2.971 1 94.81 92 VAL B O 1
ATOM 3207 N N . THR B 1 93 ? -4.961 29.5 3.402 1 93.88 93 THR B N 1
ATOM 3208 C CA . THR B 1 93 ? -4.75 28.172 2.818 1 93.88 93 THR B CA 1
ATOM 3209 C C . THR B 1 93 ? -4.055 27.25 3.811 1 93.88 93 THR B C 1
ATOM 3211 O O . THR B 1 93 ? -3.662 27.672 4.898 1 93.88 93 THR B O 1
ATOM 3214 N N . ARG B 1 94 ? -4.07 25.969 3.457 1 90.31 94 ARG B N 1
ATOM 3215 C CA . ARG B 1 94 ? -3.42 24.984 4.312 1 90.31 94 ARG B CA 1
ATOM 3216 C C . ARG B 1 94 ? -2.697 23.922 3.48 1 90.31 94 ARG B C 1
ATOM 3218 O O . ARG B 1 94 ? -3.021 23.719 2.309 1 90.31 94 ARG B O 1
ATOM 3225 N N . SER B 1 95 ? -1.645 23.312 4.148 1 87.31 95 SER B N 1
ATOM 3226 C CA . SER B 1 95 ? -0.91 22.219 3.518 1 87.31 95 SER B CA 1
ATOM 3227 C C . SER B 1 95 ? -1.667 20.906 3.641 1 87.31 95 SER B C 1
ATOM 3229 O O . SER B 1 95 ? -1.162 19.938 4.227 1 87.31 95 SER B O 1
ATOM 3231 N N . TRP B 1 96 ? -2.662 20.781 2.898 1 77.94 96 TRP B N 1
ATOM 3232 C CA . TRP B 1 96 ? -3.553 19.641 3.086 1 77.94 96 TRP B CA 1
ATOM 3233 C C . TRP B 1 96 ? -3.033 18.422 2.338 1 77.94 96 TRP B C 1
ATOM 3235 O O . TRP B 1 96 ? -3.248 17.281 2.768 1 77.94 96 TRP B O 1
ATOM 3245 N N . LYS B 1 97 ? -2.305 18.516 1.271 1 80.75 97 LYS B N 1
ATOM 3246 C CA . LYS B 1 97 ? -1.859 17.391 0.451 1 80.75 97 LYS B CA 1
ATOM 3247 C C . LYS B 1 97 ? -0.584 16.766 1.014 1 80.75 97 LYS B C 1
ATOM 3249 O O . LYS B 1 97 ? -0.268 15.609 0.72 1 80.75 97 LYS B O 1
ATOM 3254 N N . ALA B 1 98 ? 0.038 17.594 1.799 1 82.81 98 ALA B N 1
ATOM 3255 C CA . ALA B 1 98 ? 1.353 17.203 2.293 1 82.81 98 ALA B CA 1
ATOM 3256 C C . ALA B 1 98 ? 1.261 15.922 3.129 1 82.81 98 ALA B C 1
ATOM 3258 O O . ALA B 1 98 ? 2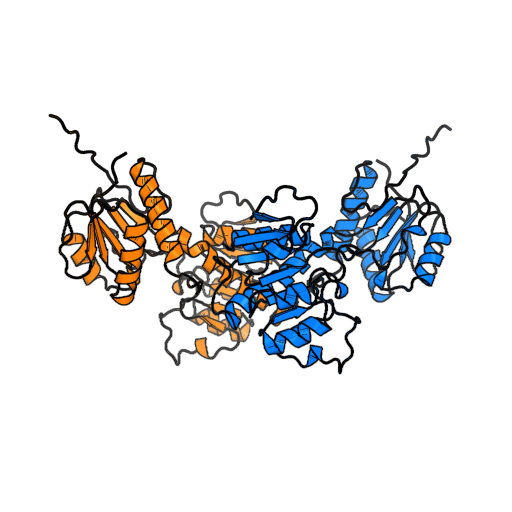.25 15.203 3.289 1 82.81 98 ALA B O 1
ATOM 3259 N N . TYR B 1 99 ? 0.061 15.633 3.539 1 86.5 99 TYR B N 1
ATOM 3260 C CA . TYR B 1 99 ? -0.002 14.594 4.555 1 86.5 99 TYR B CA 1
ATOM 3261 C C . TYR B 1 99 ? -0.72 13.352 4.023 1 86.5 99 TYR B C 1
ATOM 3263 O O . TYR B 1 99 ? -0.785 12.328 4.703 1 86.5 99 TYR B O 1
ATOM 3271 N N . ALA B 1 100 ? -1.13 13.398 2.848 1 88.69 100 ALA B N 1
ATOM 3272 C CA . ALA B 1 100 ? -1.915 12.297 2.299 1 88.69 100 ALA B CA 1
ATOM 3273 C C . ALA B 1 100 ? -1.078 11.031 2.193 1 88.69 100 ALA B C 1
ATOM 3275 O O . ALA B 1 100 ? -1.492 9.961 2.66 1 88.69 100 ALA B O 1
ATOM 3276 N N . GLU B 1 101 ? 0.122 11.156 1.704 1 89.69 101 GLU B N 1
ATOM 3277 C CA . GLU B 1 101 ? 0.956 9.984 1.453 1 89.69 101 GLU B CA 1
ATOM 3278 C C . GLU B 1 101 ? 1.424 9.352 2.76 1 89.69 101 GLU B C 1
ATOM 3280 O O . GLU B 1 101 ? 1.237 8.148 2.977 1 89.69 101 GLU B O 1
ATOM 3285 N N . PRO B 1 102 ? 1.936 10.172 3.633 1 88.38 102 PRO B N 1
ATOM 3286 C CA . PRO B 1 102 ? 2.391 9.539 4.875 1 88.38 102 PRO B CA 1
ATOM 3287 C C . PRO B 1 102 ? 1.241 8.953 5.691 1 88.38 102 PRO B C 1
ATOM 3289 O O . PRO B 1 102 ? 1.39 7.887 6.297 1 88.38 102 PRO B O 1
ATOM 3292 N N . LEU B 1 103 ? 0.165 9.625 5.754 1 91.88 103 LEU B N 1
ATOM 3293 C CA . LEU B 1 103 ? -0.968 9.102 6.508 1 91.88 103 LEU B CA 1
ATOM 3294 C C . LEU B 1 103 ? -1.506 7.828 5.867 1 91.88 103 LEU B C 1
ATOM 3296 O O . LEU B 1 103 ? -1.857 6.879 6.566 1 91.88 103 LEU B O 1
ATOM 3300 N N . ALA B 1 104 ? -1.562 7.812 4.578 1 94.69 104 ALA B N 1
ATOM 3301 C CA . ALA B 1 104 ? -2.014 6.617 3.871 1 94.69 104 ALA B CA 1
ATOM 3302 C C . ALA B 1 104 ? -1.075 5.441 4.129 1 94.69 104 ALA B C 1
ATOM 3304 O O . ALA B 1 104 ? -1.525 4.305 4.309 1 94.69 104 ALA B O 1
ATOM 3305 N N . GLU B 1 105 ? 0.224 5.711 4.078 1 92.88 105 GLU B N 1
ATOM 3306 C CA . GLU B 1 105 ? 1.2 4.668 4.379 1 92.88 105 GLU B CA 1
ATOM 3307 C C . GLU B 1 105 ? 0.984 4.098 5.777 1 92.88 105 GLU B C 1
ATOM 3309 O O . GLU B 1 105 ? 1.025 2.883 5.973 1 92.88 105 GLU B O 1
ATOM 3314 N N . TYR B 1 106 ? 0.749 4.973 6.734 1 91.5 106 TYR B N 1
ATOM 3315 C CA . TYR B 1 106 ? 0.498 4.547 8.109 1 91.5 106 TYR B CA 1
ATOM 3316 C C . TYR B 1 106 ? -0.73 3.648 8.18 1 91.5 106 TYR B C 1
ATOM 3318 O O . TYR B 1 106 ? -0.685 2.572 8.781 1 91.5 106 TYR B O 1
ATOM 3326 N N . VAL B 1 107 ? -1.766 4.098 7.539 1 96.31 107 VAL B N 1
ATOM 3327 C CA . VAL B 1 107 ? -3.02 3.352 7.535 1 96.31 107 VAL B CA 1
ATOM 3328 C C . VAL B 1 107 ? -2.811 1.987 6.883 1 96.31 107 VAL B C 1
ATOM 3330 O O . VAL B 1 107 ? -3.25 0.965 7.414 1 96.31 107 VAL B O 1
ATOM 3333 N N . LEU B 1 108 ? -2.146 1.954 5.789 1 95.69 108 LEU B N 1
ATOM 3334 C CA . LEU B 1 108 ? -1.911 0.701 5.082 1 95.69 108 LEU B CA 1
ATOM 3335 C C . LEU B 1 108 ? -1.109 -0.268 5.941 1 95.69 108 LEU B C 1
ATOM 3337 O O . LEU B 1 108 ? -1.416 -1.462 5.992 1 95.69 108 LEU B O 1
ATOM 3341 N N . ARG B 1 109 ? -0.083 0.25 6.578 1 91.81 109 ARG B N 1
ATOM 3342 C CA . ARG B 1 109 ? 0.7 -0.601 7.465 1 91.81 109 ARG B CA 1
ATOM 3343 C C . ARG B 1 109 ? -0.18 -1.219 8.547 1 91.81 109 ARG B C 1
ATOM 3345 O O . ARG B 1 109 ? -0.078 -2.414 8.836 1 91.81 109 ARG B O 1
ATOM 3352 N N . ALA B 1 110 ? -1.03 -0.428 9.117 1 92.88 110 ALA B N 1
ATOM 3353 C CA . ALA B 1 110 ? -1.903 -0.904 10.188 1 92.88 110 ALA B CA 1
ATOM 3354 C C . ALA B 1 110 ? -2.885 -1.952 9.672 1 92.88 110 ALA B C 1
ATOM 3356 O O . ALA B 1 110 ? -3.047 -3.012 10.281 1 92.88 110 ALA B O 1
ATOM 3357 N N . VAL B 1 111 ? -3.477 -1.66 8.539 1 96.56 111 VAL B N 1
ATOM 3358 C CA . VAL B 1 111 ? -4.5 -2.523 7.957 1 96.56 111 VAL B CA 1
ATOM 3359 C C . VAL B 1 111 ? -3.873 -3.848 7.527 1 96.56 111 VAL B C 1
ATOM 3361 O O . VAL B 1 111 ? -4.414 -4.918 7.816 1 96.56 111 VAL B O 1
ATOM 3364 N N . LEU B 1 112 ? -2.73 -3.773 6.902 1 92.5 112 LEU B N 1
ATOM 3365 C CA . LEU B 1 112 ? -2.068 -4.98 6.418 1 92.5 112 LEU B CA 1
ATOM 3366 C C . LEU B 1 112 ? -1.558 -5.824 7.578 1 92.5 112 LEU B C 1
ATOM 3368 O O . LEU B 1 112 ? -1.646 -7.055 7.543 1 92.5 112 LEU B O 1
ATOM 3372 N N . ARG B 1 113 ? -1.048 -5.156 8.555 1 89.12 113 ARG B N 1
ATOM 3373 C CA . ARG B 1 113 ? -0.571 -5.875 9.734 1 89.12 113 ARG B CA 1
ATOM 3374 C C . ARG B 1 113 ? -1.708 -6.633 10.406 1 89.12 113 ARG B C 1
ATOM 3376 O O . ARG B 1 113 ? -1.556 -7.805 10.758 1 89.12 113 ARG B O 1
ATOM 3383 N N . HIS B 1 114 ? -2.814 -5.949 10.539 1 92.62 114 HIS B N 1
ATOM 3384 C CA . HIS B 1 114 ? -3.945 -6.594 11.195 1 92.62 114 HIS B CA 1
ATOM 3385 C C . HIS B 1 114 ? -4.469 -7.762 10.375 1 92.62 114 HIS B C 1
ATOM 3387 O O . HIS B 1 114 ? -4.746 -8.836 10.914 1 92.62 114 HIS B O 1
ATOM 3393 N N . ALA B 1 115 ? -4.641 -7.578 9.086 1 91.31 115 ALA B N 1
ATOM 3394 C CA . ALA B 1 115 ? -5.125 -8.633 8.203 1 91.31 115 ALA B CA 1
ATOM 3395 C C . ALA B 1 115 ? -4.234 -9.875 8.289 1 91.31 115 ALA B C 1
ATOM 3397 O O . ALA B 1 115 ? -4.727 -10.992 8.398 1 91.31 115 ALA B O 1
ATOM 3398 N N . HIS B 1 116 ? -2.973 -9.648 8.375 1 84.25 116 HIS B N 1
ATOM 3399 C CA . HIS B 1 116 ? -2.025 -10.758 8.359 1 84.25 116 HIS B CA 1
ATOM 3400 C C . HIS B 1 116 ? -1.869 -11.367 9.742 1 84.25 116 HIS B C 1
ATOM 3402 O O . HIS B 1 116 ? -2.018 -12.578 9.914 1 84.25 116 HIS B O 1
ATOM 3408 N N . SER B 1 117 ? -1.654 -10.555 10.727 1 83.75 117 SER B N 1
ATOM 3409 C CA . SER B 1 117 ? -1.239 -11.031 12.039 1 83.75 117 SER B CA 1
ATOM 3410 C C . SER B 1 117 ? -2.441 -11.445 12.883 1 83.75 117 SER B C 1
ATOM 3412 O O . SER B 1 117 ? -2.348 -12.359 13.703 1 83.75 117 SER B O 1
ATOM 3414 N N . ASN B 1 118 ? -3.529 -10.766 12.672 1 85.44 118 ASN B N 1
ATOM 3415 C CA . ASN B 1 118 ? -4.672 -11.031 13.539 1 85.44 118 ASN B CA 1
ATOM 3416 C C . ASN B 1 118 ? -5.734 -11.867 12.828 1 85.44 118 ASN B C 1
ATOM 3418 O O . ASN B 1 118 ? -6.32 -12.773 13.43 1 85.44 118 ASN B O 1
ATOM 3422 N N . LEU B 1 119 ? -5.934 -11.617 11.562 1 84.81 119 LEU B N 1
ATOM 3423 C CA . LEU B 1 119 ? -6.973 -12.336 10.836 1 84.81 119 LEU B CA 1
ATOM 3424 C C . LEU B 1 119 ? -6.387 -13.531 10.086 1 84.81 119 LEU B C 1
ATOM 3426 O O . LEU B 1 119 ? -7.121 -14.422 9.656 1 84.81 119 LEU B O 1
ATOM 3430 N N . GLY B 1 120 ? -5.035 -13.547 9.961 1 80.06 120 GLY B N 1
ATOM 3431 C CA . GLY B 1 120 ? -4.395 -14.641 9.25 1 80.06 120 GLY B CA 1
ATOM 3432 C C . GLY B 1 120 ? -4.723 -14.664 7.773 1 80.06 120 GLY B C 1
ATOM 3433 O O . GLY B 1 120 ? -4.773 -15.734 7.16 1 80.06 120 GLY B O 1
ATOM 3434 N N . THR B 1 121 ? -5.152 -13.492 7.316 1 81.19 121 THR B N 1
ATOM 3435 C CA . THR B 1 121 ? -5.512 -13.352 5.91 1 81.19 121 THR B CA 1
ATOM 3436 C C . THR B 1 121 ? -4.777 -12.18 5.273 1 81.19 121 THR B C 1
ATOM 3438 O O . THR B 1 121 ? -3.91 -11.562 5.906 1 81.19 121 THR B O 1
ATOM 3441 N N . GLY B 1 122 ? -4.945 -11.773 4.145 1 87.25 122 GLY B N 1
ATOM 3442 C CA . GLY B 1 122 ? -4.656 -10.531 3.445 1 87.25 122 GLY B CA 1
ATOM 3443 C C . GLY B 1 122 ? -5.871 -9.633 3.299 1 87.25 122 GLY B C 1
ATOM 3444 O O . GLY B 1 122 ? -6.922 -9.898 3.889 1 87.25 122 GLY B O 1
ATOM 3445 N N . VAL B 1 123 ? -5.664 -8.625 2.584 1 92.19 123 VAL B N 1
ATOM 3446 C CA . VAL B 1 123 ? -6.773 -7.688 2.469 1 92.19 123 VAL B CA 1
ATOM 3447 C C . VAL B 1 123 ? -7.645 -8.062 1.272 1 92.19 123 VAL B C 1
ATOM 3449 O O . VAL B 1 123 ? -8.75 -7.531 1.111 1 92.19 123 VAL B O 1
ATOM 3452 N N . ARG B 1 124 ? -7.152 -8.992 0.501 1 88.25 124 ARG B N 1
ATOM 3453 C CA . ARG B 1 124 ? -7.949 -9.391 -0.655 1 88.25 124 ARG B CA 1
ATOM 3454 C C . ARG B 1 124 ? -9.305 -9.953 -0.221 1 88.25 124 ARG B C 1
ATOM 3456 O O . ARG B 1 124 ? -9.367 -10.852 0.617 1 88.25 124 ARG B O 1
ATOM 3463 N N . GLY B 1 125 ? -10.359 -9.391 -0.764 1 88.31 125 GLY B N 1
ATOM 3464 C CA . GLY B 1 125 ? -11.711 -9.852 -0.495 1 88.31 125 GLY B CA 1
ATOM 3465 C C . GLY B 1 125 ? -12.258 -9.359 0.83 1 88.31 125 GLY B C 1
ATOM 3466 O O . GLY B 1 125 ? -13.445 -9.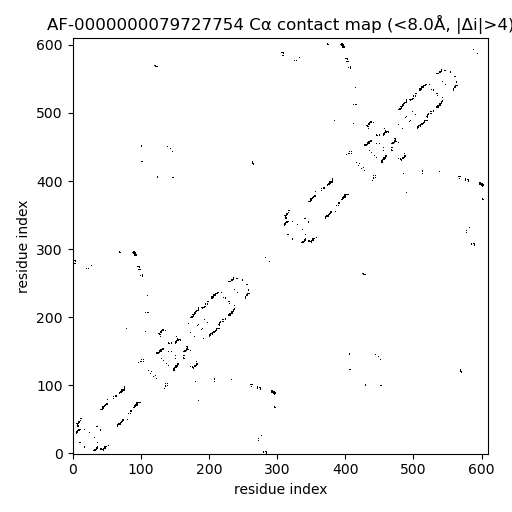531 1.12 1 88.31 125 GLY B O 1
ATOM 3467 N N . GLN B 1 126 ? -11.414 -8.766 1.65 1 91.75 126 GLN B N 1
ATOM 3468 C CA . GLN B 1 126 ? -11.875 -8.25 2.938 1 91.75 126 GLN B CA 1
ATOM 3469 C C . GLN B 1 126 ? -12.766 -7.031 2.758 1 91.75 126 GLN B C 1
ATOM 3471 O O . GLN B 1 126 ? -12.508 -6.184 1.899 1 91.75 126 GLN B O 1
ATOM 3476 N N . ARG B 1 127 ? -13.773 -6.969 3.553 1 95.75 127 ARG B N 1
ATOM 3477 C CA . ARG B 1 127 ? -14.641 -5.793 3.572 1 95.75 127 ARG B CA 1
ATOM 3478 C C . ARG B 1 127 ? -14.078 -4.711 4.488 1 95.75 127 ARG B C 1
ATOM 3480 O O . ARG B 1 127 ? -14.078 -4.863 5.711 1 95.75 127 ARG B O 1
ATOM 3487 N N . ILE B 1 128 ? -13.641 -3.631 3.885 1 98 128 ILE B N 1
ATOM 3488 C CA . ILE B 1 128 ? -13 -2.559 4.641 1 98 128 ILE B CA 1
ATOM 3489 C C . ILE B 1 128 ? -13.766 -1.254 4.43 1 98 128 ILE B C 1
ATOM 3491 O O . ILE B 1 128 ? -14.117 -0.909 3.297 1 98 128 ILE B O 1
ATOM 3495 N N . GLY B 1 129 ? -14.125 -0.606 5.52 1 98.62 129 GLY B N 1
ATOM 3496 C CA . GLY B 1 129 ? -14.781 0.688 5.449 1 98.62 129 GLY B CA 1
ATOM 3497 C C . GLY B 1 129 ? -13.82 1.855 5.578 1 98.62 129 GLY B C 1
ATOM 3498 O O . GLY B 1 129 ? -12.852 1.788 6.336 1 98.62 129 GLY B O 1
ATOM 3499 N N . VAL B 1 130 ? -14.07 2.906 4.832 1 98.44 130 VAL B N 1
ATOM 3500 C CA . VAL B 1 130 ? -13.344 4.168 4.949 1 98.44 130 VAL B CA 1
ATOM 3501 C C . VAL B 1 130 ? -14.328 5.305 5.215 1 98.44 130 VAL B C 1
ATOM 3503 O O . VAL B 1 130 ? -15.25 5.535 4.43 1 98.44 130 VAL B O 1
ATOM 3506 N N . VAL B 1 131 ? -14.148 5.965 6.355 1 97.69 131 VAL B N 1
ATOM 3507 C CA . VAL B 1 131 ? -15.016 7.074 6.723 1 97.69 131 VAL B CA 1
ATOM 3508 C C . VAL B 1 131 ? -14.336 8.398 6.391 1 97.69 131 VAL B C 1
ATOM 3510 O O . VAL B 1 131 ? -13.383 8.797 7.062 1 97.69 131 VAL B O 1
ATOM 3513 N N . GLY B 1 132 ? -14.867 9.07 5.445 1 94.12 132 GLY B N 1
ATOM 3514 C CA . GLY B 1 132 ? -14.234 10.258 4.914 1 94.12 132 GLY B CA 1
ATOM 3515 C C . GLY B 1 132 ? -13.562 10.031 3.572 1 94.12 132 GLY B C 1
ATOM 3516 O O . GLY B 1 132 ? -12.891 9.023 3.371 1 94.12 132 GLY B O 1
ATOM 3517 N N . TYR B 1 133 ? -13.703 10.977 2.686 1 92.56 133 TYR B N 1
ATOM 3518 C CA . TYR B 1 133 ? -13.195 10.812 1.326 1 92.56 133 TYR B CA 1
ATOM 3519 C C . TYR B 1 133 ? -12.461 12.07 0.863 1 92.56 133 TYR B C 1
ATOM 3521 O O . TYR B 1 133 ? -12.664 12.531 -0.26 1 92.56 133 TYR B O 1
ATOM 3529 N N . GLY B 1 134 ? -11.742 12.617 1.766 1 87.38 134 GLY B N 1
ATOM 3530 C CA . GLY B 1 134 ? -10.781 13.641 1.395 1 87.38 134 GLY B CA 1
ATOM 3531 C C . GLY B 1 134 ? -9.531 13.07 0.737 1 87.38 134 GLY B C 1
ATOM 3532 O O . GLY B 1 134 ? -9.57 11.984 0.156 1 87.38 134 GLY B O 1
ATOM 3533 N N . GLU B 1 135 ? -8.445 13.797 0.802 1 86.69 135 GLU B N 1
ATOM 3534 C CA . GLU B 1 135 ? -7.211 13.383 0.136 1 86.69 135 GLU B CA 1
ATOM 3535 C C . GLU B 1 135 ? -6.695 12.062 0.702 1 86.69 135 GLU B C 1
ATOM 3537 O O . GLU B 1 135 ? -6.309 11.164 -0.051 1 86.69 135 GLU B O 1
ATOM 3542 N N . VAL B 1 136 ? -6.73 11.969 1.988 1 91.56 136 VAL B N 1
ATOM 3543 C CA . VAL B 1 136 ? -6.238 10.766 2.641 1 91.56 136 VAL B CA 1
ATOM 3544 C C . VAL B 1 136 ? -7.176 9.594 2.348 1 91.56 136 VAL B C 1
ATOM 3546 O O . VAL B 1 136 ? -6.734 8.523 1.931 1 91.56 136 VAL B O 1
ATOM 3549 N N . GLY B 1 137 ? -8.484 9.797 2.549 1 94.56 137 GLY B N 1
ATOM 3550 C CA . GLY B 1 137 ? -9.477 8.75 2.33 1 94.56 137 GLY B CA 1
ATOM 3551 C C . GLY B 1 137 ? -9.484 8.227 0.907 1 94.56 137 GLY B C 1
ATOM 3552 O O . GLY B 1 137 ? -9.602 7.02 0.684 1 94.56 137 GLY B O 1
ATOM 3553 N N . ARG B 1 138 ? -9.352 9.117 -0.009 1 94.12 138 ARG B N 1
ATOM 3554 C CA . ARG B 1 138 ? -9.328 8.742 -1.418 1 94.12 138 ARG B CA 1
ATOM 3555 C C . ARG B 1 138 ? -8.125 7.855 -1.727 1 94.12 138 ARG B C 1
ATOM 3557 O O . ARG B 1 138 ? -8.258 6.828 -2.393 1 94.12 138 ARG B O 1
ATOM 3564 N N . LEU B 1 139 ? -6.98 8.289 -1.241 1 95.31 139 LEU B N 1
ATOM 3565 C CA . LEU B 1 139 ? -5.762 7.527 -1.494 1 95.31 139 LEU B CA 1
ATOM 3566 C C . LEU B 1 139 ? -5.824 6.156 -0.831 1 95.31 139 LEU B C 1
ATOM 3568 O O . LEU B 1 139 ? -5.5 5.145 -1.455 1 95.31 139 LEU B O 1
ATOM 3572 N N . VAL B 1 140 ? -6.289 6.074 0.375 1 97.38 140 VAL B N 1
ATOM 3573 C CA . VAL B 1 140 ? -6.426 4.816 1.099 1 97.38 140 VAL B CA 1
ATOM 3574 C C . VAL B 1 140 ? -7.383 3.891 0.351 1 97.38 140 VAL B C 1
ATOM 3576 O O . VAL B 1 140 ? -7.086 2.711 0.147 1 97.38 140 VAL B O 1
ATOM 3579 N N . THR B 1 141 ? -8.492 4.453 -0.061 1 97.62 141 THR B N 1
ATOM 3580 C CA . THR B 1 141 ? -9.492 3.684 -0.791 1 97.62 141 THR B CA 1
ATOM 3581 C C . THR B 1 141 ? -8.898 3.092 -2.064 1 97.62 141 THR B C 1
ATOM 3583 O O . THR B 1 141 ? -9.086 1.908 -2.352 1 97.62 141 THR B O 1
ATOM 3586 N N . GLU B 1 142 ? -8.219 3.895 -2.754 1 97.19 142 GLU B N 1
ATOM 3587 C CA . GLU B 1 142 ? -7.602 3.461 -4.004 1 97.19 142 GLU B CA 1
ATOM 3588 C C . GLU B 1 142 ? -6.609 2.328 -3.762 1 97.19 142 GLU B C 1
ATOM 3590 O O . GLU B 1 142 ? -6.648 1.305 -4.445 1 97.19 142 GLU B O 1
ATOM 3595 N N . LEU B 1 143 ? -5.73 2.488 -2.85 1 97.19 143 LEU B N 1
ATOM 3596 C CA . LEU B 1 143 ? -4.684 1.513 -2.561 1 97.19 143 LEU B CA 1
ATOM 3597 C C . LEU B 1 143 ? -5.285 0.18 -2.129 1 97.19 143 LEU B C 1
ATOM 3599 O O . LEU B 1 143 ? -4.887 -0.876 -2.623 1 97.19 143 LEU B O 1
ATOM 3603 N N . LEU B 1 144 ? -6.23 0.239 -1.249 1 97.31 144 LEU B N 1
ATOM 3604 C CA . LEU B 1 144 ? -6.863 -0.979 -0.756 1 97.31 144 LEU B CA 1
ATOM 3605 C C . LEU B 1 144 ? -7.637 -1.678 -1.869 1 97.31 144 LEU B C 1
ATOM 3607 O O . LEU B 1 144 ? -7.621 -2.906 -1.965 1 97.31 144 LEU B O 1
ATOM 3611 N N . HIS B 1 145 ? -8.289 -0.865 -2.668 1 96.25 145 HIS B N 1
ATOM 3612 C CA . HIS B 1 145 ? -9.016 -1.422 -3.803 1 96.25 145 HIS B CA 1
ATOM 3613 C C . HIS B 1 145 ? -8.07 -2.145 -4.758 1 96.25 145 HIS B C 1
ATOM 3615 O O . HIS B 1 145 ? -8.375 -3.248 -5.219 1 96.25 145 HIS B O 1
ATOM 3621 N N . LYS B 1 146 ? -7.012 -1.559 -5.02 1 94.31 146 LYS B N 1
ATOM 3622 C CA . LYS B 1 146 ? -6.035 -2.133 -5.938 1 94.31 146 LYS B CA 1
ATOM 3623 C C . LYS B 1 146 ? -5.445 -3.426 -5.379 1 94.31 146 LYS B C 1
ATOM 3625 O O . LYS B 1 146 ? -4.992 -4.285 -6.137 1 94.31 146 LYS B O 1
ATOM 3630 N N . LEU B 1 147 ? -5.48 -3.57 -4.117 1 93.88 147 LEU B N 1
ATOM 3631 C CA . LEU B 1 147 ? -4.988 -4.785 -3.473 1 93.88 147 LEU B CA 1
ATOM 3632 C C . LEU B 1 147 ? -6.098 -5.824 -3.359 1 93.88 147 LEU B C 1
ATOM 3634 O O . LEU B 1 147 ? -5.902 -6.883 -2.754 1 93.88 147 LEU B O 1
ATOM 3638 N N . GLY B 1 148 ? -7.32 -5.477 -3.848 1 91.12 148 GLY B N 1
ATOM 3639 C CA . GLY B 1 148 ? -8.391 -6.461 -3.963 1 91.12 148 GLY B CA 1
ATOM 3640 C C . GLY B 1 148 ? -9.375 -6.402 -2.816 1 91.12 148 GLY B C 1
ATOM 3641 O O . GLY B 1 148 ? -10.258 -7.262 -2.703 1 91.12 148 GLY B O 1
ATOM 3642 N N . ALA B 1 149 ? -9.266 -5.414 -1.946 1 93.69 149 ALA B N 1
ATOM 3643 C CA . ALA B 1 149 ? -10.227 -5.262 -0.859 1 93.69 149 ALA B CA 1
ATOM 3644 C C . ALA B 1 149 ? -11.57 -4.773 -1.385 1 93.69 149 ALA B C 1
ATOM 3646 O O . ALA B 1 149 ? -11.633 -4.086 -2.408 1 93.69 149 ALA B O 1
ATOM 3647 N N . LYS B 1 150 ? -12.625 -5.207 -0.738 1 94.94 150 LYS B N 1
ATOM 3648 C CA . LYS B 1 150 ? -13.953 -4.637 -0.966 1 94.94 150 LYS B CA 1
ATOM 3649 C C . LYS B 1 150 ? -14.18 -3.412 -0.085 1 94.94 150 LYS B C 1
ATOM 3651 O O . LYS B 1 150 ? -14.586 -3.541 1.071 1 94.94 150 LYS B O 1
ATOM 3656 N N . VAL B 1 151 ? -14.008 -2.203 -0.678 1 97.75 151 VAL B N 1
ATOM 3657 C CA . VAL B 1 151 ? -13.984 -0.976 0.113 1 97.75 151 VAL B CA 1
ATOM 3658 C C . VAL B 1 151 ? -15.336 -0.28 0.037 1 97.75 151 VAL B C 1
ATOM 3660 O O . VAL B 1 151 ? -15.906 -0.127 -1.048 1 97.75 151 VAL B O 1
ATOM 3663 N N . THR B 1 152 ? -15.922 0.061 1.141 1 98 152 THR B N 1
ATOM 3664 C CA . THR B 1 152 ? -17.109 0.914 1.243 1 98 152 THR B CA 1
ATOM 3665 C C . THR B 1 152 ? -16.75 2.246 1.897 1 98 152 THR B C 1
ATOM 3667 O O . THR B 1 152 ? -16.188 2.277 2.992 1 98 152 THR B O 1
ATOM 3670 N N . VAL B 1 153 ? -17.094 3.316 1.206 1 97.81 153 VAL B N 1
ATOM 3671 C CA . VAL B 1 153 ? -16.719 4.652 1.661 1 97.81 153 VAL B CA 1
ATOM 3672 C C . VAL B 1 153 ? -17.953 5.379 2.199 1 97.81 153 VAL B C 1
ATOM 3674 O O . VAL B 1 153 ? -18.984 5.43 1.537 1 97.81 153 VAL B O 1
ATOM 3677 N N . LEU B 1 154 ? -17.844 5.855 3.41 1 97.25 154 LEU B N 1
ATOM 3678 C CA . LEU B 1 154 ? -18.859 6.754 3.945 1 97.25 154 LEU B CA 1
ATOM 3679 C C . LEU B 1 154 ? -18.547 8.203 3.588 1 97.25 154 LEU B C 1
ATOM 3681 O O . LEU B 1 154 ? -17.562 8.758 4.059 1 97.25 154 LEU B O 1
ATOM 3685 N N . ARG B 1 155 ? -19.359 8.727 2.811 1 90 155 ARG B N 1
ATOM 3686 C CA . ARG B 1 155 ? -19.234 10.117 2.365 1 90 155 ARG B CA 1
ATOM 3687 C C . ARG B 1 155 ? -20.547 10.875 2.574 1 90 155 ARG B C 1
ATOM 3689 O O . ARG B 1 155 ? -21.594 10.453 2.096 1 90 155 ARG B O 1
ATOM 3696 N N . LYS B 1 156 ? -20.453 11.953 3.197 1 80.38 156 LYS B N 1
ATOM 3697 C CA . LYS B 1 156 ? -21.656 12.719 3.518 1 80.38 156 LYS B CA 1
ATOM 3698 C C . LYS B 1 156 ? -22.312 13.258 2.252 1 80.38 156 LYS B C 1
ATOM 3700 O O . LYS B 1 156 ? -23.547 13.273 2.146 1 80.38 156 LYS B O 1
ATOM 3705 N N . SER B 1 157 ? -21.453 13.734 1.273 1 77.38 157 SER B N 1
ATOM 3706 C CA . SER B 1 157 ? -22 14.336 0.061 1 77.38 157 SER B CA 1
ATOM 3707 C C . SER B 1 157 ? -22.656 13.281 -0.831 1 77.38 157 SER B C 1
ATOM 3709 O O . SER B 1 157 ? -23.469 13.617 -1.697 1 77.38 157 SER B O 1
ATOM 3711 N N . GLY B 1 158 ? -22.328 12.016 -0.628 1 71.44 158 GLY B N 1
ATOM 3712 C CA . GLY B 1 158 ? -22.875 10.906 -1.383 1 71.44 158 GLY B CA 1
ATOM 3713 C C . GLY B 1 158 ? -22.359 10.828 -2.805 1 71.44 158 GLY B C 1
ATOM 3714 O O . GLY B 1 158 ? -22.859 10.047 -3.615 1 71.44 158 GLY B O 1
ATOM 3715 N N . GLY B 1 159 ? -21.484 11.672 -3.25 1 80.25 159 GLY B N 1
ATOM 3716 C CA . GLY B 1 159 ? -20.969 11.641 -4.609 1 80.25 159 GLY B CA 1
ATOM 3717 C C . GLY B 1 159 ? -20.219 10.367 -4.938 1 80.25 159 GLY B C 1
ATOM 3718 O O . GLY B 1 159 ? -19.891 9.586 -4.043 1 80.25 159 GLY B O 1
ATOM 3719 N N . PRO B 1 160 ? -20.078 10.094 -6.199 1 85.44 160 PRO B N 1
ATOM 3720 C CA . PRO B 1 160 ? -19.422 8.852 -6.621 1 85.44 160 PRO B CA 1
ATOM 3721 C C . PRO B 1 160 ? -17.969 8.766 -6.156 1 85.44 160 PRO B C 1
ATOM 3723 O O . PRO B 1 160 ? -17.328 9.789 -5.906 1 85.44 160 PRO B O 1
ATOM 3726 N N . VAL B 1 161 ? -17.531 7.539 -5.926 1 89.25 161 VAL B N 1
ATOM 3727 C CA . VAL B 1 161 ? -16.141 7.258 -5.633 1 89.25 161 VAL B CA 1
ATOM 3728 C C . VAL B 1 161 ? -15.508 6.5 -6.797 1 89.25 161 VAL B C 1
ATOM 3730 O O . VAL B 1 161 ? -16.172 5.688 -7.449 1 89.25 161 VAL B O 1
ATOM 3733 N N . GLU B 1 162 ? -14.328 6.809 -7.105 1 89.06 162 GLU B N 1
ATOM 3734 C CA . GLU B 1 162 ? -13.641 6.172 -8.219 1 89.06 162 GLU B CA 1
ATOM 3735 C C . GLU B 1 162 ? -13.422 4.688 -7.957 1 89.06 162 GLU B C 1
ATOM 3737 O O . GLU B 1 162 ? -13.492 3.869 -8.875 1 89.06 162 GLU B O 1
ATOM 3742 N N . PHE B 1 163 ? -13.203 4.375 -6.68 1 89.75 163 PHE B N 1
ATOM 3743 C CA . PHE B 1 163 ? -12.883 3.01 -6.285 1 89.75 163 PHE B CA 1
ATOM 3744 C C . PHE B 1 163 ? -13.781 2.557 -5.141 1 89.75 163 PHE B C 1
ATOM 3746 O O . PHE B 1 163 ? -14.008 3.305 -4.188 1 89.75 163 PHE B O 1
ATOM 3753 N N . GLY B 1 164 ? -14.406 1.421 -5.238 1 91.5 164 GLY B N 1
ATOM 3754 C CA . GLY B 1 164 ? -15.234 0.871 -4.176 1 91.5 164 GLY B CA 1
ATOM 3755 C C . GLY B 1 164 ? -16.688 1.309 -4.258 1 91.5 164 GLY B C 1
ATOM 3756 O O . GLY B 1 164 ? -17.141 1.743 -5.312 1 91.5 164 GLY B O 1
ATOM 3757 N N . GLU B 1 165 ? -17.406 1.128 -3.158 1 95 165 GLU B N 1
ATOM 3758 C CA . GLU B 1 165 ? -18.812 1.514 -3.008 1 95 165 GLU B CA 1
ATOM 3759 C C . GLU B 1 165 ? -18.953 2.707 -2.068 1 95 165 GLU B C 1
ATOM 3761 O O . GLU B 1 165 ? -18.062 2.977 -1.256 1 95 165 GLU B O 1
ATOM 3766 N N . VAL B 1 166 ? -20.109 3.389 -2.244 1 95.94 166 VAL B N 1
ATOM 3767 C CA . VAL B 1 166 ? -20.344 4.574 -1.424 1 95.94 166 VAL B CA 1
ATOM 3768 C C . VAL B 1 166 ? -21.625 4.395 -0.604 1 95.94 166 VAL B C 1
ATOM 3770 O O . VAL B 1 166 ? -22.578 3.77 -1.064 1 95.94 166 VAL B O 1
ATOM 3773 N N . THR B 1 167 ? -21.531 4.898 0.619 1 96.19 167 THR B N 1
ATOM 3774 C CA . THR B 1 167 ? -22.719 4.961 1.466 1 96.19 167 THR B CA 1
ATOM 3775 C C . THR B 1 167 ? -22.797 6.301 2.195 1 96.19 167 THR B C 1
ATOM 3777 O O . THR B 1 167 ? -21.781 6.992 2.338 1 96.19 167 THR B O 1
ATOM 3780 N N . ARG B 1 168 ? -24.047 6.609 2.672 1 94.62 168 ARG B N 1
ATOM 3781 C CA . ARG B 1 168 ? -24.25 7.84 3.432 1 94.62 168 ARG B CA 1
ATOM 3782 C C . ARG B 1 168 ? -24.578 7.539 4.887 1 94.62 168 ARG B C 1
ATOM 3784 O O . ARG B 1 168 ? -24.75 8.453 5.691 1 94.62 168 ARG B O 1
ATOM 3791 N N . SER B 1 169 ? -24.562 6.254 5.137 1 95.69 169 SER B N 1
ATOM 3792 C CA . SER B 1 169 ? -24.938 5.879 6.496 1 95.69 169 SER B CA 1
ATOM 3793 C C . SER B 1 169 ? -23.844 5.047 7.164 1 95.69 169 SER B C 1
ATOM 3795 O O . SER B 1 169 ? -23.438 4.02 6.629 1 95.69 169 SER B O 1
ATOM 3797 N N . LYS B 1 170 ? -23.516 5.445 8.344 1 96.56 170 LYS B N 1
ATOM 3798 C CA . LYS B 1 170 ? -22.516 4.691 9.094 1 96.56 170 LYS B CA 1
ATOM 3799 C C . LYS B 1 170 ? -23.031 3.301 9.453 1 96.56 170 LYS B C 1
ATOM 3801 O O . LYS B 1 170 ? -22.25 2.383 9.695 1 96.56 170 LYS B O 1
ATOM 3806 N N . TRP B 1 171 ? -24.312 3.111 9.461 1 97.38 171 TRP B N 1
ATOM 3807 C CA . TRP B 1 171 ? -24.922 1.851 9.867 1 97.38 171 TRP B CA 1
ATOM 3808 C C . TRP B 1 171 ? -24.719 0.777 8.805 1 97.38 171 TRP B C 1
ATOM 3810 O O . TRP B 1 171 ? -24.859 -0.416 9.086 1 97.38 171 TRP B O 1
ATOM 3820 N N . ASP B 1 172 ? -24.312 1.141 7.637 1 97.5 172 ASP B N 1
ATOM 3821 C CA . ASP B 1 172 ? -23.984 0.197 6.57 1 97.5 172 ASP B CA 1
ATOM 3822 C C . ASP B 1 172 ? -22.594 -0.399 6.77 1 97.5 172 ASP B C 1
ATOM 3824 O O . ASP B 1 172 ? -22.203 -1.331 6.062 1 97.5 172 ASP B O 1
ATOM 3828 N N . LEU B 1 173 ? -21.875 0.068 7.777 1 98.19 173 LEU B N 1
ATOM 3829 C CA . LEU B 1 173 ? -20.484 -0.333 7.961 1 98.19 173 LEU B CA 1
ATOM 3830 C C . LEU B 1 173 ? -20.344 -1.262 9.164 1 98.19 173 LEU B C 1
ATOM 3832 O O . LEU B 1 173 ? -19.219 -1.578 9.578 1 98.19 173 LEU B O 1
ATOM 3836 N N . LEU B 1 174 ? -21.453 -1.756 9.633 1 98.25 174 LEU B N 1
ATOM 3837 C CA . LEU B 1 174 ? -21.469 -2.518 10.875 1 98.25 174 LEU B CA 1
ATOM 3838 C C . LEU B 1 174 ? -20.766 -3.861 10.703 1 98.25 174 LEU B C 1
ATOM 3840 O O . LEU B 1 174 ? -20.266 -4.434 11.672 1 98.25 174 LEU B O 1
ATOM 3844 N N . ASP B 1 175 ? -20.609 -4.336 9.469 1 97.38 175 ASP B N 1
ATOM 3845 C CA . ASP B 1 175 ? -20.094 -5.688 9.258 1 97.38 175 ASP B CA 1
ATOM 3846 C C . ASP B 1 175 ? -18.719 -5.664 8.617 1 97.38 175 ASP B C 1
ATOM 3848 O O . ASP B 1 175 ? -18.234 -6.68 8.109 1 97.38 175 ASP B O 1
ATOM 3852 N N . MET B 1 176 ? -18.078 -4.551 8.648 1 97.56 176 MET B N 1
ATOM 3853 C CA . MET B 1 176 ? -16.734 -4.449 8.109 1 97.56 176 MET B CA 1
ATOM 3854 C C . MET B 1 176 ? -15.734 -5.191 9 1 97.56 176 MET B C 1
ATOM 3856 O O . MET B 1 176 ? -15.938 -5.309 10.203 1 97.56 176 MET B O 1
ATOM 3860 N N . THR B 1 177 ? -14.688 -5.715 8.391 1 97.06 177 THR B N 1
ATOM 3861 C CA . THR B 1 177 ? -13.617 -6.324 9.164 1 97.06 177 THR B CA 1
ATOM 3862 C C . THR B 1 177 ? -12.703 -5.258 9.75 1 97.06 177 THR B C 1
ATOM 3864 O O . THR B 1 177 ? -12.195 -5.406 10.867 1 97.06 177 THR B O 1
ATOM 3867 N N . GLN B 1 178 ? -12.484 -4.223 8.969 1 98.38 178 GLN B N 1
ATOM 3868 C CA . GLN B 1 178 ? -11.711 -3.066 9.406 1 98.38 178 GLN B CA 1
ATOM 3869 C C . GLN B 1 178 ? -12.383 -1.761 8.984 1 98.38 178 GLN B C 1
ATOM 3871 O O . GLN B 1 178 ? -13.031 -1.702 7.938 1 98.38 178 GLN B O 1
ATOM 3876 N N . LEU B 1 179 ? -12.234 -0.758 9.797 1 98.75 179 LEU B N 1
ATOM 3877 C CA . LEU B 1 179 ? -12.82 0.556 9.562 1 98.75 179 LEU B CA 1
ATOM 3878 C C . LEU B 1 179 ? -11.797 1.66 9.797 1 98.75 179 LEU B C 1
ATOM 3880 O O . LEU B 1 179 ? -11.203 1.744 10.875 1 98.75 179 LEU B O 1
ATOM 3884 N N . VAL B 1 180 ? -11.57 2.52 8.75 1 98.69 180 VAL B N 1
ATOM 3885 C CA . VAL B 1 180 ? -10.547 3.559 8.789 1 98.69 180 VAL B CA 1
ATOM 3886 C C . VAL B 1 180 ? -11.203 4.934 8.844 1 98.69 180 VAL B C 1
ATOM 3888 O O . VAL B 1 180 ? -12.062 5.25 8.016 1 98.69 180 VAL B O 1
ATOM 3891 N N . LEU B 1 181 ? -10.828 5.734 9.797 1 97.94 181 LEU B N 1
ATOM 3892 C CA . LEU B 1 181 ? -11.352 7.086 9.93 1 97.94 181 LEU B CA 1
ATOM 3893 C C . LEU B 1 181 ? -10.375 8.109 9.359 1 97.94 181 LEU B C 1
ATOM 3895 O O . LEU B 1 181 ? -9.227 8.195 9.812 1 97.94 181 LEU B O 1
ATOM 3899 N N . THR B 1 182 ? -10.836 8.891 8.359 1 94.56 182 THR B N 1
ATOM 3900 C CA . THR B 1 182 ? -10.008 9.883 7.688 1 94.56 182 THR B CA 1
ATOM 3901 C C . THR B 1 182 ? -10.781 11.18 7.469 1 94.56 182 THR B C 1
ATOM 3903 O O . THR B 1 182 ? -10.688 11.789 6.406 1 94.56 182 THR B O 1
ATOM 3906 N N . LEU B 1 183 ? -11.562 11.57 8.383 1 89.38 183 LEU B N 1
ATOM 3907 C CA . LEU B 1 183 ? -12.391 12.758 8.211 1 89.38 183 LEU B CA 1
ATOM 3908 C C . LEU B 1 183 ? -12.094 13.789 9.289 1 89.38 183 LEU B C 1
ATOM 3910 O O . LEU B 1 183 ? -11.703 13.438 10.406 1 89.38 183 LEU B O 1
ATOM 3914 N N . PRO B 1 184 ? -12.375 15.078 9 1 83.31 184 PRO B N 1
ATOM 3915 C CA . PRO B 1 184 ? -12.148 16.125 10 1 83.31 184 PRO B CA 1
ATOM 3916 C C . PRO B 1 184 ? -13.156 16.062 11.148 1 83.31 184 PRO B C 1
ATOM 3918 O O . PRO B 1 184 ? -14.242 15.5 10.992 1 83.31 184 PRO B O 1
ATOM 3921 N N . LEU B 1 185 ? -12.711 16.578 12.203 1 85.81 185 LEU B N 1
ATOM 3922 C CA . LEU B 1 185 ? -13.609 16.703 13.352 1 85.81 185 LEU B CA 1
ATOM 3923 C C . LEU B 1 185 ? -14.5 17.938 13.211 1 85.81 185 LEU B C 1
ATOM 3925 O O . LEU B 1 185 ? -14.008 19.031 12.93 1 85.81 185 LEU B O 1
ATOM 3929 N N . ASN B 1 186 ? -15.742 17.812 13.266 1 82.44 186 ASN B N 1
ATOM 3930 C CA . ASN B 1 186 ? -16.75 18.859 13.352 1 82.44 186 ASN B CA 1
ATOM 3931 C C . ASN B 1 186 ? -17.938 18.406 14.203 1 82.44 186 ASN B C 1
ATOM 3933 O O . ASN B 1 186 ? -17.906 17.344 14.82 1 82.44 186 ASN B O 1
ATOM 3937 N N . ARG B 1 187 ? -18.969 19.234 14.281 1 85.88 187 ARG B N 1
ATOM 3938 C CA . ARG B 1 187 ? -20.109 18.922 15.141 1 85.88 187 ARG B CA 1
ATOM 3939 C C . ARG B 1 187 ? -20.797 17.641 14.695 1 85.88 187 ARG B C 1
ATOM 3941 O O . ARG B 1 187 ? -21.25 16.859 15.531 1 85.88 187 ARG B O 1
ATOM 3948 N N . GLU B 1 188 ? -20.734 17.406 13.445 1 87.06 188 GLU B N 1
ATOM 3949 C CA . GLU B 1 188 ? -21.438 16.25 12.891 1 87.06 188 GLU B CA 1
ATOM 3950 C C . GLU B 1 188 ? -20.594 14.984 13.031 1 87.06 188 GLU B C 1
ATOM 3952 O O . GLU B 1 188 ? -21.141 13.883 13.156 1 87.06 188 GLU B O 1
ATOM 3957 N N . SER B 1 189 ? -19.266 15.07 13.078 1 91.12 189 SER B N 1
ATOM 3958 C CA . SER B 1 189 ? -18.406 13.883 13.062 1 91.12 189 SER B CA 1
ATOM 3959 C C . SER B 1 189 ? -17.969 13.508 14.469 1 91.12 189 SER B C 1
ATOM 3961 O O . SER B 1 189 ? -17.453 12.406 14.688 1 91.12 189 SER B O 1
ATOM 3963 N N . GLU B 1 190 ? -18.219 14.445 15.375 1 93.06 190 GLU B N 1
ATOM 3964 C CA . GLU B 1 190 ? -17.875 14.109 16.75 1 93.06 190 GLU B CA 1
ATOM 3965 C C . GLU B 1 190 ? -18.609 12.859 17.219 1 93.06 190 GLU B C 1
ATOM 3967 O O . GLU B 1 190 ? -19.828 12.75 17.062 1 93.06 190 GLU B O 1
ATOM 3972 N N . ASN B 1 191 ? -17.906 11.883 17.688 1 96.06 191 ASN B N 1
ATOM 3973 C CA . ASN B 1 191 ? -18.438 10.609 18.172 1 96.06 191 ASN B CA 1
ATOM 3974 C C . ASN B 1 191 ? -19.188 9.867 17.078 1 96.06 191 ASN B C 1
ATOM 3976 O O . ASN B 1 191 ? -20.219 9.242 17.328 1 96.06 191 ASN B O 1
ATOM 3980 N N . ILE B 1 192 ? -18.719 10.062 15.906 1 96.31 192 ILE B N 1
ATOM 3981 C CA . ILE B 1 192 ? -19.328 9.336 14.797 1 96.31 192 ILE B CA 1
ATOM 3982 C C . ILE B 1 192 ? -19.312 7.836 15.102 1 96.31 192 ILE B C 1
ATOM 3984 O O . ILE B 1 192 ? -20.234 7.109 14.727 1 96.31 192 ILE B O 1
ATOM 3988 N N . LEU B 1 193 ? -18.281 7.348 15.719 1 98.12 193 LEU B N 1
ATOM 3989 C CA . LEU B 1 193 ? -18.281 6.008 16.281 1 98.12 193 LEU B CA 1
ATOM 3990 C C . LEU B 1 193 ? -18.547 6.051 17.781 1 98.12 193 LEU B C 1
ATOM 3992 O O . LEU B 1 193 ? -17.641 5.805 18.578 1 98.12 193 LEU B O 1
ATOM 3996 N N . GLY B 1 194 ? -19.781 6.293 18.109 1 98 194 GLY B N 1
ATOM 3997 C CA . GLY B 1 194 ? -20.219 6.344 19.5 1 98 194 GLY B CA 1
ATOM 3998 C C . GLY B 1 194 ? -20.531 4.977 20.078 1 98 194 GLY B C 1
ATOM 3999 O O . GLY B 1 194 ? -20.312 3.955 19.422 1 98 194 GLY B O 1
ATOM 4000 N N . ARG B 1 195 ? -21.078 4.992 21.266 1 97.62 195 ARG B N 1
ATOM 4001 C CA . ARG B 1 195 ? -21.344 3.758 22 1 97.62 195 ARG B CA 1
ATOM 4002 C C . ARG B 1 195 ? -22.312 2.869 21.219 1 97.62 195 ARG B C 1
ATOM 4004 O O . ARG B 1 195 ? -22.125 1.652 21.141 1 97.62 195 ARG B O 1
ATOM 4011 N N . GLU B 1 196 ? -23.312 3.451 20.641 1 97.94 196 GLU B N 1
ATOM 4012 C CA . GLU B 1 196 ? -24.312 2.67 19.906 1 97.94 196 GLU B CA 1
ATOM 4013 C C . GLU B 1 196 ? -23.672 1.941 18.719 1 97.94 196 GLU B C 1
ATOM 4015 O O . GLU B 1 196 ? -23.938 0.756 18.5 1 97.94 196 GLU B O 1
ATOM 4020 N N . PHE B 1 197 ? -22.922 2.609 17.969 1 98.38 197 PHE B N 1
ATOM 4021 C CA . PHE B 1 197 ? -22.25 1.985 16.828 1 98.38 197 PHE B CA 1
ATOM 4022 C C . PHE B 1 197 ? -21.359 0.839 17.281 1 98.38 197 PHE B C 1
ATOM 4024 O O . PHE B 1 197 ? -21.422 -0.258 16.734 1 98.38 197 PHE B O 1
ATOM 4031 N N . LEU B 1 198 ? -20.531 1.07 18.281 1 98.25 198 LEU B N 1
ATOM 4032 C CA . LEU B 1 198 ? -19.578 0.091 18.781 1 98.25 198 LEU B CA 1
ATOM 4033 C C . LEU B 1 198 ? -20.281 -1.13 19.359 1 98.25 198 LEU B C 1
ATOM 4035 O O . LEU B 1 198 ? -19.766 -2.248 19.266 1 98.25 198 LEU B O 1
ATOM 4039 N N . ALA B 1 199 ? -21.469 -0.869 19.906 1 97.38 199 ALA B N 1
ATOM 4040 C CA . ALA B 1 199 ? -22.266 -1.975 20.438 1 97.38 199 ALA B CA 1
ATOM 4041 C C . ALA B 1 199 ? -22.812 -2.85 19.312 1 97.38 199 ALA B C 1
ATOM 4043 O O . ALA B 1 199 ? -22.953 -4.062 19.469 1 97.38 199 ALA B O 1
ATOM 4044 N N . ARG B 1 200 ? -23.031 -2.283 18.188 1 97.94 200 ARG B N 1
ATOM 4045 C CA . ARG B 1 200 ? -23.734 -2.977 17.125 1 97.94 200 ARG B CA 1
ATOM 4046 C C . ARG B 1 200 ? -22.766 -3.551 16.094 1 97.94 200 ARG B C 1
ATOM 4048 O O . ARG B 1 200 ? -23.109 -4.477 15.359 1 97.94 200 ARG B O 1
ATOM 4055 N N . CYS B 1 201 ? -21.562 -3.027 15.984 1 97.94 201 CYS B N 1
ATOM 4056 C CA . CYS B 1 201 ? -20.656 -3.48 14.945 1 97.94 201 CYS B CA 1
ATOM 4057 C C . CYS B 1 201 ? -20.188 -4.906 15.211 1 97.94 201 CYS B C 1
ATOM 4059 O O . CYS B 1 201 ? -20.406 -5.445 16.297 1 97.94 201 CYS B O 1
ATOM 4061 N N . SER B 1 202 ? -19.703 -5.539 14.203 1 97.06 202 SER B N 1
ATOM 4062 C CA . SER B 1 202 ? -19.266 -6.926 14.289 1 97.06 202 SER B CA 1
ATOM 4063 C C . SER B 1 202 ? -18.156 -7.098 15.312 1 97.06 202 SER B C 1
ATOM 4065 O O . SER B 1 202 ? -17.281 -6.23 15.445 1 97.06 202 SER B O 1
ATOM 4067 N N . SER B 1 203 ? -18.219 -8.188 16.047 1 96.94 203 SER B N 1
ATOM 4068 C CA . SER B 1 203 ? -17.125 -8.523 16.938 1 96.94 203 SER B CA 1
ATOM 4069 C C . SER B 1 203 ? -15.805 -8.656 16.188 1 96.94 203 SER B C 1
ATOM 4071 O O . SER B 1 203 ? -15.789 -9.102 15.031 1 96.94 203 SER B O 1
ATOM 4073 N N . GLY B 1 204 ? -14.773 -8.172 16.797 1 96.94 204 GLY B N 1
ATOM 4074 C CA . GLY B 1 204 ? -13.453 -8.344 16.219 1 96.94 204 GLY B CA 1
ATOM 4075 C C . GLY B 1 204 ? -13.078 -7.242 15.242 1 96.94 204 GLY B C 1
ATOM 4076 O O . GLY B 1 204 ? -11.961 -7.223 14.719 1 96.94 204 GLY B O 1
ATOM 4077 N N . MET B 1 205 ? -13.984 -6.297 14.961 1 97.75 205 MET B N 1
ATOM 4078 C CA . MET B 1 205 ? -13.68 -5.215 14.023 1 97.75 205 MET B CA 1
ATOM 4079 C C . MET B 1 205 ? -12.445 -4.441 14.469 1 97.75 205 MET B C 1
ATOM 4081 O O . MET B 1 205 ? -12.273 -4.16 15.656 1 97.75 205 MET B O 1
ATOM 4085 N N . HIS B 1 206 ? -11.547 -4.086 13.508 1 98.5 206 HIS B N 1
ATOM 4086 C CA . HIS B 1 206 ? -10.359 -3.27 13.742 1 98.5 206 HIS B CA 1
ATOM 4087 C C . HIS B 1 206 ? -10.594 -1.826 13.312 1 98.5 206 HIS B C 1
ATOM 4089 O O . HIS B 1 206 ? -10.898 -1.562 12.141 1 98.5 206 HIS B O 1
ATOM 4095 N N . LEU B 1 207 ? -10.477 -0.925 14.273 1 98.5 207 LEU B N 1
ATOM 4096 C CA . LEU B 1 207 ? -10.664 0.497 14.008 1 98.5 207 LEU B CA 1
ATOM 4097 C C . LEU B 1 207 ? -9.328 1.208 13.875 1 98.5 207 LEU B C 1
ATOM 4099 O O . LEU B 1 207 ? -8.438 1.027 14.711 1 98.5 207 LEU B O 1
ATOM 4103 N N . VAL B 1 208 ? -9.133 2.002 12.781 1 98.06 208 VAL B N 1
ATOM 4104 C CA . VAL B 1 208 ? -7.938 2.805 12.578 1 98.06 208 VAL B CA 1
ATOM 4105 C C . VAL B 1 208 ? -8.305 4.285 12.547 1 98.06 208 VAL B C 1
ATOM 4107 O O . VAL B 1 208 ? -9.125 4.715 11.734 1 98.06 208 VAL B O 1
ATOM 4110 N N . ASN B 1 209 ? -7.707 5.066 13.453 1 97.38 209 ASN B N 1
ATOM 4111 C CA . ASN B 1 209 ? -8.008 6.492 13.516 1 97.38 209 ASN B CA 1
ATOM 4112 C C . ASN B 1 209 ? -6.75 7.34 13.383 1 97.38 209 ASN B C 1
ATOM 4114 O O . ASN B 1 209 ? -5.891 7.328 14.266 1 97.38 209 ASN B O 1
ATOM 4118 N N . VAL B 1 210 ? -6.637 8.094 12.273 1 93.44 210 VAL B N 1
ATOM 4119 C CA . VAL B 1 210 ? -5.496 8.977 12.047 1 93.44 210 VAL B CA 1
ATOM 4120 C C . VAL B 1 210 ? -5.973 10.422 11.969 1 93.44 210 VAL B C 1
ATOM 4122 O O . VAL B 1 210 ? -5.254 11.289 11.461 1 93.44 210 VAL B O 1
ATOM 4125 N N . SER B 1 211 ? -7.176 10.641 12.398 1 91.94 211 SER B N 1
ATOM 4126 C CA . SER B 1 211 ? -7.785 11.969 12.297 1 91.94 211 SER B CA 1
ATOM 4127 C C . SER B 1 211 ? -7.766 12.68 13.648 1 91.94 211 SER B C 1
ATOM 4129 O O . SER B 1 211 ? -6.734 13.203 14.07 1 91.94 211 SER B O 1
ATOM 4131 N N . ARG B 1 212 ? -8.898 12.594 14.336 1 90.25 212 ARG B N 1
ATOM 4132 C CA . ARG B 1 212 ? -9.016 13.18 15.664 1 90.25 212 ARG B CA 1
ATOM 4133 C C . ARG B 1 212 ? -9.609 12.172 16.656 1 90.25 212 ARG B C 1
ATOM 4135 O O . ARG B 1 212 ? -10.516 11.422 16.312 1 90.25 212 ARG B O 1
ATOM 4142 N N . GLY B 1 213 ? -9.109 12.234 17.875 1 93.88 213 GLY B N 1
ATOM 4143 C CA . GLY B 1 213 ? -9.531 11.273 18.875 1 93.88 213 GLY B CA 1
ATOM 4144 C C . GLY B 1 213 ? -11.016 11.344 19.188 1 93.88 213 GLY B C 1
ATOM 4145 O O . GLY B 1 213 ? -11.648 10.328 19.469 1 93.88 213 GLY B O 1
ATOM 4146 N N . GLU B 1 214 ? -11.586 12.547 19 1 94.06 214 GLU B N 1
ATOM 4147 C CA . GLU B 1 214 ? -12.961 12.82 19.391 1 94.06 214 GLU B CA 1
ATOM 4148 C C . GLU B 1 214 ? -13.953 12.133 18.453 1 94.06 214 GLU B C 1
ATOM 4150 O O . GLU B 1 214 ? -15.148 12.07 18.75 1 94.06 214 GLU B O 1
ATOM 4155 N N . LEU B 1 215 ? -13.5 11.477 17.469 1 96.44 215 LEU B N 1
ATOM 4156 C CA . LEU B 1 215 ? -14.367 10.789 16.516 1 96.44 215 LEU B CA 1
ATOM 4157 C C . LEU B 1 215 ? -14.898 9.492 17.109 1 96.44 215 LEU B C 1
ATOM 4159 O O . LEU B 1 215 ? -15.945 8.992 16.688 1 96.44 215 LEU B O 1
ATOM 4163 N N . ILE B 1 216 ? -14.18 8.969 18.094 1 98 216 ILE B N 1
ATOM 4164 C CA . ILE B 1 216 ? -14.547 7.695 18.703 1 98 216 ILE B CA 1
ATOM 4165 C C . ILE B 1 216 ? -14.836 7.895 20.188 1 98 216 ILE B C 1
ATOM 4167 O O . ILE B 1 216 ? -14.102 8.602 20.875 1 98 216 ILE B O 1
ATOM 4171 N N . ASP B 1 217 ? -15.922 7.332 20.656 1 97.94 217 ASP B N 1
ATOM 4172 C CA . ASP B 1 217 ? -16.141 7.23 22.109 1 97.94 217 ASP B CA 1
ATOM 4173 C C . ASP B 1 217 ? -15.133 6.266 22.734 1 97.94 217 ASP B C 1
ATOM 4175 O O . ASP B 1 217 ? -15.375 5.059 22.781 1 97.94 217 ASP B O 1
ATOM 4179 N N . GLN B 1 218 ? -14.117 6.797 23.312 1 96.62 218 GLN B N 1
ATOM 4180 C CA . GLN B 1 218 ? -12.984 5.996 23.766 1 96.62 218 GLN B CA 1
ATOM 4181 C C . GLN B 1 218 ? -13.359 5.137 24.969 1 96.62 218 GLN B C 1
ATOM 4183 O O . GLN B 1 218 ? -12.828 4.035 25.141 1 96.62 218 GLN B O 1
ATOM 4188 N N . GLU B 1 219 ? -14.219 5.684 25.812 1 95.81 219 GLU B N 1
ATOM 4189 C CA . GLU B 1 219 ? -14.695 4.883 26.938 1 95.81 219 GLU B CA 1
ATOM 4190 C C . GLU B 1 219 ? -15.477 3.66 26.469 1 95.81 219 GLU B C 1
ATOM 4192 O O . GLU B 1 219 ? -15.258 2.551 26.953 1 95.81 219 GLU B O 1
ATOM 4197 N N . ALA B 1 220 ? -16.344 3.922 25.562 1 97.25 220 ALA B N 1
ATOM 4198 C CA . ALA B 1 220 ? -17.094 2.814 24.984 1 97.25 220 ALA B CA 1
ATOM 4199 C C . ALA B 1 220 ? -16.156 1.832 24.266 1 97.25 220 ALA B C 1
ATOM 4201 O O . ALA B 1 220 ? -16.359 0.616 24.359 1 97.25 220 ALA B O 1
ATOM 4202 N N . LEU B 1 221 ? -15.203 2.332 23.547 1 97.44 221 LEU B N 1
ATOM 4203 C CA . LEU B 1 221 ? -14.234 1.481 22.875 1 97.44 221 LEU B CA 1
ATOM 4204 C C . LEU B 1 221 ? -13.547 0.537 23.859 1 97.44 221 LEU B C 1
ATOM 4206 O O . LEU B 1 221 ? -13.43 -0.662 23.594 1 97.44 221 LEU B O 1
ATOM 4210 N N . LEU B 1 222 ? -13.109 1.075 24.938 1 95.25 222 LEU B N 1
ATOM 4211 C CA . LEU B 1 222 ? -12.461 0.267 25.969 1 95.25 222 LEU B CA 1
ATOM 4212 C C . LEU B 1 222 ? -13.383 -0.846 26.453 1 95.25 222 LEU B C 1
ATOM 4214 O O . LEU B 1 222 ? -12.969 -2.002 26.547 1 95.25 222 LEU B O 1
ATOM 4218 N N . ASP B 1 223 ? -14.594 -0.5 26.734 1 95.69 223 ASP B N 1
ATOM 4219 C CA . ASP B 1 223 ? -15.586 -1.475 27.188 1 95.69 223 ASP B CA 1
ATOM 4220 C C . ASP B 1 223 ? -15.742 -2.605 26.172 1 95.69 223 ASP B C 1
ATOM 4222 O O . ASP B 1 223 ? -15.75 -3.781 26.531 1 95.69 223 ASP B O 1
ATOM 4226 N N . PHE B 1 224 ? -15.742 -2.307 24.938 1 96.19 224 PHE B N 1
ATOM 4227 C CA . PHE B 1 224 ? -16.109 -3.283 23.922 1 96.19 224 PHE B CA 1
ATOM 4228 C C . PHE B 1 224 ? -14.867 -4.016 23.406 1 96.19 224 PHE B C 1
ATOM 4230 O O . PHE B 1 224 ? -14.984 -5.051 22.75 1 96.19 224 PHE B O 1
ATOM 4237 N N . THR B 1 225 ? -13.711 -3.52 23.609 1 94.75 225 THR B N 1
ATOM 4238 C CA . THR B 1 225 ? -12.516 -4.312 23.375 1 94.75 225 THR B CA 1
ATOM 4239 C C . THR B 1 225 ? -12.539 -5.598 24.188 1 94.75 225 THR B C 1
ATOM 4241 O O . THR B 1 225 ? -12.133 -6.656 23.703 1 94.75 225 THR B O 1
ATOM 4244 N N . ARG B 1 226 ? -13.086 -5.488 25.344 1 88.62 226 ARG B N 1
ATOM 4245 C CA . ARG B 1 226 ? -13.125 -6.617 26.266 1 88.62 226 ARG B CA 1
ATOM 4246 C C . ARG B 1 226 ? -14.281 -7.551 25.938 1 88.62 226 ARG B C 1
ATOM 4248 O O . ARG B 1 226 ? -14.117 -8.773 25.906 1 88.62 226 ARG B O 1
ATOM 4255 N N . SER B 1 227 ? -15.414 -7.031 25.562 1 92.75 227 SER B N 1
ATOM 4256 C CA . SER B 1 227 ? -16.625 -7.84 25.422 1 92.75 227 SER B CA 1
ATOM 4257 C C . SER B 1 227 ? -16.797 -8.32 24 1 92.75 227 SER B C 1
ATOM 4259 O O . SER B 1 227 ? -17.359 -9.398 23.766 1 92.75 227 SER B O 1
ATOM 4261 N N . LYS B 1 228 ? -16.359 -7.551 23 1 95.12 228 LYS B N 1
ATOM 4262 C CA . LYS B 1 228 ? -16.578 -7.871 21.594 1 95.12 228 LYS B CA 1
ATOM 4263 C C . LYS B 1 228 ? -15.258 -8.07 20.844 1 95.12 228 LYS B C 1
ATOM 4265 O O . LYS B 1 228 ? -15.242 -8.211 19.625 1 95.12 228 LYS B O 1
ATOM 4270 N N . GLU B 1 229 ? -14.164 -7.914 21.578 1 95.81 229 GLU B N 1
ATOM 4271 C CA . GLU B 1 229 ? -12.82 -8.133 21.047 1 95.81 229 GLU B CA 1
ATOM 4272 C C . GLU B 1 229 ? -12.5 -7.137 19.938 1 95.81 229 GLU B C 1
ATOM 4274 O O . GLU B 1 229 ? -11.953 -7.516 18.906 1 95.81 229 GLU B O 1
ATOM 4279 N N . LEU B 1 230 ? -13.008 -5.992 20.109 1 97.75 230 LEU B N 1
ATOM 4280 C CA . LEU B 1 230 ? -12.664 -4.949 19.141 1 97.75 230 LEU B CA 1
ATOM 4281 C C . LEU B 1 230 ? -11.18 -4.621 19.203 1 97.75 230 LEU B C 1
ATOM 4283 O O . LEU B 1 230 ? -10.562 -4.688 20.266 1 97.75 230 LEU B O 1
ATOM 4287 N N . TRP B 1 231 ? -10.57 -4.34 18.047 1 96.75 231 TRP B N 1
ATOM 4288 C CA . TRP B 1 231 ? -9.195 -3.883 17.906 1 96.75 231 TRP B CA 1
ATOM 4289 C C . TRP B 1 231 ? -9.141 -2.418 17.484 1 96.75 231 TRP B C 1
ATOM 4291 O O . TRP B 1 231 ? -10.078 -1.916 16.859 1 96.75 231 TRP B O 1
ATOM 4301 N N . ALA B 1 232 ? -8.047 -1.73 17.859 1 96.81 232 ALA B N 1
ATOM 4302 C CA . ALA B 1 232 ? -7.906 -0.356 17.391 1 96.81 232 ALA B CA 1
ATOM 4303 C C . ALA B 1 232 ? -6.438 0.025 17.219 1 96.81 232 ALA B C 1
ATOM 4305 O O . ALA B 1 232 ? -5.586 -0.43 17.984 1 96.81 232 ALA B O 1
ATOM 4306 N N . THR B 1 233 ? -6.113 0.709 16.188 1 95.38 233 THR B N 1
ATOM 4307 C CA . THR B 1 233 ? -4.883 1.467 16 1 95.38 233 THR B CA 1
ATOM 4308 C C . THR B 1 233 ? -5.164 2.967 15.992 1 95.38 233 THR B C 1
ATOM 4310 O O . THR B 1 233 ? -5.766 3.482 15.047 1 95.38 233 THR B O 1
ATOM 4313 N N . LEU B 1 234 ? -4.734 3.609 17.094 1 94.31 234 LEU B N 1
ATOM 4314 C CA . LEU B 1 234 ? -5.066 5.016 17.297 1 94.31 234 LEU B CA 1
ATOM 4315 C C . LEU B 1 234 ? -3.811 5.883 17.234 1 94.31 234 LEU B C 1
ATOM 4317 O O . LEU B 1 234 ? -2.951 5.797 18.125 1 94.31 234 LEU B O 1
ATOM 4321 N N . ASP B 1 235 ? -3.746 6.707 16.188 1 93 235 ASP B N 1
ATOM 4322 C CA . ASP B 1 235 ? -2.664 7.688 16.156 1 93 235 ASP B CA 1
ATOM 4323 C C . ASP B 1 235 ? -3.031 8.938 16.953 1 93 235 ASP B C 1
ATOM 4325 O O . ASP B 1 235 ? -2.158 9.727 17.312 1 93 235 ASP B O 1
ATOM 4329 N N . VAL B 1 236 ? -4.359 9.078 17.25 1 90.19 236 VAL B N 1
ATOM 4330 C CA . VAL B 1 236 ? -4.906 10.227 17.969 1 90.19 236 VAL B CA 1
ATOM 4331 C C . VAL B 1 236 ? -5.812 9.75 19.094 1 90.19 236 VAL B C 1
ATOM 4333 O O . VAL B 1 236 ? -6.434 8.688 19 1 90.19 236 VAL B O 1
ATOM 4336 N N . THR B 1 237 ? -5.832 10.523 20.188 1 92.88 237 THR B N 1
ATOM 4337 C CA . THR B 1 237 ? -6.59 10.125 21.359 1 92.88 237 THR B CA 1
ATOM 4338 C C . THR B 1 237 ? -7.219 11.336 22.031 1 92.88 237 THR B C 1
ATOM 4340 O O . THR B 1 237 ? -6.977 12.477 21.625 1 92.88 237 THR B O 1
ATOM 4343 N N . VAL B 1 238 ? -8.023 11.031 23.031 1 92.5 238 VAL B N 1
ATOM 4344 C CA . VAL B 1 238 ? -8.547 12.039 23.953 1 92.5 238 VAL B CA 1
ATOM 4345 C C . VAL B 1 238 ? -8.188 11.656 25.375 1 92.5 238 VAL B C 1
ATOM 4347 O O . VAL B 1 238 ? -8.586 10.586 25.859 1 92.5 238 VAL B O 1
ATOM 4350 N N . PRO B 1 239 ? -7.57 12.477 26.125 1 91.44 239 PRO B N 1
ATOM 4351 C CA . PRO B 1 239 ? -6.855 13.672 25.656 1 91.44 239 PRO B CA 1
ATOM 4352 C C . PRO B 1 239 ? -5.637 13.336 24.812 1 91.44 239 PRO B C 1
ATOM 4354 O O . PRO B 1 239 ? -5.309 12.156 24.625 1 91.44 239 PRO B O 1
ATOM 4357 N N . GLU B 1 240 ? -5.082 14.328 24.25 1 85.12 240 GLU B N 1
ATOM 4358 C CA . GLU B 1 240 ? -3.854 14.188 23.469 1 85.12 240 GLU B CA 1
ATOM 4359 C C . GLU B 1 240 ? -2.795 15.188 23.922 1 85.12 240 GLU B C 1
ATOM 4361 O O . GLU B 1 240 ? -2.982 16.406 23.797 1 85.12 240 GLU B O 1
ATOM 4366 N N . PRO B 1 241 ? -1.764 14.719 24.516 1 82.5 241 PRO B N 1
ATOM 4367 C CA . PRO B 1 241 ? -1.315 13.328 24.625 1 82.5 241 PRO B CA 1
ATOM 4368 C C . PRO B 1 241 ? -2.096 12.539 25.672 1 82.5 241 PRO B C 1
ATOM 4370 O O . PRO B 1 241 ? -2.652 13.117 26.594 1 82.5 241 PRO B O 1
ATOM 4373 N N . LEU B 1 242 ? -2.055 11.25 25.391 1 86.88 242 LEU B N 1
ATOM 4374 C CA . LEU B 1 242 ? -2.729 10.367 26.344 1 86.88 242 LEU B CA 1
ATOM 4375 C C . LEU B 1 242 ? -1.906 10.211 27.609 1 86.88 242 LEU B C 1
ATOM 4377 O O . LEU B 1 242 ? -0.706 9.938 27.547 1 86.88 242 LEU B O 1
ATOM 4381 N N . PRO B 1 243 ? -2.498 10.398 28.75 1 88.75 243 PRO B N 1
ATOM 4382 C CA . PRO B 1 243 ? -1.746 10.234 30 1 88.75 243 PRO B CA 1
ATOM 4383 C C . PRO B 1 243 ? -1.122 8.844 30.125 1 88.75 243 PRO B C 1
ATOM 4385 O O . PRO B 1 243 ? -1.694 7.859 29.656 1 88.75 243 PRO B O 1
ATOM 4388 N N . PRO B 1 244 ? 0.006 8.75 30.734 1 84.06 244 PRO B N 1
ATOM 4389 C CA . PRO B 1 244 ? 0.764 7.5 30.812 1 84.06 244 PRO B CA 1
ATOM 4390 C C . PRO B 1 244 ? -0.028 6.371 31.469 1 84.06 244 PRO B C 1
ATOM 4392 O O . PRO B 1 244 ? 0.192 5.195 31.172 1 84.06 244 PRO B O 1
ATOM 4395 N N . ARG B 1 245 ? -0.878 6.672 32.375 1 90.62 245 ARG B N 1
ATOM 4396 C CA . ARG B 1 245 ? -1.586 5.629 33.125 1 90.62 245 ARG B CA 1
ATOM 4397 C C . ARG B 1 245 ? -3.012 5.465 32.594 1 90.62 245 ARG B C 1
ATOM 4399 O O . ARG B 1 245 ? -3.846 4.84 33.25 1 90.62 245 ARG B O 1
ATOM 4406 N N . HIS B 1 246 ? -3.256 6.117 31.484 1 92.25 246 HIS B N 1
ATOM 4407 C CA . HIS B 1 246 ? -4.59 5.973 30.906 1 92.25 246 HIS B CA 1
ATOM 4408 C C . HIS B 1 246 ? -4.891 4.516 30.578 1 92.25 246 HIS B C 1
ATOM 4410 O O . HIS B 1 246 ? -4.043 3.816 30.016 1 92.25 246 HIS B O 1
ATOM 4416 N N . PRO B 1 247 ? -6.043 3.988 30.844 1 92.94 247 PRO B N 1
ATOM 4417 C CA . PRO B 1 247 ? -6.383 2.578 30.641 1 92.94 247 PRO B CA 1
ATOM 4418 C C . PRO B 1 247 ? -6.191 2.131 29.188 1 92.94 247 PRO B C 1
ATOM 4420 O O . PRO B 1 247 ? -5.867 0.968 28.938 1 92.94 247 PRO B O 1
ATOM 4423 N N . LEU B 1 248 ? -6.359 2.941 28.219 1 92.38 248 LEU B N 1
ATOM 4424 C CA . LEU B 1 248 ? -6.203 2.611 26.812 1 92.38 248 LEU B CA 1
ATOM 4425 C C . LEU B 1 248 ? -4.797 2.088 26.531 1 92.38 248 LEU B C 1
ATOM 4427 O O . LEU B 1 248 ? -4.609 1.264 25.641 1 92.38 248 LEU B O 1
ATOM 4431 N N . ARG B 1 249 ? -3.863 2.535 27.281 1 90.12 249 ARG B N 1
ATOM 4432 C CA . ARG B 1 249 ? -2.469 2.172 27.047 1 90.12 249 ARG B CA 1
ATOM 4433 C C . ARG B 1 249 ? -2.203 0.729 27.469 1 90.12 249 ARG B C 1
ATOM 4435 O O . ARG B 1 249 ? -1.231 0.117 27.016 1 90.12 249 ARG B O 1
ATOM 4442 N N . PHE B 1 250 ? -3.07 0.229 28.297 1 88.5 250 PHE B N 1
ATOM 4443 C CA . PHE B 1 250 ? -2.816 -1.089 28.859 1 88.5 250 PHE B CA 1
ATOM 4444 C C . PHE B 1 250 ? -3.664 -2.15 28.172 1 88.5 250 PHE B C 1
ATOM 4446 O O . PHE B 1 250 ? -3.582 -3.334 28.516 1 88.5 250 PHE B O 1
ATOM 4453 N N . GLU B 1 251 ? -4.453 -1.756 27.281 1 91.62 251 GLU B N 1
ATOM 4454 C CA . GLU B 1 251 ? -5.262 -2.703 26.516 1 91.62 251 GLU B CA 1
ATOM 4455 C C . GLU B 1 251 ? -4.473 -3.287 25.344 1 91.62 251 GLU B C 1
ATOM 4457 O O . GLU B 1 251 ? -4.09 -2.562 24.422 1 91.62 251 GLU B O 1
ATOM 4462 N N . GLU B 1 252 ? -4.277 -4.566 25.312 1 89.44 252 GLU B N 1
ATOM 4463 C CA . GLU B 1 252 ? -3.43 -5.246 24.328 1 89.44 252 GLU B CA 1
ATOM 4464 C C . GLU B 1 252 ? -3.977 -5.09 22.922 1 89.44 252 GLU B C 1
ATOM 4466 O O . GLU B 1 252 ? -3.213 -5.078 21.953 1 89.44 252 GLU B O 1
ATOM 4471 N N . ARG B 1 253 ? -5.266 -4.922 22.734 1 93.88 253 ARG B N 1
ATOM 4472 C CA . ARG B 1 253 ? -5.891 -4.863 21.422 1 93.88 253 ARG B CA 1
ATOM 4473 C C . ARG B 1 253 ? -5.898 -3.439 20.875 1 93.88 253 ARG B C 1
ATOM 4475 O O . ARG B 1 253 ? -6.383 -3.193 19.766 1 93.88 253 ARG B O 1
ATOM 4482 N N . ILE B 1 254 ? -5.355 -2.535 21.703 1 92.88 254 ILE B N 1
ATOM 4483 C CA . ILE B 1 254 ? -5.305 -1.144 21.266 1 92.88 254 ILE B CA 1
ATOM 4484 C C . ILE B 1 254 ? -3.852 -0.712 21.078 1 92.88 254 ILE B C 1
ATOM 4486 O O . ILE B 1 254 ? -3.064 -0.751 22.031 1 92.88 254 ILE B O 1
ATOM 4490 N N . LEU B 1 255 ? -3.514 -0.403 19.828 1 91.19 255 LEU B N 1
ATOM 4491 C CA . LEU B 1 255 ? -2.203 0.16 19.516 1 91.19 255 LEU B CA 1
ATOM 4492 C C . LEU B 1 255 ? -2.277 1.68 19.406 1 91.19 255 LEU B C 1
ATOM 4494 O O . LEU B 1 255 ? -3.104 2.217 18.672 1 91.19 255 LEU B O 1
ATOM 4498 N N . ILE B 1 256 ? -1.514 2.381 20.172 1 89 256 ILE B N 1
ATOM 4499 C CA . ILE B 1 256 ? -1.506 3.84 20.188 1 89 256 ILE B CA 1
ATOM 4500 C C . ILE B 1 256 ? -0.166 4.355 19.672 1 89 256 ILE B C 1
ATOM 4502 O O . ILE B 1 256 ? 0.893 3.945 20.156 1 89 256 ILE B O 1
ATOM 4506 N N . SER B 1 257 ? -0.455 5.129 18.609 1 82.25 257 SER B N 1
ATOM 4507 C CA . SER B 1 257 ? 0.687 5.918 18.156 1 82.25 257 SER B CA 1
ATOM 4508 C C . SER B 1 257 ? 0.483 7.402 18.453 1 82.25 257 SER B C 1
ATOM 4510 O O . SER B 1 257 ? -0.65 7.859 18.609 1 82.25 257 SER B O 1
ATOM 4512 N N . GLU B 1 258 ? 1.245 8.148 18.969 1 80.88 258 GLU B N 1
ATOM 4513 C CA . GLU B 1 258 ? 1.225 9.5 19.516 1 80.88 258 GLU B CA 1
ATOM 4514 C C . GLU B 1 258 ? 1.435 10.539 18.422 1 80.88 258 GLU B C 1
ATOM 4516 O O . GLU B 1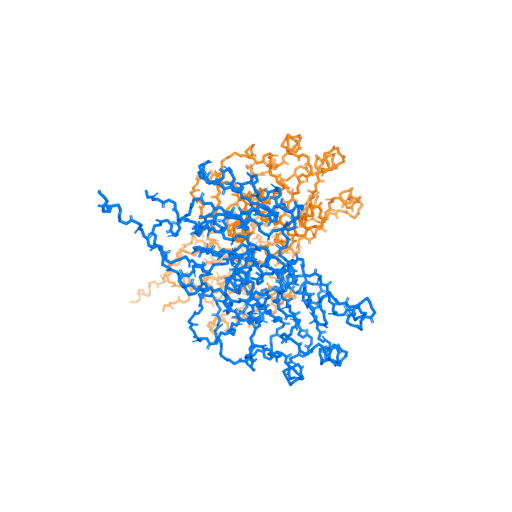 258 ? 2.387 11.32 18.469 1 80.88 258 GLU B O 1
ATOM 4521 N N . HIS B 1 259 ? 0.412 10.508 17.438 1 76.69 259 HIS B N 1
ATOM 4522 C CA . HIS B 1 259 ? 0.294 11.531 16.406 1 76.69 259 HIS B CA 1
ATOM 4523 C C . HIS B 1 259 ? 1.553 11.594 15.539 1 76.69 259 HIS B C 1
ATOM 4525 O O . HIS B 1 259 ? 2.09 12.672 15.289 1 76.69 259 HIS B O 1
ATOM 4531 N N . VAL B 1 260 ? 1.993 10.445 15.109 1 74.25 260 VAL B N 1
ATOM 4532 C CA . VAL B 1 260 ? 3.223 10.375 14.328 1 74.25 260 VAL B CA 1
ATOM 4533 C C . VAL B 1 260 ? 2.906 9.914 12.906 1 74.25 260 VAL B C 1
ATOM 4535 O O . VAL B 1 260 ? 3.807 9.781 12.078 1 74.25 260 VAL B O 1
ATOM 4538 N N . ALA B 1 261 ? 1.703 9.695 12.641 1 77.38 261 ALA B N 1
ATOM 4539 C CA . ALA B 1 261 ? 1.314 9.117 11.352 1 77.38 261 ALA B CA 1
ATOM 4540 C C . ALA B 1 261 ? 1.721 10.023 10.195 1 77.38 261 ALA B C 1
ATOM 4542 O O . ALA B 1 261 ? 1.901 9.555 9.07 1 77.38 261 ALA B O 1
ATOM 4543 N N . TRP B 1 262 ? 1.869 11.266 10.531 1 74.44 262 TRP B N 1
ATOM 4544 C CA . TRP B 1 262 ? 2.18 12.242 9.492 1 74.44 262 TRP B CA 1
ATOM 4545 C C . TRP B 1 262 ? 3.656 12.18 9.109 1 74.44 262 TRP B C 1
ATOM 4547 O O . TRP B 1 262 ? 4.059 12.734 8.086 1 74.44 262 TRP B O 1
ATOM 4557 N N . ASN B 1 263 ? 4.422 11.602 9.992 1 67.06 263 ASN B N 1
ATOM 4558 C CA . ASN B 1 263 ? 5.871 11.664 9.859 1 67.06 263 ASN B CA 1
ATOM 4559 C C . ASN B 1 263 ? 6.395 10.547 8.961 1 67.06 263 ASN B C 1
ATOM 4561 O O . ASN B 1 263 ? 6.266 9.367 9.281 1 67.06 263 ASN B O 1
ATOM 4565 N N . SER B 1 264 ? 6.902 10.891 7.75 1 64.19 264 SER B N 1
ATOM 4566 C CA . SER B 1 264 ? 7.469 9.883 6.852 1 64.19 264 SER B CA 1
ATOM 4567 C C . SER B 1 264 ? 8.961 9.695 7.109 1 64.19 264 SER B C 1
ATOM 4569 O O . SER B 1 264 ? 9.594 8.82 6.508 1 64.19 264 SER B O 1
ATOM 4571 N N . GLY B 1 265 ? 9.555 10.383 8.102 1 62.53 265 GLY B N 1
ATOM 4572 C CA . GLY B 1 265 ? 10.898 10.25 8.641 1 62.53 265 GLY B CA 1
ATOM 4573 C C . GLY B 1 265 ? 11.953 10.922 7.777 1 62.53 265 GLY B C 1
ATOM 4574 O O . GLY B 1 265 ? 12.914 11.5 8.297 1 62.53 265 GLY B O 1
ATOM 4575 N N . SER B 1 266 ? 11.906 10.844 6.348 1 63.47 266 SER B N 1
ATOM 4576 C CA . SER B 1 266 ? 13.047 11.297 5.555 1 63.47 266 SER B CA 1
ATOM 4577 C C . SER B 1 266 ? 13.016 12.805 5.363 1 63.47 266 SER B C 1
ATOM 4579 O O . SER B 1 266 ? 14.062 13.461 5.371 1 63.47 266 SER B O 1
ATOM 4581 N N . ASP B 1 267 ? 11.977 13.453 5.207 1 70.38 267 ASP B N 1
ATOM 4582 C CA . ASP B 1 267 ? 11.836 14.891 4.965 1 70.38 267 ASP B CA 1
ATOM 4583 C C . ASP B 1 267 ? 10.453 15.383 5.379 1 70.38 267 ASP B C 1
ATOM 4585 O O . ASP B 1 267 ? 9.602 15.641 4.527 1 70.38 267 ASP B O 1
ATOM 4589 N N . PRO B 1 268 ? 10.359 15.594 6.75 1 66.81 268 PRO B N 1
ATOM 4590 C CA . PRO B 1 268 ? 9.023 15.961 7.227 1 66.81 268 PRO B CA 1
ATOM 4591 C C . PRO B 1 268 ? 8.547 17.297 6.648 1 66.81 268 PRO B C 1
ATOM 4593 O O . PRO B 1 268 ? 7.336 17.531 6.582 1 66.81 268 PRO B O 1
ATOM 4596 N N . TYR B 1 269 ? 9.531 18.094 6.152 1 76.75 269 TYR B N 1
ATOM 4597 C CA . TYR B 1 269 ? 9.133 19.422 5.695 1 76.75 269 TYR B CA 1
ATOM 4598 C C . TYR B 1 269 ? 8.953 19.438 4.184 1 76.75 269 TYR B C 1
ATOM 4600 O O . TYR B 1 269 ? 8.344 20.375 3.641 1 76.75 269 TYR B O 1
ATOM 4608 N N . GLY B 1 270 ? 9.516 18.453 3.602 1 77 270 GLY B N 1
ATOM 4609 C CA . GLY B 1 270 ? 9.484 18.438 2.148 1 77 270 GLY B CA 1
ATOM 4610 C C . GLY B 1 270 ? 8.086 18.531 1.582 1 77 270 GLY B C 1
ATOM 4611 O O . GLY B 1 270 ? 7.805 19.375 0.736 1 77 270 GLY B O 1
ATOM 4612 N N . ALA B 1 271 ? 7.246 17.812 2.158 1 79.56 271 ALA B N 1
ATOM 4613 C CA . ALA B 1 271 ? 5.887 17.766 1.629 1 79.56 271 ALA B CA 1
ATOM 4614 C C . ALA B 1 271 ? 5.141 19.062 1.926 1 79.56 271 ALA B C 1
ATOM 4616 O O . ALA B 1 271 ? 4.395 19.562 1.082 1 79.56 271 ALA B O 1
ATOM 4617 N N . ILE B 1 272 ? 5.371 19.594 3.068 1 86.31 272 ILE B N 1
ATOM 4618 C CA . ILE B 1 272 ? 4.719 20.828 3.479 1 86.31 272 ILE B CA 1
ATOM 4619 C C . ILE B 1 272 ? 5.16 21.969 2.566 1 86.31 272 ILE B C 1
ATOM 4621 O O . ILE B 1 272 ? 4.332 22.766 2.105 1 86.31 272 ILE B O 1
ATOM 4625 N N . LEU B 1 273 ? 6.438 22.031 2.248 1 87.62 273 LEU B N 1
ATOM 4626 C CA . LEU B 1 273 ? 6.988 23.109 1.435 1 87.62 273 LEU B CA 1
ATOM 4627 C C . LEU B 1 273 ? 6.598 22.938 -0.029 1 87.62 273 LEU B C 1
ATOM 4629 O O . LEU B 1 273 ? 6.395 23.922 -0.739 1 87.62 273 LEU B O 1
ATOM 4633 N N . GLU B 1 274 ? 6.52 21.688 -0.412 1 83.44 274 GLU B N 1
ATOM 4634 C CA . GLU B 1 274 ? 6.023 21.438 -1.761 1 83.44 274 GLU B CA 1
ATOM 4635 C C . GLU B 1 274 ? 4.586 21.922 -1.919 1 83.44 274 GLU B C 1
ATOM 4637 O O . GLU B 1 274 ? 4.234 22.516 -2.939 1 83.44 274 GLU B O 1
ATOM 4642 N N . ASP B 1 275 ? 3.834 21.578 -0.961 1 88.38 275 ASP B N 1
ATOM 4643 C CA . ASP B 1 275 ? 2.449 22.047 -0.981 1 88.38 275 ASP B CA 1
ATOM 4644 C C . ASP B 1 275 ? 2.379 23.562 -0.969 1 88.38 275 ASP B C 1
ATOM 4646 O O . ASP B 1 275 ? 1.601 24.156 -1.717 1 88.38 275 ASP B O 1
ATOM 4650 N N . PHE B 1 276 ? 3.188 24.234 -0.171 1 91.44 276 PHE B N 1
ATOM 4651 C CA . PHE B 1 276 ? 3.254 25.688 -0.101 1 91.44 276 PHE B CA 1
ATOM 4652 C C . PHE B 1 276 ? 3.604 26.281 -1.462 1 91.44 276 PHE B C 1
ATOM 4654 O O . PHE B 1 276 ? 2.955 27.219 -1.92 1 91.44 276 PHE B O 1
ATOM 4661 N N . ALA B 1 277 ? 4.57 25.703 -2.107 1 88.69 277 ALA B N 1
ATOM 4662 C CA . ALA B 1 277 ? 5.023 26.188 -3.408 1 88.69 277 ALA B CA 1
ATOM 4663 C C . ALA B 1 277 ? 3.924 26.062 -4.457 1 88.69 277 ALA B C 1
ATOM 4665 O O . ALA B 1 277 ? 3.748 26.953 -5.293 1 88.69 277 ALA B O 1
ATOM 4666 N N . ARG B 1 278 ? 3.244 25 -4.387 1 88.19 278 ARG B N 1
ATOM 4667 C CA . ARG B 1 278 ? 2.145 24.797 -5.324 1 88.19 278 ARG B CA 1
ATOM 4668 C C . ARG B 1 278 ? 1.062 25.859 -5.129 1 88.19 278 ARG B C 1
ATOM 4670 O O . ARG B 1 278 ? 0.543 26.406 -6.102 1 88.19 278 ARG B O 1
ATOM 4677 N N . ILE B 1 279 ? 0.725 26.047 -3.93 1 91.44 279 ILE B N 1
ATOM 4678 C CA . ILE B 1 279 ? -0.297 27.047 -3.607 1 91.44 279 ILE B CA 1
ATOM 4679 C C . ILE B 1 279 ? 0.194 28.438 -4 1 91.44 279 ILE B C 1
ATOM 4681 O O . ILE B 1 279 ? -0.572 29.25 -4.531 1 91.44 279 ILE B O 1
ATOM 4685 N N . TRP B 1 280 ? 1.506 28.703 -3.818 1 91.38 280 TRP B N 1
ATOM 4686 C CA . TRP B 1 280 ? 2.148 29.938 -4.246 1 91.38 280 TRP B CA 1
ATOM 4687 C C . TRP B 1 280 ? 1.923 30.188 -5.734 1 91.38 280 TRP B C 1
ATOM 4689 O O . TRP B 1 280 ? 1.502 31.281 -6.133 1 91.38 280 TRP B O 1
ATOM 4699 N N . GLU B 1 281 ? 2.066 29.156 -6.473 1 90 281 GLU B N 1
ATOM 4700 C CA . GLU B 1 281 ? 1.922 29.266 -7.922 1 90 281 GLU B CA 1
ATOM 4701 C C . GLU B 1 281 ? 0.463 29.469 -8.32 1 90 281 GLU B C 1
ATOM 4703 O O . GLU B 1 281 ? 0.168 30.203 -9.258 1 90 281 GLU B O 1
ATOM 4708 N N . CYS B 1 282 ? -0.373 28.797 -7.66 1 90.12 282 CYS B N 1
ATOM 4709 C CA . CYS B 1 282 ? -1.794 28.984 -7.922 1 90.12 282 CYS B CA 1
ATOM 4710 C C . CYS B 1 282 ? -2.203 30.438 -7.668 1 90.12 282 CYS B C 1
ATOM 4712 O O . CYS B 1 282 ? -2.918 31.031 -8.477 1 90.12 282 CYS B O 1
ATOM 4714 N N . LEU B 1 283 ? -1.717 30.984 -6.605 1 88.5 283 LEU B N 1
ATOM 4715 C CA . LEU B 1 283 ? -2.066 32.344 -6.227 1 88.5 283 LEU B CA 1
ATOM 4716 C C . LEU B 1 283 ? -1.441 33.344 -7.188 1 88.5 283 LEU B C 1
ATOM 4718 O O . LEU B 1 283 ? -2.029 34.406 -7.465 1 88.5 283 LEU B O 1
ATOM 4722 N N . LYS B 1 284 ? -0.299 32.969 -7.664 1 85.81 284 LYS B N 1
ATOM 4723 C CA . LYS B 1 284 ? 0.394 33.812 -8.641 1 85.81 284 LYS B CA 1
ATOM 4724 C C . LYS B 1 284 ? -0.437 33.969 -9.906 1 85.81 284 LYS B C 1
ATOM 4726 O O . LYS B 1 284 ? -0.429 35.062 -10.516 1 85.81 284 LYS B O 1
ATOM 4731 N N . VAL B 1 285 ? -1.126 32.938 -10.258 1 86.19 285 VAL B N 1
ATOM 4732 C CA . VAL B 1 285 ? -1.874 33 -11.516 1 86.19 285 VAL B CA 1
ATOM 4733 C C . VAL B 1 285 ? -3.365 33.125 -11.219 1 86.19 285 VAL B C 1
ATOM 4735 O O . VAL B 1 285 ? -4.203 32.906 -12.094 1 86.19 285 VAL B O 1
ATOM 4738 N N . GLU B 1 286 ? -3.727 33.406 -10.055 1 80.44 286 GLU B N 1
ATOM 4739 C CA . GLU B 1 286 ? -5.082 33.719 -9.609 1 80.44 286 GLU B CA 1
ATOM 4740 C C . GLU B 1 286 ? -6.012 32.5 -9.82 1 80.44 286 GLU B C 1
ATOM 4742 O O . GLU B 1 286 ? -7.121 32.656 -10.336 1 80.44 286 GLU B O 1
ATOM 4747 N N . ILE B 1 287 ? -5.516 31.406 -9.602 1 83.5 287 ILE B N 1
ATOM 4748 C CA . ILE B 1 287 ? -6.316 30.188 -9.57 1 83.5 287 ILE B CA 1
ATOM 4749 C C . ILE B 1 287 ? -6.562 29.766 -8.117 1 83.5 287 ILE B C 1
ATOM 4751 O O . ILE B 1 287 ? -5.664 29.859 -7.281 1 83.5 287 ILE B O 1
ATOM 4755 N N . ASP B 1 288 ? -7.734 29.375 -7.891 1 82.5 288 ASP B N 1
ATOM 4756 C CA . ASP B 1 288 ? -8.078 28.922 -6.543 1 82.5 288 ASP B CA 1
ATOM 4757 C C . ASP B 1 288 ? -7.262 27.688 -6.152 1 82.5 288 ASP B C 1
ATOM 4759 O O . ASP B 1 288 ? -7.355 26.656 -6.805 1 82.5 288 ASP B O 1
ATOM 4763 N N . PRO B 1 289 ? -6.473 27.922 -5.129 1 84.62 289 PRO B N 1
ATOM 4764 C CA . PRO B 1 289 ? -5.633 26.781 -4.746 1 84.62 289 PRO B CA 1
ATOM 4765 C C . PRO B 1 289 ? -6.414 25.688 -4.023 1 84.62 289 PRO B C 1
ATOM 4767 O O . PRO B 1 289 ? -7.449 25.969 -3.414 1 84.62 289 PRO B O 1
ATOM 4770 N N . PRO B 1 290 ? -5.957 24.5 -4.133 1 78.81 290 PRO B N 1
ATOM 4771 C CA . PRO B 1 290 ? -6.508 23.453 -3.27 1 78.81 290 PRO B CA 1
ATOM 4772 C C . PRO B 1 290 ? -6.254 23.719 -1.787 1 78.81 290 PRO B C 1
ATOM 4774 O O . PRO B 1 290 ? -5.27 24.359 -1.432 1 78.81 290 PRO B O 1
ATOM 4777 N N . GLY B 1 291 ? -7.152 23.375 -0.967 1 80.69 291 GLY B N 1
ATOM 4778 C CA . GLY B 1 291 ? -6.973 23.547 0.466 1 80.69 291 GLY B CA 1
ATOM 4779 C C . GLY B 1 291 ? -7.352 24.922 0.954 1 80.69 291 GLY B C 1
ATOM 4780 O O . GLY B 1 291 ? -6.926 25.344 2.033 1 80.69 291 GLY B O 1
ATOM 4781 N N . CYS B 1 292 ? -7.957 25.719 0.048 1 88.69 292 CYS B N 1
ATOM 4782 C CA . CYS B 1 292 ? -8.367 27.078 0.395 1 88.69 292 CYS B CA 1
ATOM 4783 C C . CYS B 1 292 ? -9.469 27.062 1.441 1 88.69 292 CYS B C 1
ATOM 4785 O O . CYS B 1 292 ? -10.5 26.422 1.251 1 88.69 292 CYS B O 1
ATOM 4787 N N . LEU B 1 293 ? -9.211 27.672 2.547 1 88.31 293 LEU B N 1
ATOM 4788 C CA . LEU B 1 293 ? -10.203 27.797 3.609 1 88.31 293 LEU B CA 1
ATOM 4789 C C . LEU B 1 293 ? -11.008 29.094 3.457 1 88.31 293 LEU B C 1
ATOM 4791 O O . LEU B 1 293 ? -12.172 29.141 3.842 1 88.31 293 LEU B O 1
ATOM 4795 N N . ARG B 1 294 ? -10.297 30.141 3.004 1 89.69 294 ARG B N 1
ATOM 4796 C CA . ARG B 1 294 ? -10.906 31.438 2.756 1 89.69 294 ARG B CA 1
ATOM 4797 C C . ARG B 1 294 ? -10.258 32.125 1.551 1 89.69 294 ARG B C 1
ATOM 4799 O O . ARG B 1 294 ? -9.039 32.094 1.402 1 89.69 294 ARG B O 1
ATOM 4806 N N . LYS B 1 295 ? -11.117 32.562 0.735 1 88.94 295 LYS B N 1
ATOM 4807 C CA . LYS B 1 295 ? -10.617 33.281 -0.436 1 88.94 295 LYS B CA 1
ATOM 4808 C C . LYS B 1 295 ? -10.258 34.719 -0.09 1 88.94 295 LYS B C 1
ATOM 4810 O O . LYS B 1 295 ? -10.953 35.344 0.699 1 88.94 295 LYS B O 1
ATOM 4815 N N . GLY B 1 296 ? -9.156 35.062 -0.64 1 84.31 296 GLY B N 1
ATOM 4816 C CA . GLY B 1 296 ? -8.742 36.469 -0.464 1 84.31 296 GLY B CA 1
ATOM 4817 C C . GLY B 1 296 ? -8.734 37.25 -1.76 1 84.31 296 GLY B C 1
ATOM 4818 O O . GLY B 1 296 ? -9.266 36.781 -2.773 1 84.31 296 GLY B O 1
ATOM 4819 N N . GLU B 1 297 ? -8.438 38.594 -1.691 1 75.69 297 GLU B N 1
ATOM 4820 C CA . GLU B 1 297 ? -8.312 39.5 -2.838 1 75.69 297 GLU B CA 1
ATOM 4821 C C . GLU B 1 297 ? -6.871 39.969 -3.012 1 75.69 297 GLU B C 1
ATOM 4823 O O . GLU B 1 297 ? -6.223 40.375 -2.045 1 75.69 297 GLU B O 1
ATOM 4828 N N . PHE B 1 298 ? -6.219 39.438 -4.066 1 65.5 298 PHE B N 1
ATOM 4829 C CA . PHE B 1 298 ? -4.902 40 -4.316 1 65.5 298 PHE B CA 1
ATOM 4830 C C . PHE B 1 298 ? -5.023 41.344 -5.062 1 65.5 298 PHE B C 1
ATOM 4832 O O . PHE B 1 298 ? -5.68 41.406 -6.105 1 65.5 298 PHE B O 1
ATOM 4839 N N . ARG B 1 299 ? -5.445 42.406 -4.566 1 52.28 299 ARG B N 1
ATOM 4840 C CA . ARG B 1 299 ? -5.559 43.688 -5.285 1 52.28 299 ARG B CA 1
ATOM 4841 C C . ARG B 1 299 ? -4.266 44 -6.027 1 52.28 299 ARG B C 1
ATOM 4843 O O . ARG B 1 299 ? -3.186 44.031 -5.434 1 52.28 299 ARG B O 1
ATOM 4850 N N . HIS B 1 300 ? -4.152 43.562 -7.246 1 47.97 300 HIS B N 1
ATOM 4851 C CA . HIS B 1 300 ? -3.051 44.125 -8.016 1 47.97 300 HIS B CA 1
ATOM 4852 C C . HIS B 1 300 ? -3.057 45.656 -7.961 1 47.97 300 HIS B C 1
ATOM 4854 O O . HIS B 1 300 ? -4.117 46.281 -8.055 1 47.97 300 HIS B O 1
ATOM 4860 N N . ARG B 1 301 ? -2.178 46.344 -7.281 1 40.84 301 ARG B N 1
ATOM 4861 C CA . ARG B 1 301 ? -1.976 47.781 -7.41 1 40.84 301 ARG B CA 1
ATOM 4862 C C . ARG B 1 301 ? -1.985 48.188 -8.875 1 40.84 301 ARG B C 1
ATOM 4864 O O . ARG B 1 301 ? -1.193 47.688 -9.68 1 40.84 301 ARG B O 1
ATOM 4871 N N . VAL B 1 302 ? -3.066 48.5 -9.469 1 35.75 302 VAL B N 1
ATOM 4872 C CA . VAL B 1 302 ? -3.066 49.25 -10.719 1 35.75 302 VAL B CA 1
ATOM 4873 C C . VAL B 1 302 ? -2.125 50.469 -10.602 1 35.75 302 VAL B C 1
ATOM 4875 O O . VAL B 1 302 ? -2.266 51.281 -9.695 1 35.75 302 VAL B O 1
ATOM 4878 N N . SER B 1 303 ? -0.874 50.281 -10.969 1 35.03 303 SER B N 1
ATOM 4879 C CA . SER B 1 303 ? -0.086 51.469 -11.281 1 35.03 303 SER B CA 1
ATOM 4880 C C . SER B 1 303 ? -0.897 52.469 -12.102 1 35.03 303 SER B C 1
ATOM 4882 O O . SER B 1 303 ? -1.262 52.188 -13.242 1 35.03 303 SER B O 1
ATOM 4884 N N . GLY B 1 304 ? -1.985 52.906 -11.648 1 28.08 304 GLY B N 1
ATOM 4885 C CA . GLY B 1 304 ? -2.418 54.125 -12.32 1 28.08 304 GLY B CA 1
ATOM 4886 C C . GLY B 1 304 ? -1.387 55.25 -12.266 1 28.08 304 GLY B C 1
ATOM 4887 O O . GLY B 1 304 ? -1.728 56.406 -12.391 1 28.08 304 GLY B O 1
ATOM 4888 N N . ALA B 1 305 ? -0.094 55.125 -12.695 1 25.36 305 ALA B N 1
ATOM 4889 C CA . ALA B 1 305 ? 0.327 56.375 -13.328 1 25.36 305 ALA B CA 1
ATOM 4890 C C . ALA B 1 305 ? -0.205 56.469 -14.75 1 25.36 305 ALA B C 1
ATOM 4892 O O . ALA B 1 305 ? -0.317 55.469 -15.453 1 25.36 305 ALA B O 1
#

Nearest PDB structures (foldseek):
  5aov-assembly1_A-2  TM=7.588E-01  e=4.186E-19  Pyrococcus furiosus
  2cuk-assembly1_A  TM=7.713E-01  e=2.596E-18  Thermus thermophilus HB8
  6p2i-assembly1_B  TM=7.590E-01  e=1.139E-18  Bacillus sp. 5mfcol3.1
  5vg6-assembly3_D  TM=7.939E-01  e=2.430E-17  Xanthobacter autotrophicus Py2
  1qp8-assembly1_B  TM=7.922E-01  e=5.796E-15  Pyrobaculum aerophilum

pLDDT: mean 88.46, std 10.7, range [25.36, 98.75]

Secondary structure (DSSP, 8-state):
---S-SEEEEES-HHHHHHHHHHHHHHS-TTSEEEETTSPPPTTEEEEE-GGGS-HHHHHHHHHSS-EEEEEESSS--TTS-GGGSPTT-EEEE--GGGHHHHHHHHHHHHHHIIIIITSS-STT-EEEEE--SHHHHHHHHHHHHTT-EEEEE-TT----SSSEEES-GGGGTT-SEEEE-----TTTTTTB-HHHHHHSPTTPEEEE-S-GGGB-HHHHHHHHHHS--EEEESS-SSSSPPTT-GGGG-TTEEE--S-TT--SS-TTHHHHHHHHHHHHHHHTTPPPTTEEE-----------/---S-SEEEEES-HHHHHHHHHHHHHHS-TTSEEEETTSPPPTTEEEEE-GGGS-HHHHHHHHHSS-EEEEEESSS--TTS-GGGSPTT-EEEE--GGGHHHHHHHHHHHHHHIIIIISSS-STT-EEEEE--SHHHHHHHHHHHHTT-EEEEE-TT----SSSEEES-GGGGTT-SEEEE-----TTTTTTB-HHHHHHSPTTPEEEE-S-GGGB-HHHHHHHHHHS--EEEESS-SSSSPPTT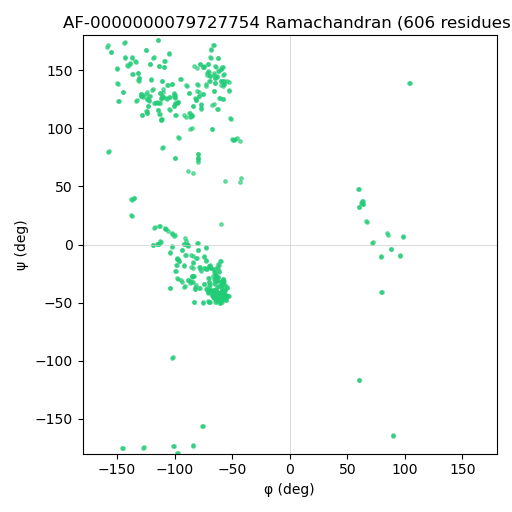-GGGG-TTEEE--S-TT--SS-TTHHHHHHHHHHHHHHHTTPPPTTEEE-----------

Foldseek 3Di:
DDFLFQEEEEAEPPVVLVVLVVVCCVLDDVRRYYHYDPDDGDAQYEYEYALVVDQAVVLLCVQPVHHYQEYEYLDLDCPSPPPVSHDAQHWYFYLNLLQQVLLLVLVCVVQQCCQCVPVVHGQAAFEEEEEDCDSNSLVNQVVSQVVHHQYEYADCVQDDHPHHHYDPDPLVCQEGQEYEYDDEDDPVQFQCVPLVSLVRHAQNYEYEYLYEQRNHPVVSVVVCCVVRVYAYEAQYHVPQPDDPPPVLVVRPRYHYRRNCSRPPPPPSCVSSVVSVSQCSVCVVVVHDHPRTPHHHDSPDPPPPD/DDFLFQEEEEAEPPVVLVVLVVVCCVLDDVRRYYHYDPDDDDAQYEYEYALVVDQAVVLLCVQPVHHYQEYEYLDLDCPSPPPVSHDAQHWYFYLNLLQQVLLLVLVVVVQQCCQCVPVVHGQAAFEEEEEDCDSNSLVNQVVSQVVHHQYEYADCVQDDHPHHHYDPDPLVCQEGQEYEYDDEDDPVQFQCVPLVSLVRHAQNYEYEYLYEARNHPVVSVVVCCVVRVYAYEAQYHVPQPDDPPPVLVVRPRYHYRRNCSRPPPPPSCVSSVVSVSQCSVCVVVVHDHPRTPHHHDSPDPPPPD

Radius of gyration: 28.63 Å; Cα contacts (8 Å, |Δi|>4): 1183; chains: 2; bounding box: 55×98×75 Å

Solvent-accessible surface area (backbone atoms only — not comparable to full-atom values): 32445 Å² total; per-residue (Å²): 127,64,66,76,48,58,31,37,28,39,48,55,60,71,81,52,38,56,58,50,52,58,49,46,55,71,75,42,66,78,78,47,44,77,43,44,79,87,50,79,67,60,73,49,13,27,42,42,29,43,48,85,80,44,56,64,68,58,50,50,50,58,54,69,68,49,55,54,40,29,39,36,35,59,37,63,72,59,88,64,45,70,66,86,68,53,62,88,48,24,23,29,37,31,18,46,70,39,37,25,36,31,35,29,53,44,49,49,52,53,52,51,46,42,24,40,75,71,66,57,20,38,52,48,69,37,41,32,32,32,38,25,70,46,69,40,24,44,51,42,42,44,55,42,38,68,36,44,23,44,36,38,32,38,29,87,86,59,64,88,58,98,53,63,44,74,35,74,48,76,78,78,51,32,77,29,52,31,38,37,41,40,42,78,79,46,87,82,37,47,36,64,46,24,56,68,51,65,70,64,29,42,69,49,25,30,37,35,36,72,50,51,25,62,32,41,34,59,70,45,48,57,56,34,32,73,76,38,46,32,30,34,40,27,25,37,46,78,56,74,75,66,59,89,82,41,69,66,74,73,37,89,51,39,45,78,43,88,65,49,44,60,56,30,56,75,52,72,56,52,38,35,52,50,38,48,51,52,40,49,52,26,48,37,69,72,39,87,41,78,50,57,78,36,75,47,58,80,75,73,78,72,77,73,121,128,65,67,76,48,60,31,38,29,39,48,54,60,70,83,51,38,56,59,51,52,58,50,46,56,71,74,43,66,78,79,48,43,75,41,44,77,88,50,80,67,60,72,49,14,27,42,40,29,43,47,85,81,44,55,64,68,59,51,52,48,58,56,68,69,50,53,54,40,29,37,37,34,59,36,62,74,59,88,63,45,70,67,85,68,53,62,88,47,25,23,29,36,29,19,46,70,38,38,25,35,31,36,30,52,44,50,48,53,53,53,53,46,42,25,39,75,72,67,56,21,39,53,48,70,35,40,33,32,32,37,25,70,46,71,39,23,44,51,40,41,42,55,43,37,69,36,44,24,44,36,37,32,37,30,87,86,60,63,90,59,97,51,62,45,74,36,74,48,76,76,79,51,31,76,28,54,32,38,38,40,40,42,77,79,47,88,80,37,49,34,62,47,24,56,69,51,66,70,64,31,42,68,49,24,31,39,35,35,73,50,51,24,61,31,41,34,61,69,46,49,56,58,35,32,72,76,38,46,33,31,34,41,27,25,37,46,78,56,76,76,65,59,89,81,39,68,66,74,72,35,88,52,39,45,78,44,88,66,49,46,62,57,29,56,73,52,73,56,53,37,35,51,51,38,48,51,52,41,49,51,24,49,37,68,72,40,88,42,78,51,57,78,37,76,46,59,82,76,73,79,72,76,75,120